Protein AF-A0A524ER61-F1 (afdb_monomer_lite)

Radius of gyration: 34.83 Å; chains: 1; bounding box: 72×78×110 Å

pLDDT: mean 80.3, std 16.35, range [25.25, 95.94]

Foldseek 3Di:
DPDFDFLCNFPPCDPVNQVLCVVLVNGHLVSLLPDQLVSSQVSRPPDDSVNSVSSNVRSCVRPDPVPVPPLPQCFLVQQPPADPLQQVQCVVLVVRGLLSLLQDDLVSSCVRGPPAHSVNSVSRNVSSVVSDDVVSNLNHFDALVQQPPQDPLQQVQCVQLVVGHLLSLLQDQLVSSCVRRPPAHSVNSVSRNVSSVVRDDPVSNVNHADALVNQPPQDPLQQVQCVVLVNHHLVSLLPDDLVSCCVRGPPAHSVNSVSRNVSSVVRDDPPDDDDDDDDDDDDDDDDDDDPDPPPPQPFDQAPDDVVLLVVLVVLVVVDFPQFDQCVVPDVVGHRDHDQDDDPPDCQNVVPPPTGHDDDPVSDRDPVQPQADNSQAHEDEDAALVSPPPDDQRHHAYEYDPPHDDVRLVVNVVSCVVVSHHYPPSDDPPPPDVVNVVVVVVVVVVVVVD

Secondary structure (DSSP, 8-state):
-PPPPPGGGSTT--HHHHHHHHHTT--SHHHHHTS-HHHHHHHSTT--HHHHHHHHHHHHHHSPP----------GGGSTT--HHHHHHHHHTT--SHHHHHHS-HHHHHHHSTT--HHHHHHHHHHHHHTS-HHHHTTSPPPGGGSTT--HHHHHHHHHTT--SHHHHHHS-HHHHHHHSTT--HHHHHHHHHHHHHHS-HHHHTTSPPPGGGSTT--HHHHHHHHHTT--SHHHHHHS-HHHHHHHSTT--HHHHHHHHHHHHHHS-S------------PPPPP-----------PPPPSS-HHHHHHHHHHHHH------TTTTT-TTS-SS------TT-TTTTT-TTSPPPP-GGGPPPSTTTT--TTSPEEEEESSGGGGTT--TTTEEEEE-TT--HHHHHHHHHHHHHTTPEES---------HHHHHHHHHHHHHHH--

Sequence (449 aa):
MTKKPKITDIPGIGEKMEESLRNAGIKTVLSLSKADPEKLAAKVGGLGVSSAEDFISEAKKLLPQEEPSKEKKTGLEDITGVGPKTQESLRAAGYETVEKIAIADPVEIAEKVEGVGDATADQIVEAALELVPDDVKKKRKPRLSDITGVGPKTQDALRTAGYNTVEKIAIAEPADIAEKADGIGDTTADQIVEAALELVPDDVKKKRKPRLSDITGVGPKTQDALRAAGYKTVSMIANADSAEIAEKVEGVGDATADNIVEVAQSLLPTKLKKKKAKKKPKKKAPKKKEKKPEFEFAGGKARHDQRLLRIAARKKKRKPKFRHEQAHRWKRVSDSWRKVRGIDSATREKKKGRPAMVSAGYRTPKEIRGLHPSGYEEVLVHRPADLDGLDPEVQAIRIGGTVGMKKRQDILDKADTMFLRVLNPGVPEEVMEEDLFEELEGLEDMEAE

Structure (mmCIF, N/CA/C/O backbone):
data_AF-A0A524ER61-F1
#
_entry.id   AF-A0A524ER61-F1
#
loop_
_atom_site.group_PDB
_atom_site.id
_atom_site.type_symbol
_atom_site.label_atom_id
_atom_site.label_alt_id
_atom_site.label_comp_id
_atom_site.label_asym_id
_atom_site.label_entity_id
_atom_site.label_seq_id
_atom_site.pdbx_PDB_ins_code
_atom_site.Cartn_x
_atom_site.Cartn_y
_atom_site.Cartn_z
_atom_site.occupancy
_atom_site.B_iso_or_equiv
_atom_site.auth_seq_id
_atom_site.auth_comp_id
_atom_site.auth_asym_id
_atom_site.auth_atom_id
_atom_site.pdbx_PDB_model_num
ATOM 1 N N . MET A 1 1 ? 5.253 9.625 42.418 1.00 43.00 1 MET A N 1
ATOM 2 C CA . MET A 1 1 ? 4.246 8.616 42.017 1.00 43.00 1 MET A CA 1
ATOM 3 C C . MET A 1 1 ? 3.211 8.536 43.123 1.00 43.00 1 MET A C 1
ATOM 5 O O . MET A 1 1 ? 3.516 8.006 44.184 1.00 43.00 1 MET A O 1
ATOM 9 N N . THR A 1 2 ? 2.039 9.139 42.937 1.00 54.31 2 THR A N 1
ATOM 10 C CA . THR A 1 2 ? 0.952 9.043 43.918 1.00 54.31 2 THR A CA 1
ATOM 11 C C . THR A 1 2 ? 0.480 7.588 43.995 1.00 54.31 2 THR A C 1
ATOM 13 O O . THR A 1 2 ? 0.332 6.905 42.978 1.00 54.31 2 THR A O 1
ATOM 16 N N . LYS A 1 3 ? 0.339 7.062 45.214 1.00 67.31 3 LYS A N 1
ATOM 17 C CA . LYS A 1 3 ? -0.138 5.697 45.466 1.00 67.31 3 LYS A CA 1
ATOM 18 C C . LYS A 1 3 ? -1.549 5.575 44.879 1.00 67.31 3 LYS A C 1
ATOM 20 O O . LYS A 1 3 ? -2.404 6.393 45.194 1.00 67.31 3 LYS A O 1
ATOM 25 N N . LYS A 1 4 ? -1.780 4.598 43.993 1.00 73.75 4 LYS A N 1
ATOM 26 C CA . LYS A 1 4 ? -3.102 4.398 43.372 1.00 73.75 4 LYS A CA 1
ATOM 27 C C . LYS A 1 4 ? -4.147 4.114 44.462 1.00 73.75 4 LYS A C 1
ATOM 29 O O . LYS A 1 4 ? -3.846 3.280 45.323 1.00 73.75 4 LYS A O 1
ATOM 34 N N . PRO A 1 5 ? -5.335 4.743 44.406 1.00 81.88 5 PRO A N 1
ATOM 35 C CA . PRO A 1 5 ? -6.376 4.513 45.397 1.00 81.88 5 PRO A CA 1
ATOM 36 C C . PRO A 1 5 ? -6.835 3.053 45.339 1.00 81.88 5 PRO A C 1
ATOM 38 O O . PRO A 1 5 ? -7.024 2.477 44.258 1.00 81.88 5 PRO A O 1
ATOM 41 N N . LYS A 1 6 ? -6.957 2.437 46.511 1.00 84.75 6 LYS A N 1
ATOM 42 C CA . LYS A 1 6 ? -7.511 1.098 46.701 1.00 84.75 6 LYS A CA 1
ATOM 43 C C . LYS A 1 6 ? -9.028 1.191 46.847 1.00 84.75 6 LYS A C 1
ATOM 45 O O . LYS A 1 6 ? -9.565 2.221 47.227 1.00 84.75 6 LYS A O 1
ATOM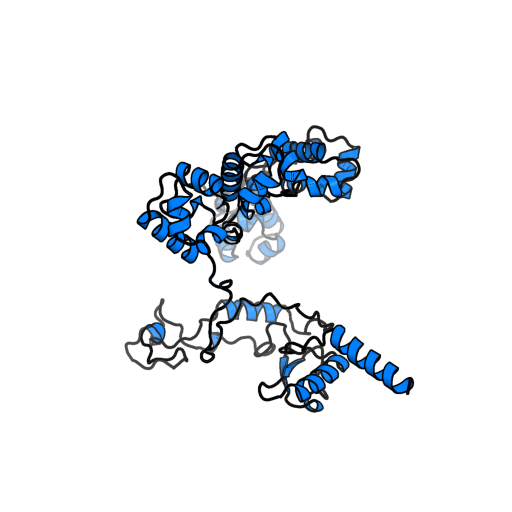 50 N N . ILE A 1 7 ? -9.723 0.090 46.564 1.00 84.56 7 ILE A N 1
ATOM 51 C CA . ILE A 1 7 ? -11.183 0.011 46.741 1.00 84.56 7 ILE A CA 1
ATOM 52 C C . ILE A 1 7 ? -11.578 0.231 48.211 1.00 84.56 7 ILE A C 1
ATOM 54 O O . ILE A 1 7 ? -12.594 0.859 48.472 1.00 84.56 7 ILE A O 1
ATOM 58 N N . THR A 1 8 ? -10.739 -0.209 49.151 1.00 85.00 8 THR A N 1
ATOM 59 C CA . THR A 1 8 ? -10.901 0.010 50.599 1.00 85.00 8 THR A CA 1
ATOM 60 C C . THR A 1 8 ? -10.792 1.468 51.029 1.00 85.00 8 THR A C 1
ATOM 62 O O . THR A 1 8 ? -11.133 1.789 52.160 1.00 85.00 8 THR A O 1
ATOM 65 N N . ASP A 1 9 ? -10.276 2.348 50.167 1.00 85.62 9 ASP A N 1
ATOM 66 C CA . ASP A 1 9 ? -10.167 3.774 50.478 1.00 85.62 9 ASP A CA 1
ATOM 67 C C . ASP A 1 9 ? -11.527 4.486 50.291 1.00 85.62 9 ASP A C 1
ATOM 69 O O . ASP A 1 9 ? -11.658 5.655 50.643 1.00 85.62 9 ASP A O 1
ATOM 73 N N . ILE A 1 10 ? -12.541 3.788 49.749 1.00 85.06 10 ILE A N 1
ATOM 74 C CA . ILE A 1 10 ? -13.916 4.279 49.609 1.00 85.06 10 ILE A CA 1
ATOM 75 C C . ILE A 1 10 ? -14.686 4.019 50.919 1.00 85.06 10 ILE A C 1
ATOM 77 O O . ILE A 1 10 ? -14.767 2.863 51.354 1.00 85.06 10 ILE A O 1
ATOM 81 N N . PRO A 1 11 ? -15.290 5.051 51.536 1.00 84.88 11 PRO A N 1
ATOM 82 C CA . PRO A 1 11 ? -16.143 4.901 52.710 1.00 84.88 11 PRO A CA 1
ATOM 83 C C . PRO A 1 11 ? -17.234 3.840 52.504 1.00 84.88 11 PRO A C 1
ATOM 85 O O . PRO A 1 11 ? -17.884 3.776 51.466 1.00 84.88 11 PRO A O 1
ATOM 88 N N . GLY A 1 12 ? -17.423 2.967 53.496 1.00 83.25 12 GLY A N 1
ATOM 89 C CA . GLY A 1 12 ? -18.433 1.902 53.449 1.00 83.25 12 GLY A CA 1
ATOM 90 C C . GLY A 1 12 ? -18.014 0.618 52.719 1.00 83.25 12 GLY A C 1
ATOM 91 O O . GLY A 1 12 ? -18.699 -0.396 52.860 1.00 83.25 12 GLY A O 1
ATOM 92 N N . ILE A 1 13 ? -16.870 0.594 52.021 1.00 84.50 13 ILE A N 1
ATOM 93 C CA . ILE A 1 13 ? -16.328 -0.631 51.413 1.00 84.50 13 ILE A CA 1
ATOM 94 C C . ILE A 1 13 ? -15.253 -1.246 52.320 1.00 84.50 13 ILE A C 1
ATOM 96 O O . ILE A 1 13 ? -14.071 -0.919 52.243 1.00 84.50 13 ILE A O 1
ATOM 100 N N . GLY A 1 14 ? -15.672 -2.171 53.189 1.00 85.06 14 GLY A N 1
ATOM 101 C CA . GLY A 1 14 ? -14.764 -2.998 53.998 1.00 85.06 14 GLY A CA 1
ATOM 102 C C . GLY A 1 14 ? -14.212 -4.221 53.247 1.00 85.06 14 GLY A C 1
ATOM 103 O O . GLY A 1 14 ? -14.628 -4.516 52.128 1.00 85.06 14 GLY A O 1
ATOM 104 N N . GLU A 1 15 ? -13.333 -4.996 53.891 1.00 85.62 15 GLU A N 1
ATOM 105 C CA . GLU A 1 15 ? -12.646 -6.162 53.289 1.00 85.62 15 GLU A CA 1
ATOM 106 C C . GLU A 1 15 ? -13.614 -7.205 52.693 1.00 85.62 15 GLU A C 1
ATOM 108 O O . GLU A 1 15 ? -13.427 -7.669 51.570 1.00 85.62 15 GLU A O 1
ATOM 113 N N . LYS A 1 16 ? -14.723 -7.507 53.386 1.00 87.56 16 LYS A N 1
ATOM 114 C CA . LYS A 1 16 ? -15.764 -8.438 52.897 1.00 87.56 16 LYS A CA 1
ATOM 115 C C . LYS A 1 16 ? -16.467 -7.937 51.629 1.00 87.56 16 LYS A C 1
ATOM 117 O O . LYS A 1 16 ? -16.797 -8.716 50.730 1.00 87.56 16 LYS A O 1
ATOM 122 N N . MET A 1 17 ? -16.710 -6.629 51.556 1.00 87.00 17 MET A N 1
ATOM 123 C CA . MET A 1 17 ? -17.323 -6.004 50.383 1.00 87.00 17 MET A CA 1
ATOM 124 C C . MET A 1 17 ? -16.328 -5.919 49.229 1.00 87.00 17 MET A C 1
ATOM 126 O O . MET A 1 17 ? -16.709 -6.134 48.082 1.00 87.00 17 MET A O 1
ATOM 130 N N . GLU A 1 18 ? -15.044 -5.700 49.518 1.00 88.88 18 GLU A N 1
ATOM 131 C CA . GLU A 1 18 ? -13.983 -5.767 48.517 1.00 88.88 18 GLU A CA 1
ATOM 132 C C . GLU A 1 18 ? -13.885 -7.166 47.887 1.00 88.88 18 GLU A C 1
ATOM 134 O O . GLU A 1 18 ? -13.817 -7.280 46.663 1.00 88.88 18 GLU A O 1
ATOM 139 N N . GLU A 1 19 ? -13.919 -8.237 48.684 1.00 89.06 19 GLU A N 1
ATOM 140 C CA . GLU A 1 19 ? -13.929 -9.614 48.170 1.00 89.06 19 GLU A CA 1
ATOM 141 C C . GLU A 1 19 ? -15.147 -9.884 47.279 1.00 89.06 19 GLU A C 1
ATOM 143 O O . GLU A 1 19 ? -15.020 -10.457 46.193 1.00 89.06 19 GLU A O 1
ATOM 148 N N . SER A 1 20 ? -16.319 -9.399 47.691 1.00 89.00 20 SER A N 1
ATOM 149 C CA . SER A 1 20 ? -17.562 -9.531 46.925 1.00 89.00 20 SER A CA 1
ATOM 150 C C . SER A 1 20 ? -17.495 -8.778 45.589 1.00 89.00 20 SER A C 1
ATOM 152 O O . SER A 1 20 ? -17.846 -9.327 44.542 1.00 89.00 20 SER A O 1
ATOM 154 N N . LEU A 1 21 ? -16.952 -7.556 45.586 1.00 88.12 21 LEU A N 1
ATOM 155 C CA . LEU A 1 21 ? -16.706 -6.765 44.375 1.00 88.12 21 LEU A CA 1
ATOM 156 C C . LEU A 1 21 ? -15.668 -7.429 43.460 1.00 88.12 21 LEU A C 1
ATOM 158 O O . LEU A 1 21 ? -15.864 -7.493 42.242 1.00 88.12 21 LEU A O 1
ATOM 162 N N . ARG A 1 22 ? -14.599 -8.001 44.028 1.00 87.81 22 ARG A N 1
ATOM 163 C CA . ARG A 1 22 ? -13.575 -8.749 43.281 1.00 87.81 22 ARG A CA 1
ATOM 164 C C . ARG A 1 22 ? -14.156 -9.994 42.615 1.00 87.81 22 ARG A C 1
ATOM 166 O O . ARG A 1 22 ? -13.829 -10.242 41.450 1.00 87.81 22 ARG A O 1
ATOM 173 N N . ASN A 1 23 ? -15.034 -10.724 43.304 1.00 88.38 23 ASN A N 1
ATOM 174 C CA . ASN A 1 23 ? -15.761 -11.875 42.757 1.00 88.38 23 ASN A CA 1
ATOM 175 C C . ASN A 1 23 ? -16.734 -11.460 41.640 1.00 88.38 23 ASN A C 1
ATOM 177 O O . ASN A 1 23 ? -16.844 -12.158 40.633 1.00 88.38 23 ASN A O 1
ATOM 181 N N . ALA A 1 24 ? -17.353 -10.279 41.749 1.00 87.06 24 ALA A N 1
ATOM 182 C CA . ALA A 1 24 ? -18.176 -9.677 40.695 1.00 87.06 24 ALA A CA 1
ATOM 183 C C . ALA A 1 24 ? -17.364 -9.102 39.509 1.00 87.06 24 ALA A C 1
ATOM 185 O O . ALA A 1 24 ? -17.942 -8.661 38.510 1.00 87.06 24 ALA A O 1
ATOM 186 N N . GLY A 1 25 ? -16.027 -9.131 39.582 1.00 85.38 25 GLY A N 1
ATOM 187 C CA . GLY A 1 25 ? -15.116 -8.689 38.523 1.00 85.38 25 GLY A CA 1
ATOM 188 C C . GLY A 1 25 ? -14.640 -7.236 38.634 1.00 85.38 25 GLY A C 1
ATOM 189 O O . GLY A 1 25 ? -13.922 -6.772 37.746 1.00 85.38 25 GLY A O 1
ATOM 190 N N . ILE A 1 26 ? -14.980 -6.532 39.715 1.00 86.69 26 ILE A N 1
ATOM 191 C CA . ILE A 1 26 ? -14.584 -5.146 39.988 1.00 86.69 26 ILE A CA 1
ATOM 192 C C . ILE A 1 26 ? -13.354 -5.166 40.899 1.00 86.69 26 ILE A C 1
ATOM 194 O O . ILE A 1 26 ? -13.437 -5.443 42.090 1.00 86.69 26 ILE A O 1
ATOM 198 N N . LYS A 1 27 ? -12.176 -4.920 40.316 1.00 83.56 27 LYS A N 1
ATOM 199 C CA . LYS A 1 27 ? -10.876 -5.055 41.006 1.00 83.56 27 LYS A CA 1
ATOM 200 C C . LYS A 1 27 ? -10.193 -3.722 41.305 1.00 83.56 27 LYS A C 1
ATOM 202 O O . LYS A 1 27 ? -9.239 -3.691 42.074 1.00 83.56 27 LYS A O 1
ATOM 207 N N . THR A 1 28 ? -10.631 -2.636 40.671 1.00 88.12 28 THR A N 1
ATOM 208 C CA . THR A 1 28 ? -10.042 -1.297 40.830 1.00 88.12 28 THR A CA 1
ATOM 209 C C . THR A 1 28 ? -11.113 -0.224 41.027 1.00 88.12 28 THR A C 1
ATOM 211 O O . THR A 1 28 ? -12.229 -0.361 40.525 1.00 88.12 28 THR A O 1
ATOM 214 N N . VAL A 1 29 ? -10.748 0.887 41.680 1.00 86.19 29 VAL A N 1
ATOM 215 C CA . VAL A 1 29 ? -11.614 2.077 41.842 1.00 86.19 29 VAL A CA 1
ATOM 216 C C . VAL A 1 29 ? -12.103 2.601 40.481 1.00 86.19 29 VAL A C 1
ATOM 218 O O . VAL A 1 29 ? -13.259 2.980 40.333 1.00 86.19 29 VAL A O 1
ATOM 221 N N . LEU A 1 30 ? -11.266 2.507 39.441 1.00 85.62 30 LEU A N 1
ATOM 222 C CA . LEU A 1 30 ? -11.622 2.870 38.063 1.00 85.62 30 LEU A CA 1
ATOM 223 C C . LEU A 1 30 ? -12.651 1.925 37.426 1.00 85.62 30 LEU A C 1
ATOM 225 O O . LEU A 1 30 ? -13.479 2.363 36.634 1.00 85.62 30 LEU A O 1
ATOM 229 N N . SER A 1 31 ? -12.607 0.627 37.740 1.00 86.44 31 SER A N 1
ATOM 230 C CA . SER A 1 31 ? -13.645 -0.303 37.274 1.00 86.44 31 SER A CA 1
ATOM 231 C C . SER A 1 31 ? -14.978 -0.086 37.988 1.00 86.44 31 SER A C 1
ATOM 233 O O . SER A 1 31 ? -16.021 -0.278 37.373 1.00 86.44 31 SER A O 1
ATOM 235 N N . LEU A 1 32 ? -14.934 0.353 39.250 1.00 87.88 32 LEU A N 1
ATOM 236 C CA . LEU A 1 32 ? -16.119 0.676 40.036 1.00 87.88 32 LEU A CA 1
ATOM 237 C C . LEU A 1 32 ? -16.787 1.961 39.528 1.00 87.88 32 LEU A C 1
ATOM 239 O O . LEU A 1 32 ? -17.989 1.962 39.306 1.00 87.88 32 LEU A O 1
ATOM 243 N N . SER A 1 33 ? -16.019 3.015 39.226 1.00 88.00 33 SER A N 1
ATOM 244 C CA . SER A 1 33 ? -16.569 4.297 38.747 1.00 88.00 33 SER A CA 1
ATOM 245 C C . SER A 1 33 ? -17.289 4.228 37.391 1.00 88.00 33 SER A C 1
ATOM 247 O O . SER A 1 33 ? -18.088 5.112 37.075 1.00 88.00 33 SER A O 1
ATOM 249 N N . LYS A 1 34 ? -17.003 3.194 36.587 1.00 88.69 34 LYS A N 1
ATOM 250 C CA . LYS A 1 34 ? -17.585 2.948 35.253 1.00 88.69 34 LYS A CA 1
ATOM 251 C C . LYS A 1 34 ? -18.699 1.899 35.252 1.00 88.69 34 LYS A C 1
ATOM 253 O O . LYS A 1 34 ? -19.207 1.572 34.182 1.00 88.69 34 LYS A O 1
ATOM 258 N N . ALA A 1 35 ? -19.011 1.308 36.400 1.00 88.88 35 ALA A N 1
ATOM 259 C CA . ALA A 1 35 ? -20.033 0.280 36.490 1.00 88.88 35 ALA A CA 1
ATOM 260 C C . ALA A 1 35 ? -21.438 0.898 36.492 1.00 88.88 35 ALA A C 1
ATOM 262 O O . ALA A 1 35 ? -21.643 1.986 37.025 1.00 88.88 35 ALA A O 1
ATOM 263 N N . ASP A 1 36 ? -22.405 0.176 35.926 1.00 90.38 36 ASP A N 1
ATOM 264 C CA . ASP A 1 36 ? -23.818 0.540 36.036 1.00 90.38 36 ASP A CA 1
ATOM 265 C C . ASP A 1 36 ? -24.338 0.133 37.431 1.00 90.38 36 ASP A C 1
ATOM 267 O O . ASP A 1 36 ? -24.129 -1.025 37.820 1.00 90.38 36 ASP A O 1
ATOM 271 N N . PRO A 1 37 ? -25.034 1.020 38.171 1.00 88.94 37 PRO A N 1
ATOM 272 C CA . PRO A 1 37 ? -25.456 0.764 39.553 1.00 88.94 37 PRO A CA 1
ATOM 273 C C . PRO A 1 37 ? -26.385 -0.451 39.673 1.00 88.94 37 PRO A C 1
ATOM 275 O O . PRO A 1 37 ? -26.166 -1.320 40.516 1.00 88.94 37 PRO A O 1
ATOM 278 N N . GLU A 1 38 ? -27.352 -0.588 38.762 1.00 88.94 38 GLU A N 1
ATOM 279 C CA . GLU A 1 38 ? -28.299 -1.711 38.745 1.00 88.94 38 GLU A CA 1
ATOM 280 C C . GLU A 1 38 ? -27.606 -3.061 38.509 1.00 88.94 38 GLU A C 1
ATOM 282 O O . GLU A 1 38 ? -27.872 -4.055 39.189 1.00 88.94 38 GLU A O 1
ATOM 287 N N . LYS A 1 39 ? -26.665 -3.107 37.557 1.00 87.50 39 LYS A N 1
ATOM 288 C CA . LYS A 1 39 ? -25.930 -4.340 37.226 1.00 87.50 39 LYS A CA 1
ATOM 289 C C . LYS A 1 39 ? -24.944 -4.724 38.318 1.00 87.50 39 LYS A C 1
ATOM 291 O O . LYS A 1 39 ? -24.610 -5.903 38.447 1.00 87.50 39 LYS A O 1
ATOM 296 N N . LEU A 1 40 ? -24.441 -3.739 39.056 1.00 86.69 40 LEU A N 1
ATOM 297 C CA . LEU A 1 40 ? -23.534 -3.952 40.169 1.00 86.69 40 LEU A CA 1
ATOM 298 C C . LEU A 1 40 ? -24.294 -4.523 41.370 1.00 86.69 40 LEU A C 1
ATOM 300 O O . LEU A 1 40 ? -23.885 -5.562 41.887 1.00 86.69 40 LEU A O 1
ATOM 304 N N . ALA A 1 41 ? -25.436 -3.931 41.727 1.00 88.19 41 ALA A N 1
ATOM 305 C CA . ALA A 1 41 ? -26.318 -4.428 42.783 1.00 88.19 41 ALA A CA 1
ATOM 306 C C . ALA A 1 41 ? -26.796 -5.869 42.520 1.00 88.19 41 ALA A C 1
ATOM 308 O O . ALA A 1 41 ? -26.760 -6.712 43.409 1.00 88.19 41 ALA A O 1
ATOM 309 N N . ALA A 1 42 ? -27.145 -6.205 41.272 1.00 87.50 42 ALA A N 1
ATOM 310 C CA . ALA A 1 42 ? -27.576 -7.561 40.915 1.00 87.50 42 ALA A CA 1
ATOM 311 C C . ALA A 1 42 ? -26.466 -8.627 41.038 1.00 87.50 42 ALA A C 1
ATOM 313 O O . ALA A 1 42 ? -26.753 -9.806 41.241 1.00 87.50 42 ALA A O 1
ATOM 314 N N . LYS A 1 43 ? -25.195 -8.238 40.873 1.00 86.94 43 LYS A N 1
ATOM 315 C CA . LYS A 1 43 ? -24.049 -9.163 40.911 1.00 86.94 43 LYS A CA 1
ATOM 316 C C . LYS A 1 43 ? -23.420 -9.295 42.291 1.00 86.94 43 LYS A C 1
ATOM 318 O O . LYS A 1 43 ? -22.812 -10.325 42.575 1.00 86.94 43 LYS A O 1
ATOM 323 N N . VAL A 1 44 ? -23.515 -8.258 43.114 1.00 85.00 44 VAL A N 1
ATOM 324 C CA . VAL A 1 44 ? -22.944 -8.225 44.460 1.00 85.00 44 VAL A CA 1
ATOM 325 C C . VAL A 1 44 ? -24.067 -8.517 45.449 1.00 85.00 44 VAL A C 1
ATOM 327 O O . VAL A 1 44 ? -24.886 -7.655 45.749 1.00 85.00 44 VAL A O 1
ATOM 330 N N . GLY A 1 45 ? -24.119 -9.755 45.942 1.00 76.62 45 GLY A N 1
ATOM 331 C CA . GLY A 1 45 ? -25.140 -10.173 46.903 1.00 76.62 45 GLY A CA 1
ATOM 332 C C . GLY A 1 45 ? -25.133 -9.292 48.156 1.00 76.62 45 GLY A C 1
ATOM 333 O O . GLY A 1 45 ? -24.088 -9.111 48.775 1.00 76.62 45 GLY A O 1
ATOM 334 N N . GLY A 1 46 ? -26.299 -8.749 48.518 1.00 77.69 46 GLY A N 1
ATOM 335 C CA . GLY A 1 46 ? -26.466 -7.873 49.684 1.00 77.69 46 GLY A CA 1
ATOM 336 C C . GLY A 1 46 ? -26.228 -6.382 49.421 1.00 77.69 46 GLY A C 1
ATOM 337 O O . GLY A 1 46 ? -26.285 -5.600 50.366 1.00 77.69 46 GLY A O 1
ATOM 338 N N . LEU A 1 47 ? -25.989 -5.974 48.169 1.00 82.25 47 LEU A N 1
ATOM 339 C CA . LEU A 1 47 ? -25.827 -4.570 47.803 1.00 82.25 47 LEU A CA 1
ATOM 340 C C . LEU A 1 47 ? -27.116 -3.989 47.194 1.00 82.25 47 LEU A C 1
ATOM 342 O O . LEU A 1 47 ? -27.601 -4.476 46.176 1.00 82.25 47 LEU A O 1
ATOM 346 N N . GLY A 1 48 ? -27.658 -2.931 47.802 1.00 86.62 48 GLY A N 1
ATOM 347 C CA . GLY A 1 48 ? -28.777 -2.164 47.242 1.00 86.62 48 GLY A CA 1
ATOM 348 C C . GLY A 1 48 ? -28.343 -1.224 46.111 1.00 86.62 48 GLY A C 1
ATOM 349 O O . GLY A 1 48 ? -27.175 -0.844 46.028 1.00 86.62 48 GLY A O 1
ATOM 350 N N . VAL A 1 49 ? -29.287 -0.820 45.252 1.00 87.12 49 VAL A N 1
ATOM 351 C CA . VAL A 1 49 ? -29.021 0.105 44.128 1.00 87.12 49 VAL A CA 1
ATOM 352 C C . VAL A 1 49 ? -28.538 1.470 44.632 1.00 87.12 49 VAL A C 1
ATOM 354 O O . VAL A 1 49 ? -27.571 1.995 44.093 1.00 87.12 49 VAL A O 1
ATOM 357 N N . SER A 1 50 ? -29.119 1.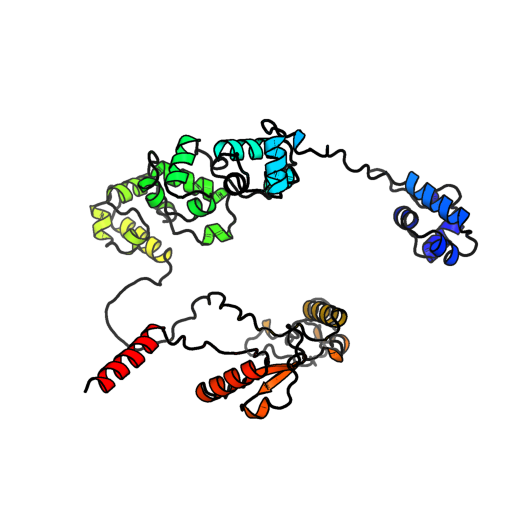985 45.720 1.00 88.25 50 SER A N 1
ATOM 358 C CA . SER A 1 50 ? -28.688 3.240 46.356 1.00 88.25 50 SER A CA 1
ATOM 359 C C . SER A 1 50 ? -27.242 3.172 46.853 1.00 88.25 50 SER A C 1
ATOM 361 O O . SER A 1 50 ? -26.419 4.006 46.500 1.00 88.25 50 SER A O 1
ATOM 363 N N . SER A 1 51 ? -26.887 2.114 47.586 1.00 88.06 51 SER A N 1
ATOM 364 C CA . SER A 1 51 ? -25.512 1.913 48.057 1.00 88.06 51 SER A CA 1
ATOM 365 C C . SER A 1 51 ? -24.519 1.720 46.904 1.00 88.06 51 SER A C 1
ATOM 367 O O . SER A 1 51 ? -23.364 2.125 47.008 1.00 88.06 51 SER A O 1
ATOM 369 N N . ALA A 1 52 ? -24.949 1.115 45.791 1.00 88.19 52 ALA A N 1
ATOM 370 C CA . ALA A 1 52 ? -24.133 1.011 44.585 1.00 88.19 52 ALA A CA 1
ATOM 371 C C . ALA A 1 52 ? -23.867 2.388 43.955 1.00 88.19 52 ALA A C 1
ATOM 373 O O . ALA A 1 52 ? -22.735 2.663 43.556 1.00 88.19 52 ALA A O 1
ATOM 374 N N . GLU A 1 53 ? -24.881 3.253 43.885 1.00 90.94 53 GLU A N 1
ATOM 375 C CA . GLU A 1 53 ? -24.751 4.632 43.402 1.00 90.94 53 GLU A CA 1
ATOM 376 C C . GLU A 1 53 ? -23.808 5.454 44.280 1.00 90.94 53 GLU A C 1
ATOM 378 O O . GLU A 1 53 ? -22.918 6.124 43.746 1.00 90.94 53 GLU A O 1
ATOM 383 N N . ASP A 1 54 ? -23.930 5.333 45.603 1.00 91.88 54 ASP A N 1
ATOM 384 C CA . ASP A 1 54 ? -23.052 6.002 46.563 1.00 91.88 54 ASP A CA 1
ATOM 385 C C . ASP A 1 54 ? -21.590 5.597 46.331 1.00 91.88 54 ASP A C 1
ATOM 387 O O . ASP A 1 54 ? -20.737 6.458 46.097 1.00 91.88 54 ASP A O 1
ATOM 391 N N . PHE A 1 55 ? -21.308 4.292 46.244 1.00 90.06 55 PHE A N 1
ATOM 392 C CA . PHE A 1 55 ? -19.960 3.779 45.976 1.00 90.06 55 PHE A CA 1
ATOM 393 C C . PHE A 1 55 ? -19.401 4.215 44.620 1.00 90.06 55 PHE A C 1
ATOM 395 O O . PHE A 1 55 ? -18.211 4.515 44.511 1.00 90.06 55 PHE A O 1
ATOM 402 N N . ILE A 1 56 ? -20.233 4.279 43.578 1.00 90.81 56 ILE A N 1
ATOM 403 C CA . ILE A 1 56 ? -19.825 4.775 42.258 1.00 90.81 56 ILE A CA 1
ATOM 404 C C . ILE A 1 56 ? -19.518 6.276 42.324 1.00 90.81 56 ILE A C 1
ATOM 406 O O . ILE A 1 56 ? -18.524 6.727 41.747 1.00 90.81 56 ILE A O 1
ATOM 410 N N . SER A 1 57 ? -20.346 7.055 43.022 1.00 89.69 57 SER A N 1
ATOM 411 C CA . SER A 1 57 ? -20.164 8.501 43.183 1.00 89.69 57 SER A CA 1
ATOM 412 C C . SER A 1 57 ? -18.873 8.822 43.938 1.00 89.69 57 SER A C 1
ATOM 414 O O . SER A 1 57 ? -18.128 9.730 43.568 1.00 89.69 57 SER A O 1
ATOM 416 N N . GLU A 1 58 ? -18.552 8.024 44.949 1.00 89.56 58 GLU A N 1
ATOM 417 C CA . GLU A 1 58 ? -17.400 8.228 45.813 1.00 89.56 58 GLU A CA 1
ATOM 418 C C . GLU A 1 58 ? -16.111 7.708 45.169 1.00 89.56 58 GLU A C 1
ATOM 420 O O . GLU A 1 58 ? -15.073 8.372 45.217 1.00 89.56 58 GLU A O 1
ATOM 425 N N . ALA A 1 59 ? -16.199 6.614 44.402 1.00 87.19 59 ALA A N 1
ATOM 426 C CA . ALA A 1 59 ? -15.138 6.181 43.497 1.00 87.19 59 ALA A CA 1
ATOM 427 C C . ALA A 1 59 ? -14.800 7.250 42.441 1.00 87.19 59 ALA A C 1
ATOM 429 O O . ALA A 1 59 ? -13.630 7.420 42.095 1.00 87.19 59 ALA A O 1
ATOM 430 N N . LYS A 1 60 ? -15.797 7.994 41.936 1.00 88.25 60 LYS A N 1
ATOM 431 C CA . LYS A 1 60 ? -15.572 9.126 41.018 1.00 88.25 60 LYS A CA 1
ATOM 432 C C . LYS A 1 60 ? -14.881 10.310 41.700 1.00 88.25 60 LYS A C 1
ATOM 434 O O . LYS A 1 60 ? -14.107 10.984 41.033 1.00 88.25 60 LYS A O 1
ATOM 439 N N . LYS A 1 61 ? -15.124 10.555 42.993 1.00 87.50 61 LYS A N 1
ATOM 440 C CA . LYS A 1 61 ? -14.452 11.617 43.770 1.00 87.50 61 LYS A CA 1
ATOM 441 C C . LYS A 1 61 ? -12.991 11.284 44.093 1.00 87.50 61 LYS A C 1
ATOM 443 O O . LYS A 1 61 ? -12.157 12.181 44.107 1.00 87.50 61 LYS A O 1
ATOM 448 N N . LEU A 1 62 ? -12.693 10.011 44.366 1.00 83.44 62 LEU A N 1
ATOM 449 C CA . LEU A 1 62 ? -11.357 9.530 44.752 1.00 83.44 62 LEU A CA 1
ATOM 450 C C . LEU A 1 62 ? -10.396 9.344 43.579 1.00 83.44 62 LEU A C 1
ATOM 452 O O . LEU A 1 62 ? -9.176 9.353 43.764 1.00 83.44 62 LEU A O 1
ATOM 456 N N . LEU A 1 63 ? -10.920 9.134 42.372 1.00 75.75 63 LEU A N 1
ATOM 457 C CA . LEU A 1 63 ? -10.086 9.202 41.184 1.00 75.75 63 LEU A CA 1
ATOM 458 C C . LEU A 1 63 ? -9.674 10.661 40.981 1.00 75.75 63 LEU A C 1
ATOM 460 O O . LEU A 1 63 ? -10.525 11.542 41.108 1.00 75.75 63 LEU A O 1
ATOM 464 N N . PRO A 1 64 ? -8.398 10.934 40.647 1.00 65.50 64 PRO A N 1
ATOM 465 C CA . PRO A 1 64 ? -8.058 12.241 40.119 1.00 65.50 64 PRO A CA 1
ATOM 466 C C . PRO A 1 64 ? -9.008 12.465 38.948 1.00 65.50 64 PRO A C 1
ATOM 468 O O . PRO A 1 64 ? -9.052 11.635 38.034 1.00 65.50 64 PRO A O 1
ATOM 471 N N . GLN A 1 65 ? -9.822 13.520 39.022 1.00 51.50 65 GLN A N 1
ATOM 472 C CA . GLN A 1 65 ? -10.532 13.975 37.841 1.00 51.50 65 GLN A CA 1
ATOM 473 C C . GLN A 1 65 ? -9.435 14.115 36.790 1.00 51.50 65 GLN A C 1
ATOM 475 O O . GLN A 1 65 ? -8.431 14.793 37.030 1.00 51.50 65 GLN A O 1
ATOM 480 N N . GLU A 1 66 ? -9.570 13.417 35.665 1.00 46.78 66 GLU A N 1
ATOM 481 C CA . GLU A 1 66 ? -8.967 13.939 34.453 1.00 46.78 66 GLU A CA 1
ATOM 482 C C . GLU A 1 66 ? -9.676 15.279 34.284 1.00 46.78 66 GLU A C 1
ATOM 484 O O . GLU A 1 66 ? -10.756 15.357 33.701 1.00 46.78 66 GLU A O 1
ATOM 489 N N . GLU A 1 67 ? -9.126 16.332 34.904 1.00 39.91 67 GLU A N 1
ATOM 490 C CA . GLU A 1 67 ? -9.342 17.659 34.379 1.00 39.91 67 GLU A CA 1
ATOM 491 C C . GLU A 1 67 ? -9.052 17.476 32.891 1.00 39.91 67 GLU A C 1
ATOM 493 O O . GLU A 1 67 ? -7.963 16.974 32.565 1.00 39.91 67 GLU A O 1
ATOM 498 N N . PRO A 1 68 ? -10.005 17.768 31.982 1.00 37.34 68 PRO A N 1
ATOM 499 C CA . PRO A 1 68 ? -9.598 17.956 30.606 1.00 37.34 68 PRO A CA 1
ATOM 500 C C . PRO A 1 68 ? -8.421 18.912 30.718 1.00 37.34 68 PRO A C 1
ATOM 502 O O . PRO A 1 68 ? -8.529 19.924 31.426 1.00 37.34 68 PRO A O 1
ATOM 505 N N . SER A 1 69 ? -7.274 18.517 30.161 1.00 34.56 69 SER A N 1
ATOM 506 C CA . SER A 1 69 ? -6.117 19.392 30.102 1.00 34.56 69 SER A CA 1
ATOM 507 C C . SER A 1 69 ? -6.658 20.780 29.788 1.00 34.56 69 SER A C 1
ATOM 509 O O . SER A 1 69 ? -7.511 20.935 28.909 1.00 34.56 69 SER A O 1
ATOM 511 N N . LYS A 1 70 ? -6.245 21.795 30.552 1.00 40.56 70 LYS A N 1
ATOM 512 C CA . LYS A 1 70 ? -6.428 23.189 30.145 1.00 40.56 70 LYS A CA 1
ATOM 513 C C . LYS A 1 70 ? -5.588 23.434 28.885 1.00 40.56 70 LYS A C 1
ATOM 515 O O . LYS A 1 70 ? -4.732 24.306 28.860 1.00 40.56 70 LYS A O 1
ATOM 520 N N . GLU A 1 71 ? -5.793 22.653 27.835 1.00 44.19 71 GLU A N 1
ATOM 521 C CA . GLU A 1 71 ? -5.669 23.138 26.487 1.00 44.19 71 GLU A CA 1
ATOM 522 C C . GLU A 1 71 ? -6.756 24.197 26.416 1.00 44.19 71 GLU A C 1
ATOM 524 O O . GLU A 1 71 ? -7.955 23.906 26.406 1.00 44.19 71 GLU A O 1
ATOM 529 N N . LYS A 1 72 ? -6.331 25.460 26.505 1.00 45.88 72 LYS A N 1
ATOM 530 C CA . LYS A 1 72 ? -7.140 26.560 25.999 1.00 45.88 72 LYS A CA 1
ATOM 531 C C . LYS A 1 72 ? -7.682 26.052 24.667 1.00 45.88 72 LYS A C 1
ATOM 533 O O . LYS A 1 72 ? -6.882 25.721 23.797 1.00 45.88 72 LYS A O 1
ATOM 538 N N . LYS A 1 73 ? -9.002 25.894 24.539 1.00 48.81 73 LYS A N 1
ATOM 539 C CA . LYS A 1 73 ? -9.608 25.701 23.225 1.00 48.81 73 LYS A CA 1
ATOM 540 C C . LYS A 1 73 ? -9.283 26.983 22.483 1.00 48.81 73 LYS A C 1
ATOM 542 O O . LYS A 1 73 ? -9.960 27.979 22.708 1.00 48.81 73 LYS A O 1
ATOM 547 N N . THR A 1 74 ? -8.179 26.978 21.749 1.00 60.09 74 THR A N 1
ATOM 548 C CA . THR A 1 74 ? -7.779 28.108 20.935 1.00 60.09 74 THR A CA 1
ATOM 549 C C . THR A 1 74 ? -8.844 28.214 19.863 1.00 60.09 74 THR A C 1
ATOM 551 O O . THR A 1 74 ? -9.073 27.288 19.077 1.00 60.09 74 THR A O 1
ATOM 554 N N . GLY A 1 75 ? -9.622 29.281 19.967 1.00 66.50 75 GLY A N 1
ATOM 555 C CA . GLY A 1 75 ? -10.655 29.598 19.006 1.00 66.50 75 GLY A CA 1
ATOM 556 C C . GLY A 1 75 ? -10.013 30.096 17.720 1.00 66.50 75 GLY A C 1
ATOM 557 O O . GLY A 1 75 ? -8.844 30.485 17.696 1.00 66.50 75 GLY A O 1
ATOM 558 N N . LEU A 1 76 ? -10.785 30.131 16.636 1.00 73.44 76 LEU A N 1
ATOM 559 C CA . LEU A 1 76 ? -10.345 30.827 15.419 1.00 73.44 76 LEU A CA 1
ATOM 560 C C . LEU A 1 76 ? -10.112 32.324 15.693 1.00 73.44 76 LEU A C 1
ATOM 562 O O . LEU A 1 76 ? -9.368 32.979 14.971 1.00 73.44 76 LEU A O 1
ATOM 566 N N . GLU A 1 77 ? -10.745 32.835 16.752 1.00 80.12 77 GLU A N 1
ATOM 567 C CA . GLU A 1 77 ? -10.630 34.194 17.265 1.00 80.12 77 GLU A CA 1
ATOM 568 C C . GLU A 1 77 ? -9.243 34.518 17.837 1.00 80.12 77 GLU A C 1
ATOM 570 O O . GLU A 1 77 ? -8.869 35.686 17.888 1.00 80.12 77 GLU A O 1
ATOM 575 N N . ASP A 1 78 ? -8.472 33.502 18.231 1.00 80.69 78 ASP A N 1
ATOM 576 C CA . ASP A 1 78 ? -7.147 33.689 18.827 1.00 80.69 78 ASP A CA 1
ATOM 577 C C . ASP A 1 78 ? -6.038 33.856 17.770 1.00 80.69 78 ASP A C 1
ATOM 579 O O . ASP A 1 78 ? -4.909 34.210 18.115 1.00 80.69 78 ASP A O 1
ATOM 583 N N . ILE A 1 79 ? -6.338 33.615 16.484 1.00 80.56 79 ILE A N 1
ATOM 584 C CA . ILE A 1 79 ? -5.375 33.760 15.384 1.00 80.56 79 ILE A CA 1
ATOM 585 C C . ILE A 1 79 ? -5.185 35.250 15.073 1.00 80.56 79 ILE A C 1
ATOM 587 O O . ILE A 1 79 ? -6.112 35.953 14.660 1.00 80.56 79 ILE A O 1
ATOM 591 N N . THR A 1 80 ? -3.960 35.743 15.247 1.00 82.38 80 THR A N 1
ATOM 592 C CA . THR A 1 80 ? -3.610 37.141 14.984 1.00 82.38 80 THR A CA 1
ATOM 593 C C . THR A 1 80 ? -3.763 37.479 13.493 1.00 82.38 80 THR A C 1
ATOM 595 O O . THR A 1 80 ? -3.439 36.684 12.616 1.00 82.38 80 THR A O 1
ATOM 598 N N . GLY A 1 81 ? -4.307 38.662 13.185 1.00 77.00 81 GLY A N 1
ATOM 599 C CA . GLY A 1 81 ? -4.490 39.127 11.800 1.00 77.00 81 GLY A CA 1
ATOM 600 C C . GLY A 1 81 ? -5.729 38.589 11.068 1.00 77.00 81 GLY A C 1
ATOM 601 O O . GLY A 1 81 ? -5.977 38.999 9.935 1.00 77.00 81 GLY A O 1
ATOM 602 N N . VAL A 1 82 ? -6.547 37.736 11.700 1.00 81.88 82 VAL A N 1
ATOM 603 C CA . VAL A 1 82 ? -7.772 37.180 11.094 1.00 81.88 82 VAL A CA 1
ATOM 604 C C . VAL A 1 82 ? -9.010 37.891 11.631 1.00 81.88 82 VAL A C 1
ATOM 606 O O . VAL A 1 82 ? -9.374 37.748 12.795 1.00 81.88 82 VAL A O 1
ATOM 609 N N . GLY A 1 83 ? -9.673 38.669 10.775 1.00 83.12 83 GLY A N 1
ATOM 610 C CA . GLY A 1 83 ? -10.939 39.323 11.105 1.00 83.12 83 GLY A CA 1
ATOM 611 C C . GLY A 1 83 ? -12.144 38.369 11.067 1.00 83.12 83 GLY A C 1
ATOM 612 O O . GLY A 1 83 ? -12.064 37.277 10.506 1.00 83.12 83 GLY A O 1
ATOM 613 N N . PRO A 1 84 ? -13.314 38.790 11.581 1.00 84.06 84 PRO A N 1
ATOM 614 C CA . PRO A 1 84 ? -14.516 37.949 11.620 1.00 84.06 84 PRO A CA 1
ATOM 615 C C . PRO A 1 84 ? -14.972 37.492 10.225 1.00 84.06 84 PRO A C 1
ATOM 617 O O . PRO A 1 84 ? -15.395 36.354 10.056 1.00 84.06 84 PRO A O 1
ATOM 620 N N . LYS A 1 85 ? -14.797 38.335 9.196 1.00 85.19 85 LYS A N 1
ATOM 621 C CA . LYS A 1 85 ? -15.117 37.979 7.803 1.00 85.19 85 LYS A CA 1
ATOM 622 C C . LYS A 1 85 ? -14.241 36.843 7.272 1.00 85.19 85 LYS A C 1
ATOM 624 O O . LYS A 1 85 ? -14.749 35.909 6.669 1.00 85.19 85 LYS A O 1
ATOM 629 N N . THR A 1 86 ? -12.931 36.896 7.515 1.00 84.00 86 THR A N 1
ATOM 630 C CA . THR A 1 86 ? -12.019 35.831 7.077 1.00 84.00 86 THR A CA 1
ATOM 631 C C . THR A 1 86 ? -12.196 34.560 7.907 1.00 84.00 86 THR A C 1
ATOM 633 O O . THR A 1 86 ? -12.042 33.470 7.367 1.00 84.00 86 THR A O 1
ATOM 636 N N . GLN A 1 87 ? -12.602 34.663 9.178 1.00 84.88 87 GLN A N 1
ATOM 637 C CA . GLN A 1 87 ? -12.996 33.504 9.991 1.00 84.88 87 GLN A CA 1
ATOM 638 C C . GLN A 1 87 ? -14.229 32.792 9.425 1.00 84.88 87 GLN A C 1
ATOM 640 O O . GLN A 1 87 ? -14.252 31.563 9.381 1.00 84.88 87 GLN A O 1
ATOM 645 N N . GLU A 1 88 ? -15.244 33.536 8.981 1.00 86.56 88 GLU A N 1
ATOM 646 C CA . GLU A 1 88 ? -16.421 32.962 8.320 1.00 86.56 88 GLU A CA 1
ATOM 647 C C . GLU A 1 88 ? -16.040 32.260 7.014 1.00 86.56 88 GLU A C 1
ATOM 649 O O . GLU A 1 88 ? -16.433 31.109 6.818 1.00 86.56 88 GLU A O 1
ATOM 654 N N . SER A 1 89 ? -15.195 32.880 6.182 1.00 86.06 89 SER A N 1
ATOM 655 C CA . SER A 1 89 ? -14.686 32.253 4.955 1.00 86.06 89 SER A CA 1
ATOM 656 C C . SER A 1 89 ? -13.861 30.988 5.243 1.00 86.06 89 SER A C 1
ATOM 658 O O . SER A 1 89 ? -14.018 29.975 4.563 1.00 86.06 89 SER A O 1
ATOM 660 N N . LEU A 1 90 ? -13.027 30.991 6.291 1.00 86.50 90 LEU A N 1
ATOM 661 C CA . LEU A 1 90 ? -12.260 29.814 6.726 1.00 86.50 90 LEU A CA 1
ATOM 662 C C . LEU A 1 90 ? -13.173 28.683 7.224 1.00 86.50 90 LEU A C 1
ATOM 664 O O . LEU A 1 90 ? -12.946 27.517 6.893 1.00 86.50 90 LEU A O 1
ATOM 668 N N . ARG A 1 91 ? -14.231 29.012 7.977 1.00 87.00 91 ARG A N 1
ATOM 669 C CA . ARG A 1 91 ? -15.246 28.042 8.421 1.00 87.00 91 ARG A CA 1
ATOM 670 C C . ARG A 1 91 ? -16.022 27.468 7.237 1.00 87.00 91 ARG A C 1
ATOM 672 O O . ARG A 1 91 ? -16.193 26.253 7.177 1.00 87.00 91 ARG A O 1
ATOM 679 N N . ALA A 1 92 ? -16.428 28.306 6.282 1.00 87.25 92 ALA A N 1
ATOM 680 C CA . ALA A 1 92 ? -17.112 27.878 5.062 1.00 87.25 92 ALA A CA 1
ATOM 681 C C . ALA A 1 92 ? -16.246 26.927 4.215 1.00 87.25 92 ALA A C 1
ATOM 683 O O . ALA A 1 92 ? -16.755 25.947 3.675 1.00 87.25 92 ALA A O 1
ATOM 684 N N . ALA A 1 93 ? -14.929 27.152 4.182 1.00 87.31 93 ALA A N 1
ATOM 685 C CA . ALA A 1 93 ? -13.955 26.273 3.534 1.00 87.31 93 ALA A CA 1
ATOM 686 C C . ALA A 1 93 ? -13.607 24.997 4.344 1.00 87.31 93 ALA A C 1
ATOM 688 O O . ALA A 1 93 ? -12.814 24.171 3.889 1.00 87.31 93 ALA A O 1
ATOM 689 N N . GLY A 1 94 ? -14.195 24.801 5.533 1.00 84.94 94 GLY A N 1
ATOM 690 C CA . GLY A 1 94 ? -14.019 23.604 6.367 1.00 84.94 94 GLY A CA 1
ATOM 691 C C . GLY A 1 94 ? -12.836 23.647 7.348 1.00 84.94 94 GLY A C 1
ATOM 692 O O . GLY A 1 94 ? -12.556 22.649 8.029 1.00 84.94 94 GLY A O 1
ATOM 693 N N . TYR A 1 95 ? -12.163 24.795 7.474 1.00 86.31 95 TYR A N 1
ATOM 694 C CA . TYR A 1 95 ? -11.067 25.045 8.415 1.00 86.31 95 TYR A CA 1
ATOM 695 C C . TYR A 1 95 ? -11.591 25.544 9.770 1.00 86.31 95 TYR A C 1
ATOM 697 O O . TYR A 1 95 ? -11.298 26.642 10.230 1.00 86.31 95 TYR A O 1
ATOM 705 N N . GLU A 1 96 ? -12.403 24.717 10.422 1.00 84.94 96 GLU A N 1
ATOM 706 C CA . GLU A 1 96 ? -13.124 25.081 11.654 1.00 84.94 96 GLU A CA 1
ATOM 707 C C . GLU A 1 96 ? -12.237 25.145 12.907 1.00 84.94 96 GLU A C 1
ATOM 709 O O . GLU A 1 96 ? -12.646 25.703 13.922 1.00 84.94 96 GLU A O 1
ATOM 714 N N . THR A 1 97 ? -11.047 24.537 12.867 1.00 87.19 97 THR A N 1
ATOM 715 C CA . THR A 1 97 ? -10.140 24.447 14.018 1.00 87.19 97 THR A CA 1
ATOM 716 C C . THR A 1 97 ? -8.750 24.962 13.671 1.00 87.19 97 THR A C 1
ATOM 718 O O . THR A 1 97 ? -8.263 24.773 12.554 1.00 87.19 97 THR A O 1
ATOM 721 N N . VAL A 1 98 ? -8.076 25.547 14.667 1.00 85.12 98 VAL A N 1
ATOM 722 C CA . VAL A 1 98 ? -6.694 26.039 14.542 1.00 85.12 98 VAL A CA 1
ATOM 723 C C . VAL A 1 98 ? -5.742 24.910 14.125 1.00 85.12 98 VAL A C 1
ATOM 725 O O . VAL A 1 98 ? -4.853 25.118 13.308 1.00 85.12 98 VAL A O 1
ATOM 728 N N . GLU A 1 99 ? -5.981 23.677 14.585 1.00 85.56 99 GLU A N 1
ATOM 729 C CA . GLU A 1 99 ? -5.202 22.499 14.176 1.00 85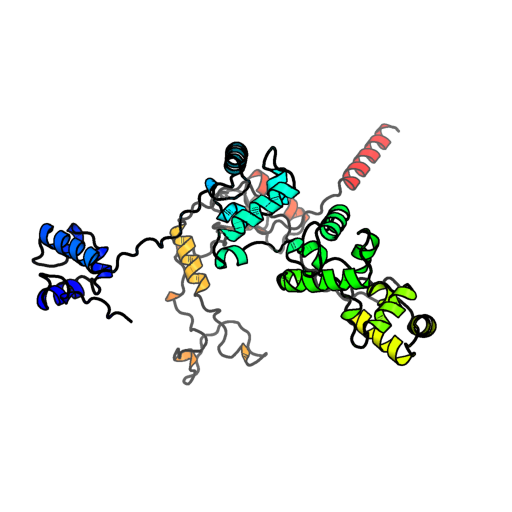.56 99 GLU A CA 1
ATOM 730 C C . GLU A 1 99 ? -5.344 22.167 12.685 1.00 85.56 99 GLU A C 1
ATOM 732 O O . GLU A 1 99 ? -4.356 21.829 12.032 1.00 85.56 99 GLU A O 1
ATOM 737 N N . LYS A 1 100 ? -6.563 22.259 12.130 1.00 86.44 100 LYS A N 1
ATOM 738 C CA . LYS A 1 100 ? -6.795 22.023 10.698 1.00 86.44 100 LYS A CA 1
ATOM 739 C C . LYS A 1 100 ? -6.081 23.085 9.861 1.00 86.44 100 LYS A C 1
ATOM 741 O O . LYS A 1 100 ? -5.482 22.732 8.851 1.00 86.44 100 LYS A O 1
ATOM 746 N N . ILE A 1 101 ? -6.101 24.346 10.303 1.00 86.69 101 ILE A N 1
ATOM 747 C CA . ILE A 1 101 ? -5.362 25.446 9.663 1.00 86.69 101 ILE A CA 1
ATOM 748 C C . ILE A 1 101 ? -3.852 25.192 9.741 1.00 86.69 101 ILE A C 1
ATOM 750 O O . ILE A 1 101 ? -3.167 25.282 8.731 1.00 86.69 101 ILE A O 1
ATOM 754 N N . ALA A 1 102 ? -3.341 24.797 10.910 1.00 85.44 102 ALA A N 1
ATOM 755 C CA . ALA A 1 102 ? -1.923 24.524 11.144 1.00 85.44 102 ALA A CA 1
ATOM 756 C C . ALA A 1 102 ? -1.348 23.384 10.280 1.00 85.44 102 ALA A C 1
ATOM 758 O O . ALA A 1 102 ? -0.169 23.410 9.923 1.00 85.44 102 ALA A O 1
ATOM 759 N N . ILE A 1 103 ? -2.160 22.370 9.963 1.00 86.75 103 ILE A N 1
ATOM 760 C CA . ILE A 1 103 ? -1.757 21.223 9.130 1.00 86.75 103 ILE A CA 1
ATOM 761 C C . ILE A 1 103 ? -1.880 21.536 7.631 1.00 86.75 103 ILE A C 1
ATOM 763 O O . ILE A 1 103 ? -1.197 20.905 6.823 1.00 86.75 103 ILE A O 1
ATOM 767 N N . ALA A 1 104 ? -2.746 22.477 7.259 1.00 87.19 104 ALA A N 1
ATOM 768 C CA . ALA A 1 104 ? -3.054 22.783 5.872 1.00 87.19 104 ALA A CA 1
ATOM 769 C C . ALA A 1 104 ? -1.913 23.506 5.134 1.00 87.19 104 ALA A C 1
ATOM 771 O O . ALA A 1 104 ? -1.085 24.220 5.717 1.00 87.19 104 ALA A O 1
ATOM 772 N N . ASP A 1 105 ? -1.900 23.315 3.814 1.00 82.12 105 ASP A N 1
ATOM 773 C CA . ASP A 1 105 ? -0.981 23.994 2.907 1.00 82.12 105 ASP A CA 1
ATOM 774 C C . ASP A 1 105 ? -1.506 25.424 2.632 1.00 82.12 105 ASP A C 1
ATOM 776 O O . ASP A 1 105 ? -2.680 25.572 2.288 1.00 82.12 105 ASP A O 1
ATOM 780 N N . PRO A 1 106 ? -0.680 26.485 2.762 1.00 83.06 106 PRO A N 1
ATOM 781 C CA . PRO A 1 106 ? -1.122 27.878 2.589 1.00 83.06 106 PRO A CA 1
ATOM 782 C C . PRO A 1 106 ? -1.758 28.163 1.227 1.00 83.06 106 PRO A C 1
ATOM 784 O O . PRO A 1 106 ? -2.734 28.900 1.144 1.00 83.06 106 PRO A O 1
ATOM 787 N N . VAL A 1 107 ? -1.251 27.518 0.175 1.00 80.81 107 VAL A N 1
ATOM 788 C CA . VAL A 1 107 ? -1.784 27.635 -1.191 1.00 80.81 107 VAL A CA 1
ATOM 789 C C . VAL A 1 107 ? -3.216 27.104 -1.270 1.00 80.81 107 VAL A C 1
ATOM 791 O O . VAL A 1 107 ? -4.077 27.741 -1.862 1.00 80.81 107 VAL A O 1
ATOM 794 N N . GLU A 1 108 ? -3.514 25.983 -0.604 1.00 83.06 108 GLU A N 1
ATOM 795 C CA . GLU A 1 108 ? -4.882 25.452 -0.579 1.00 83.06 108 GLU A CA 1
ATOM 796 C C . GLU A 1 108 ? -5.846 26.387 0.159 1.00 83.06 108 GLU A C 1
ATOM 798 O O . GLU A 1 108 ? -7.030 26.430 -0.167 1.00 83.06 108 GLU A O 1
ATOM 803 N N . ILE A 1 109 ? -5.355 27.119 1.162 1.00 84.69 109 ILE A N 1
ATOM 804 C CA . ILE A 1 109 ? -6.154 28.108 1.888 1.00 84.69 109 ILE A CA 1
ATOM 805 C C . ILE A 1 109 ? -6.412 29.321 0.993 1.00 84.69 109 ILE A C 1
ATOM 807 O O . ILE A 1 109 ? 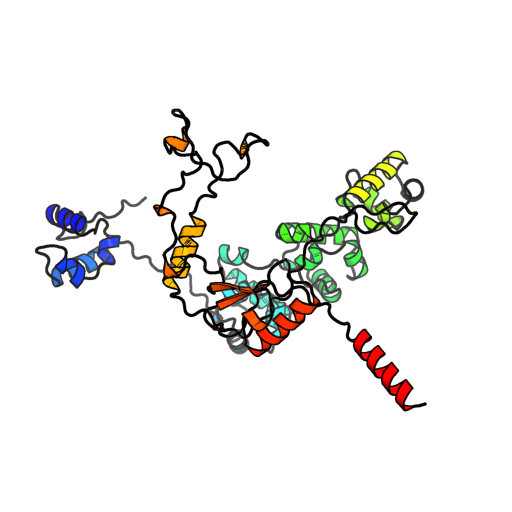-7.554 29.758 0.912 1.00 84.69 109 ILE A O 1
ATOM 811 N N . ALA A 1 110 ? -5.395 29.832 0.297 1.00 84.50 110 ALA A N 1
ATOM 812 C CA . ALA A 1 110 ? -5.551 30.957 -0.624 1.00 84.50 110 ALA A CA 1
ATOM 813 C C . ALA A 1 110 ? -6.525 30.643 -1.777 1.00 84.50 110 ALA A C 1
ATOM 815 O O . ALA A 1 110 ? -7.325 31.490 -2.160 1.00 84.50 110 ALA A O 1
ATOM 816 N N . GLU A 1 111 ? -6.522 29.408 -2.291 1.00 84.12 111 GLU A N 1
ATOM 817 C CA . GLU A 1 111 ? -7.452 28.979 -3.346 1.00 84.12 111 GLU A CA 1
ATOM 818 C C . GLU A 1 111 ? -8.893 28.792 -2.847 1.00 84.12 111 GLU A C 1
ATOM 820 O O . GLU A 1 111 ? -9.845 29.097 -3.564 1.00 84.12 111 GLU A O 1
ATOM 825 N N . LYS A 1 112 ? -9.076 28.252 -1.634 1.00 85.81 112 LYS A N 1
ATOM 826 C CA . LYS A 1 112 ? -10.405 27.890 -1.107 1.00 85.81 112 LYS A CA 1
ATOM 827 C C . LYS A 1 112 ? -11.087 29.013 -0.331 1.00 85.81 112 LYS A C 1
ATOM 829 O O . LYS A 1 112 ? -12.295 28.938 -0.116 1.00 85.81 112 LYS A O 1
ATOM 834 N N . VAL A 1 113 ? -10.338 30.006 0.144 1.00 85.25 113 VAL A N 1
ATOM 835 C CA . VAL A 1 113 ? -10.853 31.072 1.009 1.00 85.25 113 VAL A CA 1
ATOM 836 C C . VAL A 1 113 ? -10.917 32.380 0.233 1.00 85.25 113 VAL A C 1
ATOM 838 O O . VAL A 1 113 ? -9.907 33.032 -0.025 1.00 85.25 113 VAL A O 1
ATOM 841 N N . GLU A 1 114 ? -12.136 32.800 -0.094 1.00 79.56 114 GLU A N 1
ATOM 842 C CA . GLU A 1 114 ? -12.375 34.064 -0.787 1.00 79.56 114 GLU A CA 1
ATOM 843 C C . GLU A 1 114 ? -11.836 35.256 0.025 1.00 79.56 114 GLU A C 1
ATOM 845 O O . GLU A 1 114 ? -12.189 35.454 1.192 1.00 79.56 114 GLU A O 1
ATOM 850 N N . GLY A 1 115 ? -10.981 36.066 -0.608 1.00 78.94 115 GLY A N 1
ATOM 851 C CA . GLY A 1 115 ? -10.404 37.279 -0.017 1.00 78.94 115 GLY A CA 1
ATOM 852 C C . GLY A 1 115 ? -9.096 37.083 0.756 1.00 78.94 115 GLY A C 1
ATOM 853 O O . GLY A 1 115 ? -8.606 38.049 1.342 1.00 78.94 115 GLY A O 1
ATOM 854 N N . VAL A 1 116 ? -8.514 35.880 0.750 1.00 80.00 116 VAL A N 1
ATOM 855 C CA . VAL A 1 116 ? -7.190 35.602 1.328 1.00 80.00 116 VAL A CA 1
ATOM 856 C C . VAL A 1 116 ? -6.181 35.404 0.196 1.00 80.00 116 VAL A C 1
ATOM 858 O O . VAL A 1 116 ? -6.276 34.454 -0.569 1.00 80.00 116 VAL A O 1
ATOM 861 N N . GLY A 1 117 ? -5.202 36.304 0.084 1.00 80.12 117 GLY A N 1
ATOM 862 C CA . GLY A 1 117 ? -4.061 36.132 -0.823 1.00 80.12 117 GLY A CA 1
ATOM 863 C C . GLY A 1 117 ? -2.971 35.231 -0.229 1.00 80.12 117 GLY A C 1
ATOM 864 O O . GLY A 1 117 ? -2.953 34.986 0.980 1.00 80.12 117 GLY A O 1
ATOM 865 N N . ASP A 1 118 ? -2.013 34.799 -1.051 1.00 77.88 118 ASP A N 1
ATOM 866 C CA . ASP A 1 118 ? -0.952 33.855 -0.653 1.00 77.88 118 ASP A CA 1
ATOM 867 C C . ASP A 1 118 ? -0.162 34.316 0.583 1.00 77.88 118 ASP A C 1
ATOM 869 O O . ASP A 1 118 ? 0.025 33.558 1.532 1.00 77.88 118 ASP A O 1
ATOM 873 N N . ALA A 1 119 ? 0.232 35.594 0.619 1.00 78.69 119 ALA A N 1
ATOM 874 C CA . ALA A 1 119 ? 0.973 36.165 1.745 1.00 78.69 119 ALA A CA 1
ATOM 875 C C . ALA A 1 119 ? 0.145 36.187 3.041 1.00 78.69 119 ALA A C 1
ATOM 877 O O . ALA A 1 119 ? 0.661 35.921 4.125 1.00 78.69 119 ALA A O 1
ATOM 878 N N . THR A 1 120 ? -1.156 36.475 2.935 1.00 83.75 120 THR A N 1
ATOM 879 C CA . THR A 1 120 ? -2.059 36.438 4.091 1.00 83.75 120 THR A CA 1
ATOM 880 C C . THR A 1 120 ? -2.331 35.007 4.546 1.00 83.75 120 THR A C 1
ATOM 882 O O . THR A 1 120 ? -2.405 34.767 5.745 1.00 83.75 120 THR A O 1
ATOM 885 N N . ALA A 1 121 ? -2.412 34.034 3.632 1.00 85.19 121 ALA A N 1
ATOM 886 C CA . ALA A 1 121 ? -2.549 32.624 3.987 1.00 85.19 121 ALA A CA 1
ATOM 887 C C . ALA A 1 121 ? -1.317 32.110 4.748 1.00 85.19 121 ALA A C 1
ATOM 889 O O . ALA A 1 121 ? -1.460 31.402 5.746 1.00 85.19 121 ALA A O 1
ATOM 890 N N . ASP A 1 122 ? -0.114 32.513 4.326 1.00 82.31 122 ASP A N 1
ATOM 891 C CA . ASP A 1 122 ? 1.134 32.189 5.022 1.00 82.31 122 ASP A CA 1
ATOM 892 C C . ASP A 1 122 ? 1.119 32.730 6.467 1.00 82.31 122 ASP A C 1
ATOM 894 O O . ASP A 1 122 ? 1.360 31.966 7.407 1.00 82.31 122 ASP A O 1
ATOM 898 N N . GLN A 1 123 ? 0.718 33.995 6.653 1.00 85.38 123 GLN A N 1
ATOM 899 C CA . GLN A 1 123 ? 0.576 34.632 7.973 1.00 85.38 123 GLN A CA 1
ATOM 900 C C . GLN A 1 123 ? -0.471 33.947 8.860 1.00 85.38 123 GLN A C 1
ATOM 902 O O . GLN A 1 123 ? -0.217 33.700 10.038 1.00 85.38 123 GLN A O 1
ATOM 907 N N . ILE A 1 124 ? -1.636 33.603 8.298 1.00 86.62 124 ILE A N 1
ATOM 908 C CA . ILE A 1 124 ? -2.722 32.925 9.023 1.00 86.62 124 ILE A CA 1
ATOM 909 C C . ILE A 1 124 ? -2.233 31.603 9.598 1.00 86.62 124 ILE A C 1
ATOM 911 O O . ILE A 1 124 ? -2.516 31.277 10.753 1.00 86.62 124 ILE A O 1
ATOM 915 N N . VAL A 1 125 ? -1.500 30.823 8.803 1.00 87.31 125 VAL A N 1
ATOM 916 C CA . VAL A 1 125 ? -1.048 29.528 9.291 1.00 87.31 125 VAL A CA 1
ATOM 917 C C . VAL A 1 125 ? 0.144 29.651 10.234 1.00 87.31 125 VAL A C 1
ATOM 919 O O . VAL A 1 125 ? 0.233 28.868 11.174 1.00 87.31 125 VAL A O 1
ATOM 922 N N . GLU A 1 126 ? 1.046 30.611 10.035 1.00 85.50 126 GLU A N 1
ATOM 923 C CA . GLU A 1 126 ? 2.125 30.877 10.995 1.00 85.50 126 GLU A CA 1
ATOM 924 C C . GLU A 1 126 ? 1.561 31.243 12.377 1.00 85.50 126 GLU A C 1
ATOM 926 O O . GLU A 1 126 ? 1.919 30.612 13.372 1.00 85.50 126 GLU A O 1
ATOM 931 N N . ALA A 1 127 ? 0.571 32.137 12.423 1.00 87.38 127 ALA A N 1
ATOM 932 C CA . ALA A 1 127 ? -0.150 32.475 13.648 1.00 87.38 127 ALA A CA 1
ATOM 933 C C . ALA A 1 127 ? -0.888 31.261 14.251 1.00 87.38 127 ALA A C 1
ATOM 935 O O . ALA A 1 127 ? -0.860 31.044 15.463 1.00 87.38 127 ALA A O 1
ATOM 936 N N . ALA A 1 128 ? -1.505 30.412 13.420 1.00 87.00 128 ALA A N 1
ATOM 937 C CA . ALA A 1 128 ? -2.131 29.173 13.886 1.00 87.00 128 ALA A CA 1
ATOM 938 C C . ALA A 1 128 ? -1.109 28.172 14.459 1.00 87.00 128 ALA A C 1
ATOM 940 O O . ALA A 1 128 ? -1.416 27.433 15.394 1.00 87.00 128 ALA A O 1
ATOM 941 N N . LEU A 1 129 ? 0.115 28.141 13.928 1.00 84.69 129 LEU A N 1
ATOM 942 C CA . LEU A 1 129 ? 1.180 27.256 14.393 1.00 84.69 129 LEU A CA 1
ATOM 943 C C . LEU A 1 129 ? 1.710 27.659 15.768 1.00 84.69 129 LEU A C 1
ATOM 945 O O . LEU A 1 129 ? 2.012 26.772 16.564 1.00 84.69 129 LEU A O 1
ATOM 949 N N . GLU A 1 130 ? 1.800 28.951 16.080 1.00 85.75 130 GLU A N 1
ATOM 950 C CA . GLU A 1 130 ? 2.216 29.419 17.411 1.00 85.75 130 GLU A CA 1
ATOM 951 C C . GLU A 1 130 ? 1.262 28.961 18.524 1.00 85.75 130 GLU A C 1
ATOM 953 O O . GLU A 1 130 ? 1.690 28.680 19.644 1.00 85.75 130 GLU A O 1
ATOM 958 N N . LEU A 1 131 ? -0.022 28.815 18.194 1.00 85.12 131 LEU A N 1
ATOM 959 C CA . LEU A 1 131 ? -1.088 28.431 19.121 1.00 85.12 131 LEU A CA 1
ATOM 960 C C . LEU A 1 131 ? -1.217 26.918 19.338 1.00 85.12 131 LEU A C 1
ATOM 962 O O . LEU A 1 131 ? -1.964 26.481 20.216 1.00 85.12 131 LEU A O 1
ATOM 966 N N . VAL A 1 132 ? -0.527 26.113 18.531 1.00 83.25 132 VAL A N 1
ATOM 967 C CA . VAL A 1 132 ? -0.717 24.664 18.455 1.00 83.25 132 VAL A CA 1
ATOM 968 C C . VAL A 1 132 ? 0.461 23.916 19.109 1.00 83.25 132 VAL A C 1
ATOM 970 O O . VAL A 1 132 ? 1.614 24.332 18.969 1.00 83.25 132 VAL A O 1
ATOM 973 N N . PRO A 1 133 ? 0.227 22.788 19.812 1.00 80.75 133 PRO A N 1
ATOM 974 C CA . PRO A 1 133 ? 1.302 21.996 20.415 1.00 80.75 133 PRO A CA 1
ATOM 975 C C . PRO A 1 133 ? 2.293 21.418 19.390 1.00 80.75 133 PRO A C 1
ATOM 977 O O . PRO A 1 133 ? 1.925 21.069 18.264 1.00 80.75 133 PRO A O 1
ATOM 980 N N . ASP A 1 134 ? 3.547 21.211 19.804 1.00 77.00 134 ASP A N 1
ATOM 981 C CA . ASP A 1 134 ? 4.633 20.738 18.925 1.00 77.00 134 ASP A CA 1
ATOM 982 C C . ASP A 1 134 ? 4.369 19.367 18.277 1.00 77.00 134 ASP A C 1
ATOM 984 O O . ASP A 1 134 ? 4.872 19.072 17.191 1.00 77.00 134 ASP A O 1
ATOM 988 N N . ASP A 1 135 ? 3.543 18.527 18.899 1.00 77.94 135 ASP A N 1
ATOM 989 C CA . ASP A 1 135 ? 3.160 17.222 18.349 1.00 77.94 135 ASP A CA 1
ATOM 990 C C . ASP A 1 135 ? 2.253 17.329 17.120 1.00 77.94 135 ASP A C 1
ATOM 992 O O . ASP A 1 135 ? 2.293 16.469 16.236 1.00 77.94 135 ASP A O 1
ATOM 996 N N . VAL A 1 136 ? 1.445 18.386 17.042 1.00 77.00 136 VAL A N 1
ATOM 997 C CA . VAL A 1 136 ? 0.616 18.679 15.871 1.00 77.00 136 VAL A CA 1
ATOM 998 C C . VAL A 1 136 ? 1.464 19.368 14.801 1.00 77.00 136 VAL A C 1
ATOM 1000 O O . VAL A 1 136 ? 1.354 19.003 13.631 1.00 77.00 136 VAL A O 1
ATOM 1003 N N . LYS A 1 137 ? 2.406 20.246 15.188 1.00 77.94 137 LYS A N 1
ATOM 1004 C CA . LYS A 1 137 ? 3.371 20.863 14.256 1.00 77.94 137 LYS A CA 1
ATOM 1005 C C . LYS A 1 137 ? 4.156 19.817 13.459 1.00 77.94 137 LYS A C 1
ATOM 1007 O O . LYS A 1 137 ? 4.331 19.976 12.260 1.00 77.94 137 LYS A O 1
ATOM 1012 N N . LYS A 1 138 ? 4.561 18.705 14.083 1.00 76.12 138 LYS A N 1
ATOM 1013 C CA . LYS A 1 138 ? 5.286 17.604 13.411 1.00 76.12 138 LYS A CA 1
ATOM 1014 C C . LYS A 1 138 ? 4.473 16.854 12.348 1.00 76.12 138 LYS A C 1
ATOM 1016 O O . LYS A 1 138 ? 5.058 16.123 11.556 1.00 76.12 138 LYS A O 1
ATOM 1021 N N . LYS A 1 139 ? 3.140 16.968 12.352 1.00 77.50 139 LYS A N 1
ATOM 1022 C CA . LYS A 1 139 ? 2.261 16.291 11.381 1.00 77.50 139 LYS A CA 1
ATOM 1023 C C . LYS A 1 139 ? 2.053 17.098 10.098 1.00 77.50 139 LYS A C 1
ATOM 1025 O O . LYS A 1 139 ? 1.497 16.553 9.146 1.00 77.50 139 LYS A O 1
ATOM 1030 N N . ARG A 1 140 ? 2.458 18.373 10.079 1.00 79.75 140 ARG A N 1
ATOM 1031 C CA . ARG A 1 140 ? 2.318 19.259 8.918 1.00 79.75 140 ARG A CA 1
ATOM 1032 C C . ARG A 1 140 ? 3.310 18.879 7.816 1.00 79.75 140 ARG A C 1
ATOM 1034 O O . ARG A 1 140 ? 4.369 18.316 8.098 1.00 79.75 140 ARG A O 1
ATOM 1041 N N . LYS A 1 141 ? 2.989 19.216 6.565 1.00 81.50 141 LYS A N 1
ATOM 1042 C CA . LYS A 1 141 ? 3.950 19.097 5.462 1.00 81.50 141 LYS A CA 1
ATOM 1043 C C . LYS A 1 141 ? 5.012 20.208 5.565 1.00 81.50 141 LYS A C 1
ATOM 1045 O O . LYS A 1 141 ? 4.656 21.331 5.927 1.00 81.50 141 LYS A O 1
ATOM 1050 N N . PRO A 1 142 ? 6.292 19.929 5.253 1.00 84.56 142 PRO A N 1
ATOM 1051 C CA . PRO A 1 142 ? 7.334 20.954 5.238 1.00 84.56 142 PRO A CA 1
ATOM 1052 C C . PRO A 1 142 ? 7.037 22.053 4.214 1.00 84.56 142 PRO A C 1
ATOM 1054 O O . PRO A 1 142 ? 6.586 21.762 3.102 1.00 84.56 142 PRO A O 1
ATOM 1057 N N . ARG A 1 143 ? 7.329 23.305 4.570 1.00 82.94 143 ARG A N 1
ATOM 1058 C CA . ARG A 1 143 ? 7.128 24.488 3.720 1.00 82.94 143 ARG A CA 1
ATOM 1059 C C . ARG A 1 143 ? 8.423 24.976 3.094 1.00 82.94 143 ARG A C 1
ATOM 1061 O O . ARG A 1 143 ? 9.511 24.668 3.566 1.00 82.94 143 ARG A O 1
ATOM 1068 N N . LEU A 1 144 ? 8.293 25.814 2.067 1.00 83.69 144 LEU A N 1
ATOM 1069 C CA . LEU A 1 144 ? 9.426 26.525 1.464 1.00 83.69 144 LEU A CA 1
ATOM 1070 C C . LEU A 1 144 ? 10.167 27.402 2.486 1.00 83.69 144 LEU A C 1
ATOM 1072 O O . LEU A 1 144 ? 11.386 27.508 2.420 1.00 83.69 144 LEU A O 1
ATOM 1076 N N . SER A 1 145 ? 9.442 27.973 3.451 1.00 81.19 145 SER A N 1
ATOM 1077 C CA . SER A 1 145 ? 10.005 28.752 4.558 1.00 81.19 145 SER A CA 1
ATOM 1078 C C . SER A 1 145 ? 10.755 27.923 5.596 1.00 81.19 145 SER A C 1
ATOM 1080 O O . SER A 1 145 ? 11.587 28.471 6.312 1.00 81.19 145 SER A O 1
ATOM 1082 N N . ASP A 1 146 ? 10.500 26.614 5.668 1.00 84.25 146 ASP A N 1
ATOM 1083 C CA . ASP A 1 146 ? 11.219 25.718 6.574 1.00 84.25 146 ASP A CA 1
ATOM 1084 C C . ASP A 1 146 ? 12.615 25.349 6.018 1.00 84.25 146 ASP A C 1
ATOM 1086 O O . ASP A 1 146 ? 13.440 24.797 6.746 1.00 84.25 146 ASP A O 1
ATOM 1090 N N . ILE A 1 147 ? 12.899 25.644 4.738 1.00 86.88 147 ILE A N 1
ATOM 1091 C CA . ILE A 1 147 ? 14.192 25.358 4.104 1.00 86.88 147 ILE A CA 1
ATOM 1092 C C . ILE A 1 147 ? 15.227 26.395 4.557 1.00 86.88 147 ILE A C 1
ATOM 1094 O O . ILE A 1 147 ? 15.091 27.598 4.328 1.00 86.88 147 ILE A O 1
ATOM 1098 N N . THR A 1 148 ? 16.317 25.922 5.157 1.00 85.50 148 THR A N 1
ATOM 1099 C CA . THR A 1 148 ? 17.418 26.784 5.597 1.00 85.50 148 THR A CA 1
ATOM 1100 C C . THR A 1 148 ? 18.050 27.521 4.414 1.00 85.50 148 THR A C 1
ATOM 1102 O O . THR A 1 148 ? 18.402 26.898 3.415 1.00 85.50 148 THR A O 1
ATOM 1105 N N . GLY A 1 149 ? 18.231 28.839 4.533 1.00 82.12 149 GLY A N 1
ATOM 1106 C CA . GLY A 1 149 ? 18.840 29.671 3.485 1.00 82.12 149 GLY A CA 1
ATOM 1107 C C . GLY A 1 149 ? 17.867 30.192 2.420 1.00 82.12 149 GLY A C 1
ATOM 1108 O O . GLY A 1 149 ? 18.280 30.980 1.573 1.00 82.12 149 GLY A O 1
ATOM 1109 N N . VAL A 1 150 ? 16.582 29.822 2.482 1.00 84.75 150 VAL A N 1
ATOM 1110 C CA . VAL A 1 150 ? 15.547 30.299 1.552 1.00 84.75 150 VAL A CA 1
ATOM 1111 C C . VAL A 1 150 ? 14.751 31.449 2.185 1.00 84.75 150 VAL A C 1
ATOM 1113 O O . VAL A 1 150 ? 13.852 31.246 2.999 1.00 84.75 150 VAL A O 1
ATOM 1116 N N . GLY A 1 151 ? 15.067 32.685 1.792 1.00 85.06 151 GLY A N 1
ATOM 1117 C CA . GLY A 1 151 ? 14.311 33.887 2.172 1.00 85.06 151 GLY A CA 1
ATOM 1118 C C . GLY A 1 151 ? 13.083 34.156 1.281 1.00 85.06 151 GLY A C 1
ATOM 1119 O O . GLY A 1 151 ? 12.933 33.511 0.243 1.00 85.06 151 GLY A O 1
ATOM 1120 N N . PRO A 1 152 ? 12.235 35.153 1.608 1.00 83.69 152 PRO A N 1
ATOM 1121 C CA . PRO A 1 152 ? 10.989 35.433 0.877 1.00 83.69 152 PRO A CA 1
ATOM 1122 C C . PRO A 1 152 ? 11.184 35.614 -0.636 1.00 83.69 152 PRO A C 1
ATOM 1124 O O . PRO A 1 152 ? 10.523 34.960 -1.429 1.00 83.69 152 PRO A O 1
ATOM 1127 N N . LYS A 1 153 ? 12.202 36.383 -1.047 1.00 86.75 153 LYS A N 1
ATOM 1128 C CA . LYS A 1 153 ? 12.524 36.598 -2.472 1.00 86.75 153 LYS A CA 1
ATOM 1129 C C . LYS A 1 153 ? 12.850 35.301 -3.216 1.00 86.75 153 LYS A C 1
ATOM 1131 O O . LYS A 1 153 ? 12.415 35.102 -4.342 1.00 86.75 153 LYS A O 1
ATOM 1136 N N . THR A 1 154 ? 13.618 34.413 -2.585 1.00 86.69 154 THR A N 1
ATOM 1137 C CA . THR A 1 154 ? 13.935 33.103 -3.169 1.00 86.69 154 THR A CA 1
ATOM 1138 C C . THR A 1 154 ? 12.724 32.173 -3.168 1.00 86.69 154 THR A C 1
ATOM 1140 O O . THR A 1 154 ? 12.605 31.355 -4.071 1.00 86.69 154 THR A O 1
ATOM 1143 N N . GLN A 1 155 ? 11.794 32.308 -2.212 1.00 86.25 155 GLN A N 1
ATOM 1144 C CA . GLN A 1 155 ? 10.528 31.563 -2.236 1.00 86.25 155 GLN A CA 1
ATOM 1145 C C . GLN A 1 155 ? 9.674 31.994 -3.424 1.00 86.25 155 GLN A C 1
ATOM 1147 O O . GLN A 1 155 ? 9.167 31.132 -4.135 1.00 86.25 155 GLN A O 1
ATOM 1152 N N . ASP A 1 156 ? 9.574 33.298 -3.678 1.00 86.00 156 ASP A N 1
ATOM 1153 C CA . ASP A 1 156 ? 8.826 33.837 -4.816 1.00 86.00 156 ASP A CA 1
ATOM 1154 C C . ASP A 1 156 ? 9.441 33.397 -6.152 1.00 86.00 156 ASP A C 1
ATOM 1156 O O . ASP A 1 156 ? 8.720 32.977 -7.060 1.00 86.00 156 ASP A O 1
ATOM 1160 N N . ALA A 1 157 ? 10.775 33.394 -6.253 1.00 88.56 157 ALA A N 1
ATOM 1161 C CA . ALA A 1 157 ? 11.487 32.879 -7.424 1.00 88.56 157 ALA A CA 1
ATOM 1162 C C . ALA A 1 157 ? 11.227 31.376 -7.643 1.00 88.56 157 ALA A C 1
ATOM 1164 O O . ALA A 1 157 ? 10.916 30.950 -8.755 1.00 88.56 157 ALA A O 1
ATOM 1165 N N . LEU A 1 158 ? 11.277 30.564 -6.580 1.00 88.50 158 LEU A N 1
ATOM 1166 C CA . LEU A 1 158 ? 10.972 29.130 -6.645 1.00 88.50 158 LEU A CA 1
ATOM 1167 C C . LEU A 1 158 ? 9.500 28.863 -6.996 1.00 88.50 158 LEU A C 1
ATOM 1169 O O . LEU A 1 158 ? 9.221 27.945 -7.770 1.00 88.50 158 LEU A O 1
ATOM 1173 N N . ARG A 1 159 ? 8.564 29.667 -6.473 1.00 86.81 159 ARG A N 1
ATOM 1174 C CA . ARG A 1 159 ? 7.131 29.598 -6.808 1.00 86.81 159 ARG A CA 1
ATOM 1175 C C . ARG A 1 159 ? 6.894 29.938 -8.280 1.00 86.81 159 ARG A C 1
ATOM 1177 O O . ARG A 1 159 ? 6.227 29.180 -8.979 1.00 86.81 159 ARG A O 1
ATOM 1184 N N . THR A 1 160 ? 7.508 31.013 -8.775 1.00 88.31 160 THR A N 1
ATOM 1185 C CA . THR A 1 160 ? 7.431 31.426 -10.189 1.00 88.31 160 THR A CA 1
ATOM 1186 C C . THR A 1 160 ? 7.987 30.342 -11.118 1.00 88.31 160 THR A C 1
ATOM 1188 O O . THR A 1 160 ? 7.403 30.050 -12.159 1.00 88.31 160 THR A O 1
ATOM 1191 N N . ALA A 1 161 ? 9.051 29.655 -10.693 1.00 89.06 161 ALA A N 1
ATOM 1192 C CA . ALA A 1 161 ? 9.639 28.518 -11.400 1.00 89.06 161 ALA A CA 1
ATOM 1193 C C . ALA A 1 161 ? 8.816 27.208 -11.311 1.00 89.06 161 ALA A C 1
ATOM 1195 O O . ALA A 1 161 ? 9.189 26.197 -11.913 1.00 89.06 161 ALA A O 1
ATOM 1196 N N . GLY A 1 162 ? 7.703 27.190 -10.565 1.00 86.12 162 GLY A N 1
ATOM 1197 C CA . GLY A 1 162 ? 6.814 26.032 -10.401 1.00 86.12 162 GLY A CA 1
ATOM 1198 C C . GLY A 1 162 ? 7.227 25.041 -9.301 1.00 86.12 162 GLY A C 1
ATOM 1199 O O . GLY A 1 162 ? 6.614 23.972 -9.152 1.00 86.12 162 GLY A O 1
ATOM 1200 N N . TYR A 1 163 ? 8.235 25.380 -8.494 1.00 88.25 163 TYR A N 1
ATOM 1201 C CA . TYR A 1 163 ? 8.713 24.594 -7.354 1.00 88.25 163 TYR A CA 1
ATOM 1202 C C . TYR A 1 163 ? 7.980 24.971 -6.056 1.00 88.25 163 TYR A C 1
ATOM 1204 O O . TYR A 1 163 ? 8.577 25.352 -5.056 1.00 88.25 163 TYR A O 1
ATOM 1212 N N . ASN A 1 164 ? 6.656 24.805 -6.054 1.00 85.06 164 ASN A N 1
ATOM 1213 C CA . ASN A 1 164 ? 5.777 25.271 -4.966 1.00 85.06 164 ASN A CA 1
ATOM 1214 C C . ASN A 1 164 ? 5.877 24.453 -3.662 1.00 85.06 164 ASN A C 1
ATOM 1216 O O . ASN A 1 164 ? 5.319 24.843 -2.641 1.00 85.06 164 ASN A O 1
ATOM 1220 N N . THR A 1 165 ? 6.540 23.294 -3.686 1.00 87.31 165 THR A N 1
ATOM 1221 C CA . THR A 1 165 ? 6.569 22.338 -2.564 1.00 87.31 165 THR A CA 1
ATOM 1222 C C . THR A 1 165 ? 7.978 21.807 -2.333 1.00 87.31 165 THR A C 1
ATOM 1224 O O . THR A 1 165 ? 8.684 21.527 -3.305 1.00 87.31 165 THR A O 1
ATOM 1227 N N . VAL A 1 166 ? 8.329 21.534 -1.073 1.00 88.69 166 VAL A N 1
ATOM 1228 C CA . VAL A 1 166 ? 9.633 20.961 -0.688 1.00 88.69 166 VAL A CA 1
ATOM 1229 C C . VAL A 1 166 ? 9.885 19.606 -1.361 1.00 88.69 166 VAL A C 1
ATOM 1231 O O . VAL A 1 166 ? 11.003 19.321 -1.774 1.00 88.69 166 VAL A O 1
ATOM 1234 N N . GLU A 1 167 ? 8.844 18.792 -1.575 1.00 88.31 167 GLU A N 1
ATOM 1235 C CA . GLU A 1 167 ? 8.972 17.506 -2.279 1.00 88.31 167 GLU A CA 1
ATOM 1236 C C . GLU A 1 167 ? 9.404 17.667 -3.743 1.00 88.31 167 GLU A C 1
ATOM 1238 O O . GLU A 1 167 ? 10.252 16.914 -4.221 1.00 88.31 167 GLU A O 1
ATOM 1243 N N . LYS A 1 168 ? 8.848 18.656 -4.458 1.00 88.69 168 LYS A N 1
ATOM 1244 C CA . LYS A 1 168 ? 9.245 18.954 -5.844 1.00 88.69 168 LYS A CA 1
ATOM 1245 C C . LYS A 1 168 ? 10.700 19.411 -5.910 1.00 88.69 168 LYS A C 1
ATOM 1247 O O . LYS A 1 168 ? 11.423 18.937 -6.779 1.00 88.69 168 LYS A O 1
ATOM 1252 N N . ILE A 1 169 ? 11.131 20.258 -4.974 1.00 89.88 169 ILE A N 1
ATOM 1253 C CA . ILE A 1 169 ? 12.529 20.706 -4.864 1.00 89.88 169 ILE A CA 1
ATOM 1254 C C . ILE A 1 169 ? 13.455 19.520 -4.582 1.00 89.88 169 ILE A C 1
ATOM 1256 O O . ILE A 1 169 ? 14.468 19.358 -5.248 1.00 89.88 169 ILE A O 1
ATOM 1260 N N . ALA A 1 170 ? 13.077 18.638 -3.656 1.00 88.56 170 ALA A N 1
ATOM 1261 C CA . ALA A 1 170 ? 13.873 17.470 -3.286 1.00 88.56 170 ALA A CA 1
ATOM 1262 C C . ALA A 1 170 ? 14.042 16.437 -4.423 1.00 88.56 170 ALA A C 1
ATOM 1264 O O . ALA A 1 170 ? 14.989 15.648 -4.404 1.00 88.56 170 ALA A O 1
ATOM 1265 N N . ILE A 1 171 ? 13.113 16.397 -5.387 1.00 89.25 171 ILE A N 1
ATOM 1266 C CA . ILE A 1 171 ? 13.165 15.502 -6.557 1.00 89.25 171 ILE A CA 1
ATOM 1267 C C . ILE A 1 171 ? 13.887 16.159 -7.746 1.00 89.25 171 ILE A C 1
ATOM 1269 O O . ILE A 1 171 ? 14.445 15.440 -8.582 1.00 89.25 171 ILE A O 1
ATOM 1273 N N . ALA A 1 172 ? 13.852 17.489 -7.833 1.00 89.31 172 ALA A N 1
ATOM 1274 C CA . ALA A 1 172 ? 14.411 18.262 -8.934 1.00 89.31 172 ALA A CA 1
ATOM 1275 C C . ALA A 1 172 ? 15.941 18.162 -9.014 1.00 89.31 172 ALA A C 1
ATOM 1277 O O . ALA A 1 172 ? 16.627 17.873 -8.030 1.00 89.31 172 ALA A O 1
ATOM 1278 N N . GLU A 1 173 ? 16.483 18.403 -10.210 1.00 85.50 173 GLU A N 1
ATOM 1279 C CA . GLU A 1 173 ? 17.925 18.565 -10.371 1.00 85.50 173 GLU A CA 1
ATOM 1280 C C . GLU A 1 173 ? 18.316 19.988 -9.949 1.00 85.50 173 GLU A C 1
ATOM 1282 O O . GLU A 1 173 ? 17.644 20.935 -10.356 1.00 85.50 173 GLU A O 1
ATOM 1287 N N . PRO A 1 174 ? 19.404 20.176 -9.180 1.00 86.38 174 PRO A N 1
ATOM 1288 C CA . PRO A 1 174 ? 19.861 21.514 -8.796 1.00 86.38 174 PRO A CA 1
ATOM 1289 C C . PRO A 1 174 ? 20.089 22.440 -10.001 1.00 86.38 174 PRO A C 1
ATOM 1291 O O . PRO A 1 174 ? 19.770 23.623 -9.937 1.00 86.38 174 PRO A O 1
ATOM 1294 N N . ALA A 1 175 ? 20.548 21.881 -11.127 1.00 84.25 175 ALA A N 1
ATOM 1295 C CA . ALA A 1 175 ? 20.720 22.610 -12.383 1.00 84.25 175 ALA A CA 1
ATOM 1296 C C . ALA A 1 175 ? 19.389 23.140 -12.953 1.00 84.25 175 ALA A C 1
ATOM 1298 O O . ALA A 1 175 ? 19.334 24.272 -13.423 1.00 84.25 175 ALA A O 1
ATOM 1299 N N . ASP A 1 176 ? 18.304 22.363 -12.853 1.00 86.94 176 ASP A N 1
ATOM 1300 C CA . ASP A 1 176 ? 16.971 22.782 -13.311 1.00 86.94 176 ASP A CA 1
ATOM 1301 C C . ASP A 1 176 ? 16.387 23.901 -12.432 1.00 86.94 176 ASP A C 1
ATOM 1303 O O . ASP A 1 176 ? 15.477 24.616 -12.857 1.00 86.94 176 ASP A O 1
ATOM 1307 N N . ILE A 1 177 ? 16.840 24.016 -11.181 1.00 87.62 177 ILE A N 1
ATOM 1308 C CA . ILE A 1 177 ? 16.432 25.088 -10.268 1.00 87.62 177 ILE A CA 1
ATOM 1309 C C . ILE A 1 177 ? 17.223 26.355 -10.582 1.00 87.62 177 ILE A C 1
ATOM 1311 O O . ILE A 1 177 ? 16.612 27.407 -10.725 1.00 87.62 177 ILE A O 1
ATOM 1315 N N . ALA A 1 178 ? 18.543 26.249 -10.743 1.00 87.44 178 ALA A N 1
ATOM 1316 C CA . ALA A 1 178 ? 19.399 27.385 -11.078 1.00 87.44 178 ALA A CA 1
ATOM 1317 C C . ALA A 1 178 ? 19.046 28.022 -12.436 1.00 87.44 178 ALA A C 1
ATOM 1319 O O . ALA A 1 178 ? 19.169 29.230 -12.600 1.00 87.44 178 ALA A O 1
ATOM 1320 N N . GLU A 1 179 ? 18.571 27.232 -13.406 1.00 86.81 179 GLU A N 1
ATOM 1321 C CA . GLU A 1 179 ? 18.142 27.755 -14.710 1.00 86.81 179 GLU A CA 1
ATOM 1322 C C . GLU A 1 179 ? 16.769 28.442 -14.665 1.00 86.81 179 GLU A C 1
ATOM 1324 O O . GLU A 1 179 ? 16.547 29.420 -15.372 1.00 86.81 179 GLU A O 1
ATOM 1329 N N . LYS A 1 180 ? 15.832 27.924 -13.861 1.00 87.44 180 LYS A N 1
ATOM 1330 C CA . LYS A 1 180 ? 14.431 28.383 -13.871 1.00 87.44 180 LYS A CA 1
ATOM 1331 C C . LYS A 1 180 ? 14.101 29.412 -12.798 1.00 87.44 180 LYS A C 1
ATOM 1333 O O . LYS A 1 180 ? 13.105 30.112 -12.944 1.00 87.44 180 LYS A O 1
ATOM 1338 N N . ALA A 1 181 ? 14.855 29.451 -11.702 1.00 87.12 181 ALA A N 1
ATOM 1339 C CA . ALA A 1 181 ? 14.608 30.362 -10.596 1.00 87.12 181 ALA A CA 1
ATOM 1340 C C . ALA A 1 181 ? 15.576 31.548 -10.660 1.00 87.12 181 ALA A C 1
ATOM 1342 O O . ALA A 1 181 ? 16.777 31.409 -10.421 1.00 87.12 181 ALA A O 1
ATOM 1343 N N . ASP A 1 182 ? 15.028 32.728 -10.941 1.00 84.44 182 ASP A N 1
ATOM 1344 C CA . ASP A 1 182 ? 15.803 33.959 -11.049 1.00 84.44 182 ASP A CA 1
ATOM 1345 C C . ASP A 1 182 ? 16.550 34.278 -9.743 1.00 84.44 182 ASP A C 1
ATOM 1347 O O . ASP A 1 182 ? 15.970 34.333 -8.656 1.00 84.44 182 ASP A O 1
ATOM 1351 N N . GLY A 1 183 ? 17.860 34.518 -9.849 1.00 83.25 183 GLY A N 1
ATOM 1352 C CA . GLY A 1 183 ? 18.706 34.914 -8.719 1.00 83.25 183 GLY A CA 1
ATOM 1353 C C . GLY A 1 183 ? 19.213 33.768 -7.836 1.00 83.25 183 GLY A C 1
ATOM 1354 O O . GLY A 1 183 ? 19.800 34.044 -6.789 1.00 83.25 183 GLY A O 1
ATOM 1355 N N . ILE A 1 184 ? 19.031 32.506 -8.241 1.00 84.94 184 ILE A N 1
ATOM 1356 C CA . ILE A 1 184 ? 19.590 31.333 -7.553 1.00 84.94 184 ILE A CA 1
ATOM 1357 C C . ILE A 1 184 ? 20.786 30.794 -8.350 1.00 84.94 184 ILE A C 1
ATOM 1359 O O . ILE A 1 184 ? 20.634 30.349 -9.482 1.00 84.94 184 ILE A O 1
ATOM 1363 N N . GLY A 1 185 ? 21.986 30.822 -7.760 1.00 84.38 185 GLY A N 1
ATOM 1364 C CA . GLY A 1 185 ? 23.183 30.232 -8.370 1.00 84.38 185 GLY A CA 1
ATOM 1365 C C . GLY A 1 185 ? 23.248 28.712 -8.192 1.00 84.38 185 GLY A C 1
ATOM 1366 O O . GLY A 1 185 ? 22.598 28.160 -7.306 1.00 84.38 185 GLY A O 1
ATOM 1367 N N . ASP A 1 186 ? 24.085 28.029 -8.979 1.00 82.31 186 ASP A N 1
ATOM 1368 C CA . ASP A 1 186 ? 24.219 26.560 -8.952 1.00 82.31 186 ASP A CA 1
ATOM 1369 C C . ASP A 1 186 ? 24.569 26.007 -7.555 1.00 82.31 186 ASP A C 1
ATOM 1371 O O . ASP A 1 186 ? 24.009 25.007 -7.107 1.00 82.31 186 ASP A O 1
ATOM 1375 N N . THR A 1 187 ? 25.460 26.690 -6.830 1.00 83.88 187 THR A N 1
ATOM 1376 C CA . THR A 1 187 ? 25.865 26.312 -5.464 1.00 83.88 187 THR A CA 1
ATOM 1377 C C . THR A 1 187 ? 24.749 26.532 -4.449 1.00 83.88 187 THR A C 1
ATOM 1379 O O . THR A 1 187 ? 24.568 25.741 -3.524 1.00 83.88 187 THR A O 1
ATOM 1382 N N . THR A 1 188 ? 23.969 27.598 -4.628 1.00 87.75 188 THR A N 1
ATOM 1383 C CA . THR A 1 188 ? 22.826 27.920 -3.772 1.00 87.75 188 THR A CA 1
ATOM 1384 C C . THR A 1 188 ? 21.691 26.930 -4.022 1.00 87.75 188 THR A C 1
ATOM 1386 O O . THR A 1 188 ? 21.076 26.452 -3.073 1.00 87.75 188 THR A O 1
ATOM 1389 N N . ALA A 1 189 ? 21.460 26.538 -5.277 1.00 88.31 189 ALA A N 1
ATOM 1390 C CA . ALA A 1 189 ? 20.497 25.504 -5.638 1.00 88.31 189 ALA A CA 1
ATOM 1391 C C . ALA A 1 189 ? 20.844 24.146 -5.002 1.00 88.31 189 ALA A C 1
ATOM 1393 O O . ALA A 1 189 ? 19.950 23.473 -4.488 1.00 88.31 189 ALA A O 1
ATOM 1394 N N . ASP A 1 190 ? 22.125 23.760 -4.958 1.00 86.50 190 ASP A N 1
ATOM 1395 C CA . ASP A 1 190 ? 22.550 22.532 -4.269 1.00 86.50 190 ASP A CA 1
ATOM 1396 C C . ASP A 1 190 ? 22.216 22.556 -2.776 1.00 86.50 190 ASP A C 1
ATOM 1398 O O . ASP A 1 190 ? 21.673 21.577 -2.256 1.00 86.50 190 ASP A O 1
ATOM 1402 N N . GLN A 1 191 ? 22.507 23.676 -2.106 1.00 88.50 191 GLN A N 1
ATOM 1403 C CA . GLN A 1 191 ? 22.223 23.871 -0.682 1.00 88.50 191 GLN A CA 1
ATOM 1404 C C . GLN A 1 191 ? 20.719 23.819 -0.399 1.00 88.50 191 GLN A C 1
ATOM 1406 O O . GLN A 1 191 ? 20.289 23.176 0.557 1.00 88.50 191 GLN A O 1
ATOM 1411 N N . ILE A 1 192 ? 19.906 24.437 -1.261 1.00 89.88 192 ILE A N 1
ATOM 1412 C CA . ILE A 1 192 ? 18.442 24.426 -1.154 1.00 89.88 192 ILE A CA 1
ATOM 1413 C C . ILE A 1 192 ? 17.898 23.001 -1.307 1.00 89.88 192 ILE A C 1
ATOM 1415 O O . ILE A 1 192 ? 17.052 22.577 -0.520 1.00 89.88 192 ILE A O 1
ATOM 1419 N N . VAL A 1 193 ? 18.392 22.235 -2.285 1.00 89.56 193 VAL A N 1
ATOM 1420 C CA . VAL A 1 193 ? 17.972 20.839 -2.497 1.00 89.56 193 VAL A CA 1
ATOM 1421 C C . VAL A 1 193 ? 18.427 19.941 -1.347 1.00 89.56 193 VAL A C 1
ATOM 1423 O O . VAL A 1 193 ? 17.677 19.062 -0.926 1.00 89.56 193 VAL A O 1
ATOM 1426 N N . GLU A 1 194 ? 19.633 20.146 -0.817 1.00 88.75 194 GLU A N 1
ATOM 1427 C CA . GLU A 1 194 ? 20.140 19.399 0.337 1.00 88.75 194 GLU A CA 1
ATOM 1428 C C . GLU A 1 194 ? 19.306 19.660 1.596 1.00 88.75 194 GLU A C 1
ATOM 1430 O O . GLU A 1 194 ? 18.818 18.707 2.205 1.00 88.75 194 GLU A O 1
ATOM 1435 N N . ALA A 1 195 ? 19.031 20.925 1.912 1.00 90.38 195 ALA A N 1
ATOM 1436 C CA . ALA A 1 195 ? 18.157 21.300 3.020 1.00 90.38 195 ALA A CA 1
ATOM 1437 C C . ALA A 1 195 ? 16.720 20.772 2.832 1.00 90.38 195 ALA A C 1
ATOM 1439 O O . ALA A 1 195 ? 16.108 20.258 3.769 1.00 90.38 195 ALA A O 1
ATOM 1440 N N . ALA A 1 196 ? 16.184 20.810 1.606 1.00 90.12 196 ALA A N 1
ATOM 1441 C CA . ALA A 1 196 ? 14.878 20.229 1.290 1.00 90.12 196 ALA A CA 1
ATOM 1442 C C . ALA A 1 196 ? 14.844 18.705 1.507 1.00 90.12 196 ALA A C 1
ATOM 1444 O O . ALA A 1 196 ? 13.830 18.159 1.944 1.00 90.12 196 ALA A O 1
ATOM 1445 N N . LEU A 1 197 ? 15.945 18.000 1.228 1.00 88.56 197 LEU A N 1
ATOM 1446 C CA . LEU A 1 197 ? 16.039 16.557 1.433 1.00 88.56 197 LEU A CA 1
ATOM 1447 C C . LEU A 1 197 ? 15.995 16.177 2.914 1.00 88.56 197 LEU A C 1
ATOM 1449 O O . LEU A 1 197 ? 15.419 15.140 3.234 1.00 88.56 197 LEU A O 1
ATOM 1453 N N . GLU A 1 198 ? 16.558 16.977 3.816 1.00 88.62 198 GLU A N 1
ATOM 1454 C CA . GLU A 1 198 ? 16.532 16.687 5.257 1.00 88.62 198 GLU A CA 1
ATOM 1455 C C . GLU A 1 198 ? 15.113 16.704 5.839 1.00 88.62 198 GLU A C 1
ATOM 1457 O O . GLU A 1 198 ? 14.787 15.886 6.702 1.00 88.62 198 GLU A O 1
ATOM 1462 N N . LEU A 1 199 ? 14.247 17.569 5.309 1.00 87.44 199 LEU A N 1
ATOM 1463 C CA . LEU A 1 199 ? 12.867 17.745 5.772 1.00 87.44 199 LEU A CA 1
ATOM 1464 C C . LEU A 1 199 ? 11.895 16.682 5.236 1.00 87.44 199 LEU A C 1
ATOM 1466 O O . LEU A 1 199 ? 10.777 16.541 5.734 1.00 87.44 199 LEU A O 1
ATOM 1470 N N . VAL A 1 200 ? 12.295 15.937 4.207 1.00 86.19 200 VAL A N 1
ATOM 1471 C CA . VAL A 1 200 ? 11.410 15.063 3.436 1.00 86.19 200 VAL A CA 1
ATOM 1472 C C . VAL A 1 200 ? 11.566 13.584 3.852 1.00 86.19 200 VAL A C 1
ATOM 1474 O O . VAL A 1 200 ? 12.680 13.120 4.112 1.00 86.19 200 VAL A O 1
ATOM 1477 N N . PRO A 1 201 ? 10.480 12.780 3.889 1.00 84.69 201 PRO A N 1
ATOM 1478 C CA . PRO A 1 201 ? 10.565 11.355 4.216 1.00 84.69 201 PRO A CA 1
ATOM 1479 C C . PRO A 1 201 ? 11.412 10.539 3.225 1.00 84.69 201 PRO A C 1
ATOM 1481 O O . PRO A 1 201 ? 11.450 10.810 2.022 1.00 84.69 201 PRO A O 1
ATOM 1484 N N . ASP A 1 202 ? 12.012 9.444 3.702 1.00 82.62 202 ASP A N 1
ATOM 1485 C CA . ASP A 1 202 ? 12.928 8.603 2.909 1.00 82.62 202 ASP A CA 1
ATOM 1486 C C . ASP A 1 202 ? 12.306 7.996 1.643 1.00 82.62 202 ASP A C 1
ATOM 1488 O O . ASP A 1 202 ? 13.010 7.656 0.690 1.00 82.62 202 ASP A O 1
ATOM 1492 N N . ASP A 1 203 ? 10.983 7.849 1.600 1.00 82.88 203 ASP A N 1
ATOM 1493 C CA . ASP A 1 203 ? 10.282 7.326 0.428 1.00 82.88 203 ASP A CA 1
ATOM 1494 C C . ASP A 1 203 ? 10.248 8.309 -0.742 1.00 82.88 203 ASP A C 1
ATOM 1496 O O . ASP A 1 203 ? 10.254 7.884 -1.901 1.00 82.88 203 ASP A O 1
ATOM 1500 N N . VAL A 1 204 ? 10.260 9.609 -0.454 1.00 82.00 204 VAL A N 1
ATOM 1501 C CA . VAL A 1 204 ? 10.369 10.658 -1.470 1.00 82.00 204 VAL A CA 1
ATOM 1502 C C . VAL A 1 204 ? 11.835 10.830 -1.876 1.00 82.00 204 VAL A C 1
ATOM 1504 O O . VAL A 1 204 ? 12.113 10.890 -3.072 1.00 82.00 204 VAL A O 1
ATOM 1507 N N . LYS A 1 205 ? 12.789 10.746 -0.930 1.00 83.44 205 LYS A N 1
ATOM 1508 C CA . LYS A 1 205 ? 14.239 10.771 -1.229 1.00 83.44 205 LYS A CA 1
ATOM 1509 C C . LYS A 1 205 ? 14.647 9.727 -2.274 1.00 83.44 205 LYS A C 1
ATOM 1511 O O . LYS A 1 205 ? 15.468 10.009 -3.135 1.00 83.44 205 LYS A O 1
ATOM 1516 N N . LYS A 1 206 ? 14.045 8.531 -2.253 1.00 81.19 206 LYS A N 1
ATOM 1517 C CA . LYS A 1 206 ? 14.317 7.452 -3.230 1.00 81.19 206 LYS A CA 1
ATOM 1518 C C . LYS A 1 206 ? 13.873 7.766 -4.664 1.00 81.19 206 LYS A C 1
ATOM 1520 O O . LYS A 1 206 ? 14.270 7.044 -5.575 1.00 81.19 206 LYS A O 1
ATOM 1525 N N . LYS A 1 207 ? 13.001 8.758 -4.865 1.00 81.56 207 LYS A N 1
ATOM 1526 C CA . LYS A 1 207 ? 12.504 9.159 -6.191 1.00 81.56 207 LYS A CA 1
ATOM 1527 C C . LYS A 1 207 ? 13.388 10.214 -6.860 1.00 81.56 207 LYS A C 1
ATOM 1529 O O . LYS A 1 207 ? 13.181 10.480 -8.041 1.00 81.56 207 LYS A O 1
ATOM 1534 N N . ARG A 1 208 ? 14.335 10.808 -6.126 1.00 82.38 208 ARG A N 1
ATOM 1535 C CA . ARG A 1 208 ? 15.229 11.848 -6.644 1.00 82.38 208 ARG A CA 1
ATOM 1536 C C . ARG A 1 208 ? 16.191 11.289 -7.689 1.00 82.38 208 ARG A C 1
ATOM 1538 O O . ARG A 1 208 ? 16.543 10.106 -7.658 1.00 82.38 208 ARG A O 1
ATOM 1545 N N . LYS A 1 209 ? 16.642 12.157 -8.589 1.00 82.75 209 LYS A N 1
ATOM 1546 C CA . LYS A 1 209 ? 17.699 11.824 -9.546 1.00 82.75 209 LYS A CA 1
ATOM 1547 C C . LYS A 1 209 ? 19.082 11.924 -8.870 1.00 82.75 209 LYS A C 1
ATOM 1549 O O . LYS A 1 209 ? 19.236 12.742 -7.962 1.00 82.75 209 LYS A O 1
ATOM 1554 N N . PRO A 1 210 ? 20.073 11.102 -9.265 1.00 85.44 210 PRO A N 1
ATOM 1555 C CA . PRO A 1 210 ? 21.429 11.196 -8.720 1.00 85.44 210 PRO A CA 1
ATOM 1556 C C . PRO A 1 210 ? 22.059 12.563 -9.015 1.00 85.44 210 PRO A C 1
ATOM 1558 O O . PRO A 1 210 ? 21.940 13.060 -10.136 1.00 85.44 210 PRO A O 1
ATOM 1561 N N . ARG A 1 211 ? 22.745 13.149 -8.029 1.00 83.75 211 ARG A N 1
ATOM 1562 C CA . ARG A 1 211 ? 23.446 14.439 -8.147 1.00 83.75 211 ARG A CA 1
ATOM 1563 C C . ARG A 1 211 ? 24.938 14.241 -8.399 1.00 83.75 211 ARG A C 1
ATOM 1565 O O . ARG A 1 211 ? 25.487 13.179 -8.116 1.00 83.75 211 ARG A O 1
ATOM 1572 N N . LEU A 1 212 ? 25.614 15.300 -8.847 1.00 84.00 212 LEU A N 1
ATOM 1573 C CA . LEU A 1 212 ? 27.076 15.307 -8.989 1.00 84.00 212 LEU A CA 1
ATOM 1574 C C . LEU A 1 212 ? 27.789 15.032 -7.653 1.00 84.00 212 LEU A C 1
ATOM 1576 O O . LEU A 1 212 ? 28.813 14.359 -7.636 1.00 84.00 212 LEU A O 1
ATOM 1580 N N . SER A 1 213 ? 27.208 15.477 -6.535 1.00 81.88 213 SER A N 1
ATOM 1581 C CA . SER A 1 213 ? 27.715 15.216 -5.182 1.00 81.88 213 SER A CA 1
ATOM 1582 C C . SER A 1 213 ? 27.542 13.776 -4.698 1.00 81.88 213 SER A C 1
ATOM 1584 O O . SER A 1 213 ? 28.214 13.375 -3.752 1.00 81.88 213 SER A O 1
ATOM 1586 N N . ASP A 1 214 ? 26.686 12.979 -5.346 1.00 85.06 214 ASP A N 1
ATOM 1587 C CA . ASP A 1 214 ? 26.534 11.558 -5.023 1.00 85.06 214 ASP A CA 1
ATOM 1588 C C . ASP A 1 214 ? 27.657 10.705 -5.666 1.00 85.06 214 ASP A C 1
ATOM 1590 O O . ASP A 1 214 ? 27.791 9.520 -5.350 1.00 85.06 214 ASP A O 1
ATOM 1594 N N . ILE A 1 215 ? 28.477 11.287 -6.558 1.00 85.62 215 ILE A N 1
ATOM 1595 C CA . ILE A 1 215 ? 29.626 10.618 -7.180 1.00 85.62 215 ILE A CA 1
ATOM 1596 C C . ILE A 1 215 ? 30.804 10.634 -6.201 1.00 85.62 215 ILE A C 1
ATOM 1598 O O . ILE A 1 215 ? 31.353 11.679 -5.847 1.00 85.62 215 ILE A O 1
ATOM 1602 N N . THR A 1 216 ? 31.237 9.450 -5.779 1.00 83.12 216 THR A N 1
ATOM 1603 C CA . THR A 1 216 ? 32.390 9.297 -4.888 1.00 83.12 216 THR A CA 1
ATOM 1604 C C . THR A 1 216 ? 33.660 9.853 -5.538 1.00 83.12 216 THR A C 1
ATOM 1606 O O . THR A 1 216 ? 34.004 9.452 -6.646 1.00 83.12 216 THR A O 1
ATOM 1609 N N . GLY A 1 217 ? 34.375 10.741 -4.841 1.00 80.38 217 GLY A N 1
ATOM 1610 C CA . GLY A 1 217 ? 35.605 11.374 -5.342 1.00 80.38 217 GLY A CA 1
ATOM 1611 C C . GLY A 1 217 ? 35.396 12.723 -6.041 1.00 80.38 217 GLY A C 1
ATOM 1612 O O . GLY A 1 217 ? 36.374 13.400 -6.352 1.00 80.38 217 GLY A O 1
ATOM 1613 N N . VAL A 1 218 ? 34.145 13.156 -6.228 1.00 84.62 218 VAL A N 1
ATOM 1614 C CA . VAL A 1 218 ? 33.801 14.466 -6.797 1.00 84.62 218 VAL A CA 1
ATOM 1615 C C . VAL A 1 218 ? 33.443 15.443 -5.670 1.00 84.62 218 VAL A C 1
ATOM 1617 O O . VAL A 1 218 ? 32.377 15.361 -5.064 1.00 84.62 218 VAL A O 1
ATOM 1620 N N . GLY A 1 219 ? 34.354 16.370 -5.363 1.00 83.81 219 GLY A N 1
ATOM 1621 C CA . GLY A 1 219 ? 34.158 17.428 -4.366 1.00 83.81 219 GLY A CA 1
ATOM 1622 C C . GLY A 1 219 ? 33.630 18.735 -4.979 1.00 83.81 219 GLY A C 1
ATOM 1623 O O . GLY A 1 219 ? 33.559 18.842 -6.199 1.00 83.81 219 GLY A O 1
ATOM 1624 N N . PRO A 1 220 ? 33.318 19.766 -4.170 1.00 83.75 220 PRO A N 1
ATOM 1625 C CA . PRO A 1 220 ? 32.703 21.011 -4.656 1.00 83.75 220 PRO A CA 1
ATOM 1626 C C . PRO A 1 220 ? 33.481 21.677 -5.802 1.00 83.75 220 PRO A C 1
ATOM 1628 O O . PRO A 1 220 ? 32.910 22.011 -6.830 1.00 83.75 220 PRO A O 1
ATOM 1631 N N . LYS A 1 221 ? 34.815 21.744 -5.692 1.00 86.44 221 LYS A N 1
ATOM 1632 C CA . LYS A 1 221 ? 35.679 22.321 -6.738 1.00 86.44 221 LYS A CA 1
ATOM 1633 C C . LYS A 1 221 ? 35.614 21.561 -8.064 1.00 86.44 221 LYS A C 1
ATOM 1635 O O . LYS A 1 221 ? 35.592 22.178 -9.122 1.00 86.44 221 LYS A O 1
ATOM 1640 N N . THR A 1 222 ? 35.590 20.227 -8.020 1.00 85.56 222 THR A N 1
ATOM 1641 C CA . THR A 1 222 ? 35.459 19.422 -9.241 1.00 85.56 222 THR A CA 1
ATOM 1642 C C . THR A 1 222 ? 34.037 19.452 -9.792 1.00 85.56 222 THR A C 1
ATOM 1644 O O . THR A 1 222 ? 33.874 19.339 -11.000 1.00 85.56 222 THR A O 1
ATOM 1647 N N . GLN A 1 223 ? 33.013 19.670 -8.959 1.00 84.56 223 GLN A N 1
ATOM 1648 C CA . GLN A 1 223 ? 31.639 19.904 -9.425 1.00 84.56 223 GLN A CA 1
ATOM 1649 C C . GLN A 1 223 ? 31.534 21.215 -10.200 1.00 84.56 223 GLN A C 1
ATOM 1651 O O . GLN A 1 223 ? 30.960 21.223 -11.286 1.00 84.56 223 GLN A O 1
ATOM 1656 N N . ASP A 1 224 ? 32.130 22.291 -9.686 1.00 86.19 224 ASP A N 1
ATOM 1657 C CA . ASP A 1 224 ? 32.151 23.588 -10.364 1.00 86.19 224 ASP A CA 1
ATOM 1658 C C . ASP A 1 224 ? 32.902 23.500 -11.700 1.00 86.19 224 ASP A C 1
ATOM 1660 O O . ASP A 1 224 ? 32.413 23.988 -12.718 1.00 86.19 224 ASP A O 1
ATOM 1664 N N . ALA A 1 225 ? 34.034 22.786 -11.735 1.00 87.81 225 ALA A N 1
ATOM 1665 C CA . ALA A 1 225 ? 34.780 22.532 -12.968 1.00 87.81 225 ALA A CA 1
ATOM 1666 C C . ALA A 1 225 ? 33.982 21.679 -13.978 1.00 87.81 225 ALA A C 1
ATOM 1668 O O . ALA A 1 225 ? 33.945 21.993 -15.166 1.00 87.81 225 ALA A O 1
ATOM 1669 N N . LEU A 1 226 ? 33.282 20.633 -13.518 1.00 86.69 226 LEU A N 1
ATOM 1670 C CA . LEU A 1 226 ? 32.397 19.814 -14.360 1.00 86.69 226 LEU A CA 1
ATOM 1671 C C . LEU A 1 226 ? 31.229 20.634 -14.926 1.00 86.69 226 LEU A C 1
ATOM 1673 O O . LEU A 1 226 ? 30.878 20.479 -16.096 1.00 86.69 226 LEU A O 1
ATOM 1677 N N . ARG A 1 227 ? 30.648 21.532 -14.124 1.00 85.06 227 ARG A N 1
ATOM 1678 C CA . ARG A 1 227 ? 29.582 22.449 -14.552 1.00 85.06 227 ARG A CA 1
ATOM 1679 C C . ARG A 1 227 ? 30.077 23.463 -15.574 1.00 85.06 227 ARG A C 1
ATOM 1681 O O . ARG A 1 227 ? 29.403 23.650 -16.586 1.00 85.06 227 ARG A O 1
ATOM 1688 N N . ALA A 1 228 ? 31.249 24.058 -15.347 1.00 86.69 228 ALA A N 1
ATOM 1689 C CA . ALA A 1 228 ? 31.888 24.982 -16.283 1.00 86.69 228 ALA A CA 1
ATOM 1690 C C . ALA A 1 228 ? 32.189 24.309 -17.634 1.00 86.69 228 ALA A C 1
ATOM 1692 O O . ALA A 1 228 ? 31.992 24.917 -18.683 1.00 86.69 228 ALA A O 1
ATOM 1693 N N . ALA A 1 229 ? 32.563 23.025 -17.614 1.00 87.38 229 ALA A N 1
ATOM 1694 C CA . ALA A 1 229 ? 32.757 22.199 -18.807 1.00 87.38 229 ALA A CA 1
ATOM 1695 C C . ALA A 1 229 ? 31.443 21.736 -19.482 1.00 87.38 229 ALA A C 1
ATOM 1697 O O . ALA A 1 229 ? 31.482 21.054 -20.506 1.00 87.38 229 ALA A O 1
ATOM 1698 N N . GLY A 1 230 ? 30.274 22.086 -18.931 1.00 84.12 230 GLY A N 1
ATOM 1699 C CA . GLY A 1 230 ? 28.958 21.750 -19.483 1.00 84.12 230 GLY A CA 1
ATOM 1700 C C . GLY A 1 230 ? 28.370 20.414 -19.009 1.00 84.12 230 GLY A C 1
ATOM 1701 O O . GLY A 1 230 ? 27.242 20.080 -19.374 1.00 84.12 230 GLY A O 1
ATOM 1702 N N . TYR A 1 231 ? 29.064 19.666 -18.149 1.00 86.38 231 TYR A N 1
ATOM 1703 C CA . TYR A 1 231 ? 28.582 18.409 -17.566 1.00 86.38 231 TYR A CA 1
ATOM 1704 C C . TYR A 1 231 ? 27.728 18.661 -16.316 1.00 86.38 231 TYR A C 1
ATOM 1706 O O . TYR A 1 231 ? 28.102 18.331 -15.191 1.00 86.38 231 TYR A O 1
ATOM 1714 N N . LYS A 1 232 ? 26.541 19.244 -16.512 1.00 84.38 232 LYS A N 1
ATOM 1715 C CA . LYS A 1 232 ? 25.644 19.640 -15.410 1.00 84.38 232 LYS A CA 1
ATOM 1716 C C . LYS A 1 232 ? 24.969 18.460 -14.694 1.00 84.38 232 LYS A C 1
ATOM 1718 O O . LYS A 1 232 ? 24.567 18.596 -13.541 1.00 84.38 232 LYS A O 1
ATOM 1723 N N . THR A 1 233 ? 24.836 17.306 -15.358 1.00 84.69 233 THR A N 1
ATOM 1724 C CA . THR A 1 233 ? 24.036 16.166 -14.869 1.00 84.69 233 THR A CA 1
ATOM 1725 C C . THR A 1 233 ? 24.828 14.857 -14.850 1.00 84.69 233 THR A C 1
ATOM 1727 O O . THR A 1 233 ? 25.680 14.614 -15.708 1.00 84.69 233 THR A O 1
ATOM 1730 N N . VAL A 1 234 ? 24.490 13.949 -13.925 1.00 85.81 234 VAL A N 1
ATOM 1731 C CA . VAL A 1 234 ? 25.098 12.600 -13.855 1.00 85.81 234 VAL A CA 1
ATOM 1732 C C . VAL A 1 234 ? 24.839 11.808 -15.144 1.00 85.81 234 VAL A C 1
ATOM 1734 O O . VAL A 1 234 ? 25.675 11.015 -15.570 1.00 85.81 234 VAL A O 1
ATOM 1737 N N . SER A 1 235 ? 23.715 12.062 -15.822 1.00 85.06 235 SER A N 1
ATOM 1738 C CA . SER A 1 235 ? 23.424 11.498 -17.144 1.00 85.06 235 SER A CA 1
ATOM 1739 C C . SER A 1 235 ? 24.359 11.979 -18.247 1.00 85.06 235 SER A C 1
ATOM 1741 O O . SER A 1 235 ? 24.670 11.193 -19.138 1.00 85.06 235 SER A O 1
ATOM 1743 N N . MET A 1 236 ? 24.802 13.237 -18.215 1.00 85.06 236 MET A N 1
ATOM 1744 C CA . MET A 1 236 ? 25.767 13.746 -19.193 1.00 85.06 236 MET A CA 1
ATOM 1745 C C . MET A 1 236 ? 27.137 13.106 -18.968 1.00 85.06 236 MET A C 1
ATOM 1747 O O . MET A 1 236 ? 27.735 12.626 -19.922 1.00 85.06 236 MET A O 1
ATOM 1751 N N . ILE A 1 237 ? 27.567 12.982 -17.708 1.00 86.75 237 ILE A N 1
ATOM 1752 C CA . ILE A 1 237 ? 28.833 12.326 -17.340 1.00 86.75 237 ILE A CA 1
ATOM 1753 C C . ILE A 1 237 ? 28.829 10.841 -17.720 1.00 86.75 237 ILE A C 1
ATOM 1755 O O . ILE A 1 237 ? 29.785 10.344 -18.297 1.00 86.75 237 ILE A O 1
ATOM 1759 N N . ALA A 1 238 ? 27.738 10.120 -17.450 1.00 86.69 238 ALA A N 1
ATOM 1760 C CA . ALA A 1 238 ? 27.663 8.686 -17.730 1.00 86.69 238 ALA A CA 1
ATOM 1761 C C . ALA A 1 238 ? 27.710 8.331 -19.230 1.00 86.69 238 ALA A C 1
ATOM 1763 O O . ALA A 1 238 ? 28.009 7.180 -19.568 1.00 86.69 238 ALA A O 1
ATOM 1764 N N . ASN A 1 239 ? 27.359 9.282 -20.104 1.00 85.31 239 ASN A N 1
ATOM 1765 C CA . ASN A 1 239 ? 27.354 9.125 -21.561 1.00 85.31 239 ASN A CA 1
ATOM 1766 C C . ASN A 1 239 ? 28.563 9.774 -22.251 1.00 85.31 239 ASN A C 1
ATOM 1768 O O . ASN A 1 239 ? 28.716 9.580 -23.454 1.00 85.31 239 ASN A O 1
ATOM 1772 N N . ALA A 1 240 ? 29.367 10.550 -21.525 1.00 86.75 240 ALA A N 1
ATOM 1773 C CA . ALA A 1 240 ? 30.555 11.204 -22.050 1.00 86.75 240 ALA A CA 1
ATOM 1774 C C . ALA A 1 240 ? 31.760 10.253 -22.058 1.00 86.75 240 ALA A C 1
ATOM 1776 O O . ALA A 1 240 ? 31.820 9.294 -21.283 1.00 86.75 240 ALA A O 1
ATOM 1777 N N . ASP A 1 241 ? 32.719 10.540 -22.935 1.00 86.25 241 ASP A N 1
ATOM 1778 C CA . ASP A 1 241 ? 33.980 9.810 -23.004 1.00 86.25 241 ASP A CA 1
ATOM 1779 C C . ASP A 1 241 ? 34.936 10.315 -21.913 1.00 86.25 241 ASP A C 1
ATOM 1781 O O . ASP A 1 241 ? 35.083 11.522 -21.705 1.00 86.25 241 ASP A O 1
ATOM 1785 N N . SER A 1 242 ? 35.603 9.400 -21.202 1.00 85.94 242 SER A N 1
ATOM 1786 C CA . SER A 1 242 ? 36.462 9.755 -20.062 1.00 85.94 242 SER A CA 1
ATOM 1787 C C . SER A 1 242 ? 37.647 10.642 -20.454 1.00 85.94 242 SER A C 1
ATOM 1789 O O . SER A 1 242 ? 38.007 11.544 -19.699 1.00 85.94 242 SER A O 1
ATOM 1791 N N . ALA A 1 243 ? 38.179 10.470 -21.667 1.00 85.44 243 ALA A N 1
ATOM 1792 C CA . ALA A 1 243 ? 39.229 11.321 -22.223 1.00 85.44 243 ALA A CA 1
ATOM 1793 C C . ALA A 1 243 ? 38.767 12.776 -22.441 1.00 85.44 243 ALA A C 1
ATOM 1795 O O . ALA A 1 243 ? 39.511 13.709 -22.153 1.00 85.44 243 ALA A O 1
ATOM 1796 N N . GLU A 1 244 ? 37.520 12.992 -22.881 1.00 83.44 244 GLU A N 1
ATOM 1797 C CA . GLU A 1 244 ? 36.988 14.349 -23.067 1.00 83.44 244 GLU A CA 1
ATOM 1798 C C . GLU A 1 244 ? 36.755 15.070 -21.736 1.00 83.44 244 GLU A C 1
ATOM 1800 O O . GLU A 1 244 ? 36.833 16.296 -21.665 1.00 83.44 244 GLU A O 1
ATOM 1805 N N . ILE A 1 245 ? 36.437 14.322 -20.679 1.00 83.62 245 ILE A N 1
ATOM 1806 C CA . ILE A 1 245 ? 36.283 14.876 -19.332 1.00 83.62 245 ILE A CA 1
ATOM 1807 C C . ILE A 1 245 ? 37.652 15.282 -18.779 1.00 83.62 245 ILE A C 1
ATOM 1809 O O . ILE A 1 245 ? 37.767 16.370 -18.225 1.00 83.62 245 ILE A O 1
ATOM 1813 N N . ALA A 1 246 ? 38.683 14.453 -18.957 1.00 87.12 246 ALA A N 1
ATOM 1814 C CA . ALA A 1 246 ? 40.037 14.758 -18.494 1.00 87.12 246 ALA A CA 1
ATOM 1815 C C . ALA A 1 246 ? 40.639 16.003 -19.178 1.00 87.12 246 ALA A C 1
ATOM 1817 O O . ALA A 1 246 ? 41.362 16.765 -18.544 1.00 87.12 246 ALA A O 1
ATOM 1818 N N . GLU A 1 247 ? 40.307 16.247 -20.450 1.00 84.88 247 GLU A N 1
ATOM 1819 C CA . GLU A 1 247 ? 40.773 17.435 -21.178 1.00 84.88 247 GLU A CA 1
ATOM 1820 C C . GLU A 1 247 ? 40.003 18.709 -20.794 1.00 84.88 247 GLU A C 1
ATOM 1822 O O . GLU A 1 247 ? 40.598 19.769 -20.609 1.00 84.88 247 GLU A O 1
ATOM 1827 N N . LYS A 1 248 ? 38.671 18.620 -20.675 1.00 84.94 248 LYS A N 1
ATOM 1828 C CA . LYS A 1 248 ? 37.801 19.793 -20.471 1.00 84.94 248 LYS A CA 1
ATOM 1829 C C . LYS A 1 248 ? 37.667 20.214 -19.006 1.00 84.94 248 LYS A C 1
ATOM 1831 O O . LYS A 1 248 ? 37.238 21.335 -18.747 1.00 84.94 248 LYS A O 1
ATOM 1836 N N . VAL A 1 249 ? 37.967 19.331 -18.051 1.00 83.19 249 VAL A N 1
ATOM 1837 C CA . VAL A 1 249 ? 37.763 19.588 -16.619 1.00 83.19 249 VAL A CA 1
ATOM 1838 C C . VAL A 1 249 ? 39.098 19.827 -15.927 1.00 83.19 249 VAL A C 1
ATOM 1840 O O . VAL A 1 249 ? 39.891 18.911 -15.708 1.00 83.19 249 VAL A O 1
ATOM 1843 N N . GLU A 1 250 ? 39.319 21.071 -15.513 1.00 78.69 250 GLU A N 1
ATOM 1844 C CA . GLU A 1 250 ? 40.525 21.461 -14.788 1.00 78.69 250 GLU A CA 1
ATOM 1845 C C . GLU A 1 250 ? 40.685 20.654 -13.484 1.00 78.69 250 GLU A C 1
ATOM 1847 O O . GLU A 1 250 ? 39.816 20.650 -12.609 1.00 78.69 250 GLU A O 1
ATOM 1852 N N . GLY A 1 251 ? 41.821 19.964 -13.342 1.00 80.75 251 GLY A N 1
ATOM 1853 C CA . GLY A 1 251 ? 42.172 19.212 -12.131 1.00 80.75 251 GLY A CA 1
ATOM 1854 C C . GLY A 1 251 ? 41.673 17.762 -12.071 1.00 80.75 251 GLY A C 1
ATOM 1855 O O . GLY A 1 251 ? 41.838 17.120 -11.032 1.00 80.75 251 GLY A O 1
ATOM 1856 N N . VAL A 1 252 ? 41.107 17.221 -13.156 1.00 81.56 252 VAL A N 1
ATOM 1857 C CA . VAL A 1 252 ? 40.721 15.803 -13.267 1.00 81.56 252 VAL A CA 1
ATOM 1858 C C . VAL A 1 252 ? 41.680 15.081 -14.217 1.00 81.56 252 VAL A C 1
ATOM 1860 O O . VAL A 1 252 ? 41.729 15.386 -15.398 1.00 81.56 252 VAL A O 1
ATOM 1863 N N . GLY A 1 253 ? 42.450 14.114 -13.708 1.00 85.38 253 GLY A N 1
ATOM 1864 C CA . GLY A 1 253 ? 43.291 13.244 -14.545 1.00 85.38 253 GLY A CA 1
ATOM 1865 C C . GLY A 1 253 ? 42.525 12.043 -15.114 1.00 85.38 253 GLY A C 1
ATOM 1866 O O . GLY A 1 253 ? 41.457 11.705 -14.603 1.00 85.38 253 GLY A O 1
ATOM 1867 N N . ASP A 1 254 ? 43.107 11.352 -16.099 1.00 84.38 254 ASP A N 1
ATOM 1868 C CA . ASP A 1 254 ? 42.476 10.237 -16.836 1.00 84.38 254 ASP A CA 1
ATOM 1869 C C . ASP A 1 254 ? 41.876 9.159 -15.918 1.00 84.38 254 ASP A C 1
ATOM 1871 O O . ASP A 1 254 ? 40.702 8.812 -16.025 1.00 84.38 254 ASP A O 1
ATOM 1875 N N . ALA A 1 255 ? 42.645 8.697 -14.926 1.00 85.62 255 ALA A N 1
ATOM 1876 C CA . ALA A 1 255 ? 42.183 7.685 -13.974 1.00 85.62 255 ALA A CA 1
ATOM 1877 C C . ALA A 1 255 ? 41.019 8.182 -13.096 1.00 85.62 255 ALA A C 1
ATOM 1879 O O . ALA A 1 255 ? 40.147 7.410 -12.698 1.00 85.62 255 ALA A O 1
ATOM 1880 N N . THR A 1 256 ? 40.996 9.475 -12.769 1.00 85.38 256 THR A N 1
ATOM 1881 C CA . THR A 1 256 ? 39.903 10.074 -11.998 1.00 85.38 256 THR A CA 1
ATOM 1882 C C . THR A 1 256 ? 38.663 10.235 -12.873 1.00 85.38 256 THR A C 1
ATOM 1884 O O . THR A 1 256 ? 37.565 9.951 -12.404 1.00 85.38 256 THR A O 1
ATOM 1887 N N . ALA A 1 257 ? 38.827 10.605 -14.147 1.00 86.31 257 ALA A N 1
ATOM 1888 C CA . ALA A 1 257 ? 37.737 10.675 -15.115 1.00 86.31 257 ALA A CA 1
ATOM 1889 C C . ALA A 1 257 ? 37.083 9.301 -15.342 1.00 86.31 257 ALA A C 1
ATOM 1891 O O . ALA A 1 257 ? 35.857 9.201 -15.299 1.00 86.31 257 ALA A O 1
ATOM 1892 N N . ASP A 1 258 ? 37.875 8.233 -15.483 1.00 88.25 258 ASP A N 1
ATOM 1893 C CA . ASP A 1 258 ? 37.368 6.860 -15.615 1.00 88.25 258 ASP A CA 1
ATOM 1894 C C . ASP A 1 258 ? 36.520 6.441 -14.402 1.00 88.25 258 ASP A C 1
ATOM 1896 O O . ASP A 1 258 ? 35.389 5.970 -14.557 1.00 88.25 258 ASP A O 1
ATOM 1900 N N . ASN A 1 259 ? 37.021 6.690 -13.186 1.00 88.56 259 ASN A N 1
ATOM 1901 C CA . ASN A 1 259 ? 36.294 6.397 -11.947 1.00 88.56 259 ASN A CA 1
ATOM 1902 C C . ASN A 1 259 ? 34.982 7.194 -11.847 1.00 88.56 259 ASN A C 1
ATOM 1904 O O . ASN A 1 259 ? 33.956 6.662 -11.419 1.00 88.56 259 ASN A O 1
ATOM 1908 N N . ILE A 1 260 ? 34.991 8.464 -12.258 1.00 87.75 260 ILE A N 1
ATOM 1909 C CA . ILE A 1 260 ? 33.805 9.329 -12.263 1.00 87.75 260 ILE A CA 1
ATOM 1910 C C . ILE A 1 260 ? 32.737 8.780 -13.220 1.00 87.75 260 ILE A C 1
ATOM 1912 O O . ILE A 1 260 ? 31.566 8.688 -12.841 1.00 87.75 260 ILE A O 1
ATOM 1916 N N . VAL A 1 261 ? 33.127 8.371 -14.432 1.00 88.56 261 VAL A N 1
ATOM 1917 C CA . VAL A 1 261 ? 32.209 7.795 -15.429 1.00 88.56 261 VAL A CA 1
ATOM 1918 C C . VAL A 1 261 ? 31.659 6.446 -14.962 1.00 88.56 261 VAL A C 1
ATOM 1920 O O . VAL A 1 261 ? 30.455 6.202 -15.080 1.00 88.56 261 VAL A O 1
ATOM 1923 N N . GLU A 1 262 ? 32.491 5.576 -14.385 1.00 88.56 262 GLU A N 1
ATOM 1924 C CA . GLU A 1 262 ? 32.060 4.271 -13.870 1.00 88.56 262 GLU A CA 1
ATOM 1925 C C . GLU A 1 262 ? 31.040 4.416 -12.731 1.00 88.56 262 GLU A C 1
ATOM 1927 O O . GLU A 1 262 ? 29.960 3.811 -12.760 1.00 88.56 262 GLU A O 1
ATOM 1932 N N . VAL A 1 263 ? 31.336 5.276 -11.752 1.00 88.88 263 VAL A N 1
ATOM 1933 C CA . VAL A 1 263 ? 30.436 5.542 -10.626 1.00 88.88 263 VAL A CA 1
ATOM 1934 C C . VAL A 1 263 ? 29.136 6.179 -11.123 1.00 88.88 263 VAL A C 1
ATOM 1936 O O . VAL A 1 263 ? 28.057 5.724 -10.732 1.00 88.88 263 VAL A O 1
ATOM 1939 N N . ALA A 1 264 ? 29.197 7.139 -12.051 1.00 86.75 264 ALA A N 1
ATOM 1940 C CA . ALA A 1 264 ? 28.010 7.737 -12.667 1.00 86.75 264 ALA A CA 1
ATOM 1941 C C . ALA A 1 264 ? 27.130 6.695 -13.386 1.00 86.75 264 ALA A C 1
ATOM 1943 O O . ALA A 1 264 ? 25.903 6.707 -13.245 1.00 86.75 264 ALA A O 1
ATOM 1944 N N . GLN A 1 265 ? 27.734 5.740 -14.102 1.00 88.62 265 GLN A N 1
ATOM 1945 C CA . GLN A 1 265 ? 27.009 4.642 -14.748 1.00 88.62 265 GLN A CA 1
ATOM 1946 C C . GLN A 1 265 ? 26.355 3.683 -13.743 1.00 88.62 265 GLN A C 1
ATOM 1948 O O . GLN A 1 265 ? 25.296 3.127 -14.042 1.00 88.62 265 GLN A O 1
ATOM 1953 N N . SER A 1 266 ? 26.948 3.500 -12.559 1.00 88.25 266 SER A N 1
ATOM 1954 C CA . SER A 1 266 ? 26.392 2.655 -11.493 1.00 88.25 266 SER A CA 1
ATOM 1955 C C . SER A 1 266 ? 25.178 3.282 -10.790 1.00 88.25 266 SER A C 1
ATOM 1957 O O . SER A 1 266 ? 24.254 2.568 -10.391 1.00 88.25 266 SER A O 1
ATOM 1959 N N . LEU A 1 267 ? 25.159 4.615 -10.674 1.00 84.31 267 LEU A N 1
ATOM 1960 C CA . LEU A 1 267 ? 24.097 5.377 -10.013 1.00 84.31 267 LEU A CA 1
ATOM 1961 C C . LEU A 1 267 ? 22.829 5.488 -10.873 1.00 84.31 267 LEU A C 1
ATOM 1963 O O . LEU A 1 267 ? 21.727 5.645 -10.341 1.00 84.31 267 LEU A O 1
ATOM 1967 N N . LEU A 1 268 ? 22.957 5.384 -12.199 1.00 79.19 268 LEU A N 1
ATOM 1968 C CA . LEU A 1 268 ? 21.820 5.446 -13.111 1.00 79.19 268 LEU A CA 1
ATOM 1969 C C . LEU A 1 268 ? 21.138 4.075 -13.270 1.00 79.19 268 LEU A C 1
ATOM 1971 O O . LEU A 1 268 ? 21.789 3.063 -13.541 1.00 79.19 268 LEU A O 1
ATOM 1975 N N . PRO A 1 269 ? 19.796 4.001 -13.195 1.00 67.88 269 PRO A N 1
ATOM 1976 C CA . PRO A 1 269 ? 19.081 2.774 -13.515 1.00 67.88 269 PRO A CA 1
ATOM 1977 C C . PRO A 1 269 ? 19.293 2.419 -14.997 1.00 67.88 269 PRO A C 1
ATOM 1979 O O . PRO A 1 269 ? 19.003 3.210 -15.890 1.00 67.88 269 PRO A O 1
ATOM 1982 N N . THR A 1 270 ? 19.749 1.192 -15.264 1.00 56.44 270 THR A N 1
ATOM 1983 C CA . THR A 1 270 ? 20.279 0.658 -16.544 1.00 56.44 270 THR A CA 1
ATOM 1984 C C . THR A 1 270 ? 19.338 0.648 -17.769 1.00 56.44 270 THR A C 1
ATOM 1986 O O . THR A 1 270 ? 19.577 -0.072 -18.739 1.00 56.44 270 THR A O 1
ATOM 1989 N N . LYS A 1 271 ? 18.248 1.422 -17.789 1.00 44.25 271 LYS A N 1
ATOM 1990 C CA . LYS A 1 271 ? 17.204 1.372 -18.829 1.00 44.25 271 LYS A CA 1
ATOM 1991 C C . LYS A 1 271 ? 17.288 2.419 -19.944 1.00 44.25 271 LYS A C 1
ATOM 1993 O O . LYS A 1 271 ? 16.313 2.546 -20.678 1.00 44.25 271 LYS A O 1
ATOM 1998 N N . LEU A 1 272 ? 18.421 3.095 -20.143 1.00 37.25 272 LEU A N 1
ATOM 1999 C CA . LEU A 1 272 ? 18.565 4.099 -21.213 1.00 37.25 272 LEU A CA 1
ATOM 2000 C C . LEU A 1 272 ? 19.917 4.072 -21.965 1.00 37.25 272 LEU A C 1
ATOM 2002 O O . LEU A 1 272 ? 20.396 5.116 -22.381 1.00 37.25 272 LEU A O 1
ATOM 2006 N N . LYS A 1 273 ? 20.518 2.902 -22.241 1.00 34.84 273 LYS A N 1
ATOM 2007 C CA . LYS A 1 273 ? 21.553 2.806 -23.302 1.00 34.84 273 LYS A CA 1
ATOM 2008 C C . LYS A 1 273 ? 20.897 2.439 -24.646 1.00 34.84 273 LYS A C 1
ATOM 2010 O O . LYS A 1 273 ? 20.424 1.315 -24.824 1.00 34.84 273 LYS A O 1
ATOM 2015 N N . LYS A 1 274 ? 20.835 3.381 -25.600 1.00 30.06 274 LYS A N 1
ATOM 2016 C CA . LYS A 1 274 ? 20.405 3.137 -26.995 1.00 30.06 274 LYS A CA 1
ATOM 2017 C C . LYS A 1 274 ? 21.600 2.687 -27.867 1.00 30.06 274 LYS A C 1
ATOM 2019 O O . LYS A 1 274 ? 22.576 3.404 -27.995 1.00 30.06 274 LYS A O 1
ATOM 2024 N N . LYS A 1 275 ? 21.403 1.520 -28.508 1.00 35.44 275 LYS A N 1
ATOM 2025 C CA . LYS A 1 275 ? 21.913 0.976 -29.798 1.00 35.44 275 LYS A CA 1
ATOM 2026 C C . LYS A 1 275 ? 23.434 0.794 -30.055 1.00 35.44 275 LYS A C 1
ATOM 2028 O O . LYS A 1 275 ? 24.101 1.733 -30.457 1.00 35.44 275 LYS A O 1
ATOM 2033 N N . LYS A 1 276 ? 23.874 -0.483 -30.125 1.00 25.25 276 LYS A N 1
ATOM 2034 C CA . LYS A 1 276 ? 24.538 -1.117 -31.303 1.00 25.25 276 LYS A CA 1
ATOM 2035 C C . LYS A 1 276 ? 24.516 -2.674 -31.232 1.00 25.25 276 LYS A C 1
ATOM 2037 O O . LYS A 1 276 ? 24.835 -3.251 -30.204 1.00 25.25 276 LYS A O 1
ATOM 2042 N N . ALA A 1 277 ? 24.143 -3.293 -32.365 1.00 29.86 277 ALA A N 1
ATOM 2043 C CA . ALA A 1 277 ? 24.334 -4.682 -32.858 1.00 29.86 277 ALA A CA 1
ATOM 2044 C C . ALA A 1 277 ? 23.697 -5.930 -32.160 1.00 29.86 277 ALA A C 1
ATOM 2046 O O . ALA A 1 277 ? 23.598 -6.051 -30.948 1.00 29.86 277 ALA A O 1
ATOM 2047 N N . LYS A 1 278 ? 23.238 -6.882 -33.000 1.00 33.62 278 LYS A N 1
ATOM 2048 C CA . LYS A 1 278 ? 22.332 -8.037 -32.762 1.00 33.62 278 LYS A CA 1
ATOM 2049 C C . LYS A 1 278 ? 23.025 -9.327 -32.245 1.00 33.62 278 LYS A C 1
ATOM 2051 O O . LYS A 1 278 ? 23.960 -9.780 -32.896 1.00 33.62 278 LYS A O 1
ATOM 2056 N N . LYS A 1 279 ? 22.439 -10.038 -31.250 1.00 25.58 279 LYS A N 1
ATOM 2057 C CA . LYS A 1 279 ? 22.277 -11.530 -31.223 1.00 25.58 279 LYS A CA 1
ATOM 2058 C C . LYS A 1 279 ? 21.381 -12.062 -30.064 1.00 25.58 279 LYS A C 1
ATOM 2060 O O . LYS A 1 279 ? 21.738 -11.941 -28.903 1.00 25.58 279 LYS A O 1
ATOM 2065 N N . LYS A 1 280 ? 20.259 -12.700 -30.458 1.00 26.41 280 LYS A N 1
ATOM 2066 C CA . LYS A 1 280 ? 19.262 -13.597 -29.788 1.00 26.41 280 LYS A CA 1
ATOM 2067 C C . LYS A 1 280 ? 18.633 -13.219 -28.411 1.00 26.41 280 LYS A C 1
ATOM 2069 O O . LYS A 1 280 ? 19.341 -12.882 -27.470 1.00 26.41 280 LYS A O 1
ATOM 2074 N N . PRO A 1 281 ? 17.291 -13.342 -28.245 1.00 28.50 281 PRO A N 1
ATOM 2075 C CA . PRO A 1 281 ? 16.556 -12.748 -27.126 1.00 28.50 281 PRO A CA 1
ATOM 2076 C C . PRO A 1 281 ? 16.567 -13.639 -25.872 1.00 28.50 281 PRO A C 1
ATOM 2078 O O . PRO A 1 281 ? 16.107 -14.780 -25.900 1.00 28.50 281 PRO A O 1
ATOM 2081 N N . LYS A 1 282 ? 17.026 -13.101 -24.735 1.00 29.38 282 LYS A N 1
ATOM 2082 C CA . LYS A 1 282 ? 16.749 -13.649 -23.396 1.00 29.38 282 LYS A CA 1
ATOM 2083 C C . LYS A 1 282 ? 15.852 -12.677 -22.620 1.00 29.38 282 LYS A C 1
ATOM 2085 O O . LYS A 1 282 ? 16.028 -11.464 -22.664 1.00 29.38 282 LYS A O 1
ATOM 2090 N N . LYS A 1 283 ? 14.831 -13.260 -21.987 1.00 31.16 283 LYS A N 1
ATOM 2091 C CA . LYS A 1 283 ? 13.622 -12.653 -21.405 1.00 31.16 283 LYS A CA 1
ATOM 2092 C C . LYS A 1 283 ? 13.902 -11.453 -20.481 1.00 31.16 283 LYS A C 1
ATOM 2094 O O . LYS A 1 283 ? 14.672 -11.567 -19.533 1.00 31.16 283 LYS A O 1
ATOM 2099 N N . LYS A 1 284 ? 13.205 -10.332 -20.725 1.00 29.78 284 LYS A N 1
ATOM 2100 C CA . LYS A 1 284 ? 13.173 -9.140 -19.855 1.00 29.78 284 LYS A CA 1
ATOM 2101 C C . LYS A 1 284 ? 12.552 -9.479 -18.489 1.00 29.78 284 LYS A C 1
ATOM 2103 O O . LYS A 1 284 ? 11.466 -10.050 -18.428 1.00 29.78 284 LYS A O 1
ATOM 2108 N N . ALA A 1 285 ? 13.220 -9.074 -17.407 1.00 34.81 285 ALA A N 1
ATOM 2109 C CA . ALA A 1 285 ? 12.672 -9.055 -16.050 1.00 34.81 285 ALA A CA 1
ATOM 2110 C C . ALA A 1 285 ? 11.502 -8.045 -15.934 1.00 34.81 285 ALA A C 1
ATOM 2112 O O . ALA A 1 285 ? 11.534 -6.998 -16.593 1.00 34.81 285 ALA A O 1
ATOM 2113 N N . PRO A 1 286 ? 10.464 -8.331 -15.123 1.00 34.78 286 PRO A N 1
ATOM 2114 C CA . PRO A 1 286 ? 9.222 -7.562 -15.111 1.00 34.78 286 PRO A CA 1
ATOM 2115 C C . PRO A 1 286 ? 9.426 -6.144 -14.557 1.00 34.78 286 PRO A C 1
ATOM 2117 O O . PRO A 1 286 ? 9.965 -5.952 -13.467 1.00 34.78 286 PRO A O 1
ATOM 2120 N N . LYS A 1 287 ? 8.966 -5.142 -15.318 1.00 32.03 287 LYS A N 1
ATOM 2121 C CA . LYS A 1 287 ? 8.756 -3.765 -14.842 1.00 32.03 287 LYS A CA 1
ATOM 2122 C C . LYS A 1 287 ? 7.762 -3.790 -13.667 1.00 32.03 287 LYS A C 1
ATOM 2124 O O . LYS A 1 287 ? 6.814 -4.577 -13.690 1.00 32.03 287 LYS A O 1
ATOM 2129 N N . LYS A 1 288 ? 7.976 -2.937 -12.652 1.00 34.78 288 LYS A N 1
ATOM 2130 C CA . LYS A 1 288 ? 6.973 -2.638 -11.615 1.00 34.78 288 LYS A CA 1
ATOM 2131 C C . LYS A 1 288 ? 5.678 -2.265 -12.338 1.00 34.78 288 LYS A C 1
ATOM 2133 O O . LYS A 1 288 ? 5.669 -1.294 -13.083 1.00 34.78 288 LYS A O 1
ATOM 2138 N N . LYS A 1 289 ? 4.641 -3.085 -12.163 1.00 33.25 289 LYS A N 1
ATOM 2139 C CA . LYS A 1 289 ? 3.290 -2.787 -12.634 1.00 33.25 289 LYS A CA 1
ATOM 2140 C C . LYS A 1 289 ? 2.842 -1.511 -11.932 1.00 33.25 289 LYS A C 1
ATOM 2142 O O . LYS A 1 289 ? 2.742 -1.507 -10.704 1.00 33.25 289 LYS A O 1
ATOM 2147 N N . GLU A 1 290 ? 2.594 -0.463 -12.703 1.00 43.41 290 GLU A N 1
ATOM 2148 C CA . GLU A 1 290 ? 1.668 0.590 -12.300 1.00 43.41 290 GLU A CA 1
ATOM 2149 C C . GLU A 1 290 ? 0.374 -0.088 -11.832 1.00 43.41 290 GLU A C 1
ATOM 2151 O O . GLU A 1 290 ? -0.012 -1.147 -12.351 1.00 43.41 290 GLU A O 1
ATOM 2156 N N . LYS A 1 291 ? -0.227 0.430 -10.756 1.00 36.84 291 LYS A N 1
ATOM 2157 C CA . LYS A 1 291 ? -1.515 -0.083 -10.291 1.00 36.84 291 LYS A CA 1
ATOM 2158 C C . LYS A 1 291 ? -2.490 0.122 -11.443 1.00 36.84 291 LYS A C 1
ATOM 2160 O O . LYS A 1 291 ? -2.814 1.255 -11.767 1.00 36.84 291 LYS A O 1
ATOM 2165 N N . LYS A 1 292 ? -2.880 -0.984 -12.075 1.00 37.31 292 LYS A N 1
ATOM 2166 C CA . LYS A 1 292 ? -3.924 -0.999 -13.096 1.00 37.31 292 LYS A CA 1
ATOM 2167 C C . LYS A 1 292 ? -5.169 -0.306 -12.536 1.00 37.31 292 LYS A C 1
ATOM 2169 O O . LYS A 1 292 ? -5.402 -0.476 -11.333 1.00 37.31 292 LYS A O 1
ATOM 2174 N N . PRO A 1 293 ? -5.951 0.401 -13.367 1.00 39.50 293 PRO A N 1
ATOM 2175 C CA . PRO A 1 293 ? -7.248 0.902 -12.941 1.00 39.50 293 PRO A CA 1
ATOM 2176 C C . PRO A 1 293 ? -8.040 -0.275 -12.365 1.00 39.50 293 PRO A C 1
ATOM 2178 O O . PRO A 1 293 ? -8.189 -1.321 -13.006 1.00 39.50 293 PRO A O 1
ATOM 2181 N N . GLU A 1 294 ? -8.444 -0.161 -11.101 1.00 41.41 294 GLU A N 1
ATOM 2182 C CA . GLU A 1 294 ? -9.448 -1.063 -10.557 1.00 41.41 294 GLU A CA 1
ATOM 2183 C C . GLU A 1 294 ? -10.726 -0.726 -11.320 1.00 41.41 294 GLU A C 1
ATOM 2185 O O . GLU A 1 294 ? -11.295 0.337 -11.114 1.00 41.41 294 GLU A O 1
ATOM 2190 N N . PHE A 1 295 ? -11.125 -1.584 -12.263 1.00 47.38 295 PHE A N 1
ATOM 2191 C CA . PHE A 1 295 ? -12.438 -1.475 -12.888 1.00 47.38 295 PHE A CA 1
ATOM 2192 C C . PHE A 1 295 ? -13.478 -1.525 -11.762 1.00 47.38 295 PHE A C 1
ATOM 2194 O O . PHE A 1 295 ? -13.630 -2.555 -11.089 1.00 47.38 295 PHE A O 1
ATOM 2201 N N . GLU A 1 296 ? -14.134 -0.394 -11.509 1.00 41.56 296 GLU A N 1
ATOM 2202 C CA . GLU A 1 296 ? -15.219 -0.286 -10.543 1.00 41.56 296 GLU A CA 1
ATOM 2203 C C . GLU A 1 296 ? -16.438 -0.998 -11.126 1.00 41.56 296 GLU A C 1
ATOM 2205 O O . GLU A 1 296 ? -17.233 -0.441 -11.873 1.00 41.56 296 GLU A O 1
ATOM 2210 N N . PHE A 1 297 ? -16.546 -2.291 -10.836 1.00 49.06 297 PHE A N 1
ATOM 2211 C CA . PHE A 1 297 ? -17.704 -3.073 -11.240 1.00 49.06 297 PHE A CA 1
ATOM 2212 C C . PHE A 1 297 ? -18.917 -2.648 -10.405 1.00 49.06 297 PHE A C 1
ATOM 2214 O O . PHE A 1 297 ? -18.830 -2.617 -9.174 1.00 49.06 297 PHE A O 1
ATOM 2221 N N . ALA A 1 298 ? -20.057 -2.413 -11.055 1.00 44.53 298 ALA A N 1
ATOM 2222 C CA . ALA A 1 298 ? -21.337 -2.020 -10.451 1.00 44.53 298 ALA A CA 1
ATOM 2223 C C . ALA A 1 298 ? -22.016 -3.136 -9.614 1.00 44.53 298 ALA A C 1
ATOM 2225 O O . ALA A 1 298 ? -23.233 -3.172 -9.462 1.00 44.53 298 ALA A O 1
ATOM 2226 N N . GLY A 1 299 ? -21.239 -4.080 -9.075 1.00 46.81 299 GLY A N 1
ATOM 2227 C CA . GLY A 1 299 ? -21.728 -5.180 -8.250 1.00 46.81 299 GLY A CA 1
ATOM 2228 C C . GLY A 1 299 ? -21.812 -4.776 -6.778 1.00 46.81 299 GLY A C 1
ATOM 2229 O O . GLY A 1 299 ? -20.799 -4.449 -6.154 1.00 46.81 299 GLY A O 1
ATOM 2230 N N . GLY A 1 300 ? -23.016 -4.827 -6.204 1.00 52.38 300 GLY A N 1
ATOM 2231 C CA . GLY A 1 300 ? -23.255 -4.582 -4.779 1.00 52.38 300 GLY A CA 1
ATOM 2232 C C . GLY A 1 300 ? -22.419 -5.492 -3.865 1.00 52.38 300 GLY A C 1
ATOM 2233 O O . GLY A 1 300 ? -22.013 -6.586 -4.249 1.00 52.38 300 GLY A O 1
ATOM 2234 N N . LYS A 1 301 ? -22.132 -5.038 -2.635 1.00 57.03 301 LYS A N 1
ATOM 2235 C CA . LYS A 1 301 ? -21.352 -5.804 -1.640 1.00 57.03 301 LYS A CA 1
ATOM 2236 C C . LYS A 1 301 ? -22.011 -7.166 -1.378 1.00 57.03 301 LYS A C 1
ATOM 2238 O O . LYS A 1 301 ? -23.216 -7.219 -1.154 1.00 57.03 301 LYS A O 1
ATOM 2243 N N . ALA A 1 302 ? -21.210 -8.233 -1.320 1.00 62.31 302 ALA A N 1
ATOM 2244 C CA . ALA A 1 302 ? -21.702 -9.588 -1.067 1.00 62.31 302 ALA A CA 1
ATOM 2245 C C . ALA A 1 302 ? -22.561 -9.680 0.213 1.00 62.31 302 ALA A C 1
ATOM 2247 O O . ALA A 1 302 ? -22.184 -9.144 1.263 1.00 62.31 302 ALA A O 1
ATOM 2248 N N . ARG A 1 303 ? -23.685 -10.408 0.136 1.00 66.44 303 ARG A N 1
ATOM 2249 C CA . ARG A 1 303 ? -24.703 -10.593 1.196 1.00 66.44 303 ARG A CA 1
ATOM 2250 C C . ARG A 1 303 ? -24.255 -11.490 2.368 1.00 66.44 303 ARG A C 1
ATOM 2252 O O . ARG A 1 303 ? -25.041 -12.264 2.906 1.00 66.44 303 ARG A O 1
ATOM 2259 N N . HIS A 1 304 ? -22.994 -11.432 2.789 1.00 71.69 304 HIS A N 1
ATOM 2260 C CA . HIS A 1 304 ? -22.519 -12.205 3.942 1.00 71.69 304 HIS A CA 1
ATOM 2261 C C . HIS A 1 304 ? -22.459 -11.368 5.220 1.00 71.69 304 HIS A C 1
ATOM 2263 O O . HIS A 1 304 ? -22.178 -10.168 5.190 1.00 71.69 304 HIS A O 1
ATOM 2269 N N . ASP A 1 305 ? -22.652 -12.026 6.369 1.00 80.12 305 ASP A N 1
ATOM 2270 C CA . ASP A 1 305 ? -22.518 -11.390 7.678 1.00 80.12 305 ASP A CA 1
ATOM 2271 C C . ASP A 1 305 ? -21.100 -10.809 7.850 1.00 80.12 305 ASP A C 1
ATOM 2273 O O . ASP A 1 305 ? -20.088 -11.517 7.965 1.00 80.12 305 ASP A O 1
ATOM 2277 N N . GLN A 1 306 ? -21.026 -9.478 7.891 1.00 82.69 306 GLN A N 1
ATOM 2278 C CA . GLN A 1 306 ? -19.779 -8.728 8.025 1.00 82.69 306 GLN A CA 1
ATOM 2279 C C . GLN A 1 306 ? -19.013 -9.107 9.298 1.00 82.69 306 GLN A C 1
ATOM 2281 O O . GLN A 1 306 ? -17.775 -9.045 9.335 1.00 82.69 306 GLN A O 1
ATOM 2286 N N . ARG A 1 307 ? -19.720 -9.543 10.350 1.00 85.88 307 ARG A N 1
ATOM 2287 C CA . ARG A 1 307 ? -19.104 -10.012 11.593 1.00 85.88 307 ARG A CA 1
ATOM 2288 C C . ARG A 1 307 ? -18.255 -11.254 11.346 1.00 85.88 307 ARG A C 1
ATOM 2290 O O . ARG A 1 307 ? -17.113 -11.324 11.813 1.00 85.88 307 ARG A O 1
ATOM 2297 N N . LEU A 1 308 ? -18.788 -12.219 10.603 1.00 87.12 308 LEU A N 1
ATOM 2298 C CA . LEU A 1 308 ? -18.104 -13.464 10.274 1.00 87.12 308 LEU A CA 1
ATOM 2299 C C . LEU A 1 308 ? -16.876 -13.198 9.397 1.00 87.12 308 LEU A C 1
ATOM 2301 O O . LEU A 1 308 ? -15.786 -13.681 9.724 1.00 87.12 308 LEU A O 1
ATOM 2305 N N . LEU A 1 309 ? -16.998 -12.343 8.377 1.00 85.69 309 LEU A N 1
ATOM 2306 C CA . LEU A 1 309 ? -15.870 -11.911 7.540 1.00 85.69 309 LEU A CA 1
ATOM 2307 C C . LEU A 1 309 ? -14.747 -11.271 8.372 1.00 85.69 309 LEU A C 1
ATOM 2309 O O . LEU A 1 309 ? -13.573 -11.636 8.235 1.00 85.69 309 LEU A O 1
ATOM 2313 N N . ARG A 1 310 ? -15.093 -10.394 9.322 1.00 88.50 310 ARG A N 1
ATOM 2314 C CA . ARG A 1 310 ? -14.127 -9.776 10.245 1.00 88.50 310 ARG A CA 1
ATOM 2315 C C . ARG A 1 310 ? -13.430 -10.818 11.129 1.00 88.50 310 ARG A C 1
ATOM 2317 O O . ARG A 1 310 ? -12.211 -10.757 11.326 1.00 88.50 310 ARG A O 1
ATOM 2324 N N . ILE A 1 311 ? -14.172 -11.804 11.639 1.00 89.06 311 ILE A N 1
ATOM 2325 C CA . ILE A 1 311 ? -13.615 -12.917 12.425 1.00 89.06 311 ILE A CA 1
ATOM 2326 C C . ILE A 1 311 ? -12.662 -13.765 11.571 1.00 89.06 311 ILE A C 1
ATOM 2328 O O . ILE A 1 311 ? -11.567 -14.098 12.040 1.00 89.06 311 ILE A O 1
ATOM 2332 N N . ALA A 1 312 ? -13.024 -14.094 10.326 1.00 87.56 312 ALA A N 1
ATOM 2333 C CA . ALA A 1 312 ? -12.129 -14.797 9.404 1.00 87.56 312 ALA A CA 1
ATOM 2334 C C . ALA A 1 312 ? -10.858 -14.004 9.132 1.00 87.56 312 ALA A C 1
ATOM 2336 O O . ALA A 1 312 ? -9.776 -14.580 9.225 1.00 87.56 312 ALA A O 1
ATOM 2337 N N . ALA A 1 313 ? -10.962 -12.706 8.845 1.00 88.38 313 ALA A N 1
ATOM 2338 C CA . ALA A 1 313 ? -9.805 -11.853 8.597 1.00 88.38 313 ALA A CA 1
ATOM 2339 C C . ALA A 1 313 ? -8.848 -11.853 9.801 1.00 88.38 313 ALA A C 1
ATOM 2341 O O . ALA A 1 313 ? -7.642 -12.084 9.652 1.00 88.38 313 ALA A O 1
ATOM 2342 N N . ARG A 1 314 ? -9.385 -11.721 11.023 1.00 91.00 314 ARG A N 1
ATOM 2343 C CA . ARG A 1 314 ? -8.599 -11.801 12.265 1.00 91.00 314 ARG A CA 1
ATOM 2344 C C . ARG A 1 314 ? -7.951 -13.175 12.451 1.00 91.00 314 ARG A C 1
ATOM 2346 O O . ARG A 1 314 ? -6.775 -13.250 12.812 1.00 91.00 314 ARG A O 1
ATOM 2353 N N . LYS A 1 315 ? -8.682 -14.266 12.192 1.00 90.06 315 LYS A N 1
ATOM 2354 C CA . LYS A 1 315 ? -8.134 -15.633 12.240 1.00 90.06 315 LYS A CA 1
ATOM 2355 C C . LYS A 1 315 ? -7.042 -15.841 11.188 1.00 90.06 315 LYS A C 1
ATOM 2357 O O . LYS A 1 315 ? -6.002 -16.396 11.525 1.00 90.06 315 LYS A O 1
ATOM 2362 N N . LYS A 1 316 ? -7.231 -15.356 9.957 1.00 89.06 316 LYS A N 1
ATOM 2363 C CA . LYS A 1 316 ? -6.262 -15.434 8.850 1.00 89.06 316 LYS A CA 1
ATOM 2364 C C . LYS A 1 316 ? -4.969 -14.698 9.197 1.00 89.06 316 LYS A C 1
ATOM 2366 O O . LYS A 1 316 ? -3.902 -15.266 9.003 1.00 89.06 316 LYS A O 1
ATOM 2371 N N . LYS A 1 317 ? -5.052 -13.509 9.808 1.00 89.75 317 LYS A N 1
ATOM 2372 C CA . LYS A 1 317 ? -3.878 -12.744 10.276 1.00 89.75 317 LYS A CA 1
ATOM 2373 C C . LYS A 1 317 ? -3.069 -13.485 11.348 1.00 89.75 317 LYS A C 1
ATOM 2375 O O . LYS A 1 317 ? -1.851 -13.376 11.382 1.00 89.75 317 LYS A O 1
ATOM 2380 N N . ARG A 1 318 ? -3.738 -14.249 12.219 1.00 90.69 318 ARG A N 1
ATOM 2381 C CA . ARG A 1 318 ? -3.094 -15.059 13.273 1.00 90.69 318 ARG A CA 1
ATOM 2382 C C . ARG A 1 318 ? -2.703 -16.466 12.804 1.00 90.69 318 ARG A C 1
ATOM 2384 O O . ARG A 1 318 ? -2.070 -17.194 13.566 1.00 90.69 318 ARG A O 1
ATOM 2391 N N . LYS A 1 319 ? -3.103 -16.879 11.595 1.00 91.38 319 LYS A N 1
ATOM 2392 C CA . LYS A 1 319 ? -2.864 -18.227 11.074 1.00 91.38 319 LYS A CA 1
ATOM 2393 C C . LYS A 1 319 ? -1.375 -18.377 10.722 1.00 91.38 319 LYS A C 1
ATOM 2395 O O . LYS A 1 319 ? -0.859 -17.588 9.933 1.00 91.38 319 LYS A O 1
ATOM 2400 N N . PRO A 1 320 ? -0.677 -19.383 11.271 1.00 92.75 320 PRO A N 1
ATOM 2401 C CA . PRO A 1 320 ? 0.689 -19.699 10.870 1.00 92.75 320 PRO A CA 1
ATOM 2402 C C . PRO A 1 320 ? 0.759 -20.064 9.382 1.00 92.75 320 PRO A C 1
ATOM 2404 O O . PRO A 1 320 ? -0.207 -20.567 8.812 1.00 92.75 320 PRO A O 1
ATOM 2407 N N . LYS A 1 321 ? 1.929 -19.885 8.760 1.00 92.00 321 LYS A N 1
ATOM 2408 C CA . LYS A 1 321 ? 2.152 -20.250 7.347 1.00 92.00 321 LYS A CA 1
ATOM 2409 C C . LYS A 1 321 ? 2.102 -21.765 7.080 1.00 92.00 321 LYS A C 1
ATOM 2411 O O . LYS A 1 321 ? 2.043 -22.152 5.925 1.00 92.00 321 LYS A O 1
ATOM 2416 N N . PHE A 1 322 ? 2.123 -22.596 8.130 1.00 93.88 322 PHE A N 1
ATOM 2417 C CA . PHE A 1 322 ? 2.161 -24.065 8.055 1.00 93.88 322 PHE A CA 1
ATOM 2418 C C . PHE A 1 322 ? 3.243 -24.587 7.106 1.00 93.88 322 PHE A C 1
ATOM 2420 O O . PHE A 1 322 ? 2.972 -25.285 6.137 1.00 93.88 322 PHE A O 1
ATOM 2427 N N . ARG A 1 323 ? 4.490 -24.246 7.427 1.00 92.81 323 ARG A N 1
ATOM 2428 C CA . ARG A 1 323 ? 5.687 -24.693 6.710 1.00 92.81 323 ARG A CA 1
ATOM 2429 C C . ARG A 1 323 ? 6.187 -26.030 7.231 1.00 92.81 323 ARG A C 1
ATOM 2431 O O . ARG A 1 323 ? 6.042 -26.301 8.423 1.00 92.81 323 ARG A O 1
ATOM 2438 N N . HIS A 1 324 ? 6.848 -26.821 6.391 1.00 93.25 324 HIS A N 1
ATOM 2439 C CA . HIS A 1 324 ? 7.593 -27.985 6.875 1.00 93.25 324 HIS A CA 1
ATOM 2440 C C . HIS A 1 324 ? 8.692 -27.567 7.875 1.00 93.25 324 HIS A C 1
ATOM 2442 O O . HIS A 1 324 ? 9.355 -26.549 7.671 1.00 93.25 324 HIS A O 1
ATOM 2448 N N . GLU A 1 325 ? 8.925 -28.361 8.931 1.00 89.44 325 GLU A N 1
ATOM 2449 C CA . GLU A 1 325 ? 9.809 -28.009 10.064 1.00 89.44 325 GLU A CA 1
ATOM 2450 C C . GLU A 1 325 ? 11.196 -27.499 9.626 1.00 89.44 325 GLU A C 1
ATOM 2452 O O . GLU A 1 325 ? 11.701 -26.506 10.151 1.00 89.44 325 GLU A O 1
ATOM 2457 N N . GLN A 1 326 ? 11.790 -28.146 8.622 1.00 90.25 326 GLN A N 1
ATOM 2458 C CA . GLN A 1 326 ? 13.156 -27.890 8.148 1.00 90.25 326 GLN A CA 1
ATOM 2459 C C . GLN A 1 326 ? 13.223 -27.329 6.717 1.00 90.25 326 GLN A C 1
ATOM 2461 O O . GLN A 1 326 ? 14.310 -27.273 6.146 1.00 90.25 326 GLN A O 1
ATOM 2466 N N . ALA A 1 327 ? 12.103 -26.864 6.144 1.00 92.00 327 ALA A N 1
ATOM 2467 C CA . ALA A 1 327 ? 12.095 -26.279 4.791 1.00 92.00 327 ALA A CA 1
ATOM 2468 C C . ALA A 1 327 ? 13.029 -25.067 4.656 1.00 92.00 327 ALA A C 1
ATOM 2470 O O . ALA A 1 327 ? 13.687 -24.881 3.641 1.00 92.00 327 ALA A O 1
ATOM 2471 N N . HIS A 1 328 ? 13.142 -24.260 5.713 1.00 90.69 328 HIS A N 1
ATOM 2472 C CA . HIS A 1 328 ? 14.049 -23.111 5.741 1.00 90.69 328 HIS A CA 1
ATOM 2473 C C . HIS A 1 328 ? 15.535 -23.507 5.811 1.00 90.69 328 HIS A C 1
ATOM 2475 O O . HIS A 1 328 ? 16.392 -22.692 5.492 1.00 90.69 328 HIS A O 1
ATOM 2481 N N . ARG A 1 329 ? 15.847 -24.733 6.257 1.00 93.50 329 ARG A N 1
ATOM 2482 C CA . ARG A 1 329 ? 17.220 -25.209 6.473 1.00 93.50 329 ARG A CA 1
ATOM 2483 C C . ARG A 1 329 ? 17.794 -25.893 5.233 1.00 93.50 329 ARG A C 1
ATOM 2485 O O . ARG A 1 329 ? 18.984 -25.762 4.968 1.00 93.50 329 ARG A O 1
ATOM 2492 N N . TRP A 1 330 ? 16.977 -26.637 4.485 1.00 93.81 330 TRP A N 1
ATOM 2493 C CA . TRP A 1 330 ? 17.454 -27.446 3.362 1.00 93.81 330 TRP A CA 1
ATOM 2494 C C . TRP A 1 330 ? 16.639 -27.226 2.094 1.00 93.81 330 TRP A C 1
ATOM 2496 O O . TRP A 1 330 ? 15.439 -27.470 2.076 1.00 93.81 330 TRP A O 1
ATOM 2506 N N . LYS A 1 331 ? 17.323 -26.907 0.988 1.00 94.12 331 LYS A N 1
ATOM 2507 C CA . LYS A 1 331 ? 16.705 -26.709 -0.337 1.00 94.12 331 LYS A CA 1
ATOM 2508 C C . LYS A 1 331 ? 15.950 -27.942 -0.855 1.00 94.12 331 LYS A C 1
ATOM 2510 O O . LYS A 1 331 ? 14.952 -27.796 -1.548 1.00 94.12 331 LYS A O 1
ATOM 2515 N N . ARG A 1 332 ? 16.400 -29.152 -0.495 1.00 95.94 332 ARG A N 1
ATOM 2516 C CA . ARG A 1 332 ? 15.730 -30.418 -0.858 1.00 95.94 332 ARG A CA 1
ATOM 2517 C C . ARG A 1 332 ? 14.379 -30.621 -0.160 1.00 95.94 332 ARG A C 1
ATOM 2519 O O . ARG A 1 332 ? 13.616 -31.490 -0.561 1.00 95.94 332 ARG A O 1
ATOM 2526 N N . VAL A 1 333 ? 14.093 -29.864 0.903 1.00 94.19 333 VAL A N 1
ATOM 2527 C CA . VAL A 1 333 ? 12.833 -29.943 1.647 1.00 94.19 333 VAL A CA 1
ATOM 2528 C C . VAL A 1 333 ? 11.940 -28.781 1.227 1.00 94.19 333 VAL A C 1
ATOM 2530 O O . VAL A 1 333 ? 12.217 -27.628 1.536 1.00 94.19 333 VAL A O 1
ATOM 2533 N N . SER A 1 334 ? 10.843 -29.090 0.535 1.00 93.81 334 SER A N 1
ATOM 2534 C CA . SER A 1 334 ? 9.864 -28.087 0.101 1.00 93.81 334 SER A CA 1
ATOM 2535 C C . SER A 1 334 ? 9.118 -27.444 1.277 1.00 93.81 334 SER A C 1
ATOM 2537 O O . SER A 1 334 ? 8.923 -28.089 2.307 1.00 93.81 334 SER A O 1
ATOM 2539 N N . ASP A 1 335 ? 8.573 -26.238 1.080 1.00 94.38 335 ASP A N 1
ATOM 2540 C CA . ASP A 1 335 ? 7.749 -25.536 2.086 1.00 94.38 335 ASP A CA 1
ATOM 2541 C C . ASP A 1 335 ? 6.373 -26.197 2.331 1.00 94.38 335 ASP A C 1
ATOM 2543 O O . ASP A 1 335 ? 5.660 -25.823 3.261 1.00 94.38 335 ASP A O 1
ATOM 2547 N N . SER A 1 336 ? 6.004 -27.203 1.525 1.00 94.50 336 SER A N 1
ATOM 2548 C CA . SER A 1 336 ? 4.752 -27.953 1.658 1.00 94.50 336 SER A CA 1
ATOM 2549 C C . SER A 1 336 ? 4.648 -28.648 3.016 1.00 94.50 336 SER A C 1
ATOM 2551 O O . SER A 1 336 ? 5.543 -29.389 3.430 1.00 94.50 336 SER A O 1
ATOM 2553 N N . TRP A 1 337 ? 3.533 -28.429 3.715 1.00 94.25 337 TRP A N 1
ATOM 2554 C CA . TRP A 1 337 ? 3.295 -29.020 5.027 1.00 94.25 337 TRP A CA 1
ATOM 2555 C C . TRP A 1 337 ? 3.321 -30.554 4.974 1.00 94.25 337 TRP A C 1
ATOM 2557 O O . TRP A 1 337 ? 2.617 -31.186 4.184 1.00 94.25 337 TRP A O 1
ATOM 2567 N N . ARG A 1 338 ? 4.057 -31.169 5.903 1.00 93.19 338 ARG A N 1
ATOM 2568 C CA . ARG A 1 338 ? 3.941 -32.597 6.226 1.00 93.19 338 ARG A CA 1
ATOM 2569 C C . ARG A 1 338 ? 3.770 -32.745 7.728 1.00 93.19 338 ARG A C 1
ATOM 2571 O O . ARG A 1 338 ? 4.336 -31.982 8.509 1.00 93.19 338 ARG A O 1
ATOM 2578 N N . LYS A 1 339 ? 3.002 -33.755 8.138 1.00 93.38 339 LYS A N 1
ATOM 2579 C CA . LYS A 1 339 ? 2.889 -34.114 9.552 1.00 93.38 339 LYS A CA 1
ATOM 2580 C C . LYS A 1 339 ? 4.255 -34.593 10.042 1.00 93.38 339 LYS A C 1
ATOM 2582 O O . LYS A 1 339 ? 4.777 -35.579 9.529 1.00 93.38 339 LYS A O 1
ATOM 2587 N N . VAL A 1 340 ? 4.803 -33.899 11.033 1.00 94.25 340 VAL A N 1
ATOM 2588 C CA . VAL A 1 340 ? 6.087 -34.249 11.641 1.00 94.25 340 VAL A CA 1
ATOM 2589 C C . VAL A 1 340 ? 5.941 -35.538 12.451 1.00 94.25 340 VAL A C 1
ATOM 2591 O O . VAL A 1 340 ? 5.027 -35.652 13.270 1.00 94.25 340 VAL A O 1
ATOM 2594 N N . ARG A 1 341 ? 6.817 -36.515 12.191 1.00 93.38 341 ARG A N 1
ATOM 2595 C CA . ARG A 1 341 ? 6.751 -37.865 12.782 1.00 93.38 341 ARG A CA 1
ATOM 2596 C C . ARG A 1 341 ? 7.858 -38.167 13.795 1.00 93.38 341 ARG A C 1
ATOM 2598 O O . ARG A 1 341 ? 7.651 -39.034 14.632 1.00 93.38 341 ARG A O 1
ATOM 2605 N N . GLY A 1 342 ? 8.996 -37.471 13.725 1.00 94.00 342 GLY A N 1
ATOM 2606 C CA . GLY A 1 342 ? 10.162 -37.746 14.573 1.00 94.00 342 GLY A CA 1
ATOM 2607 C C . GLY A 1 342 ? 9.839 -37.640 16.063 1.00 94.00 342 GLY A C 1
ATOM 2608 O O . GLY A 1 342 ? 9.170 -36.690 16.478 1.00 94.00 342 GLY A O 1
ATOM 2609 N N . ILE A 1 343 ? 10.306 -38.613 16.849 1.00 93.12 343 ILE A N 1
ATOM 2610 C CA . ILE A 1 343 ? 9.997 -38.728 18.279 1.00 93.12 343 ILE A CA 1
ATOM 2611 C C . ILE A 1 343 ? 10.541 -37.504 19.029 1.00 93.12 343 ILE A C 1
ATOM 2613 O O . ILE A 1 343 ? 9.763 -36.827 19.697 1.00 93.12 343 ILE A O 1
ATOM 2617 N N . ASP A 1 344 ? 11.789 -37.119 18.763 1.00 94.06 344 ASP A N 1
ATOM 2618 C CA . ASP A 1 344 ? 12.467 -35.983 19.414 1.00 94.06 344 ASP A CA 1
ATOM 2619 C C . ASP A 1 344 ? 12.199 -34.627 18.741 1.00 94.06 344 ASP A C 1
ATOM 2621 O O . ASP A 1 344 ? 12.858 -33.620 19.019 1.00 94.06 344 ASP A O 1
ATOM 2625 N N . SER A 1 345 ? 11.257 -34.565 17.792 1.00 92.88 345 SER A N 1
ATOM 2626 C CA . SER A 1 345 ? 10.958 -33.298 17.127 1.00 92.88 345 SER A CA 1
ATOM 2627 C C . SER A 1 345 ? 10.267 -32.333 18.090 1.00 92.88 345 SER A C 1
ATOM 2629 O O . SER A 1 345 ? 9.116 -32.519 18.492 1.00 92.88 345 SER A O 1
ATOM 2631 N N . ALA A 1 346 ? 10.933 -31.209 18.343 1.00 93.00 346 ALA A N 1
ATOM 2632 C CA . ALA A 1 346 ? 10.379 -30.095 19.102 1.00 93.00 346 ALA A CA 1
ATOM 2633 C C . ALA A 1 346 ? 9.098 -29.517 18.466 1.00 93.00 346 ALA A C 1
ATOM 2635 O O . ALA A 1 346 ? 8.244 -28.977 19.170 1.00 93.00 346 ALA A O 1
ATOM 2636 N N . THR A 1 347 ? 8.939 -29.633 17.140 1.00 93.38 347 THR A N 1
ATOM 2637 C CA . THR A 1 347 ? 7.696 -29.256 16.448 1.00 93.38 347 THR A CA 1
ATOM 2638 C C . THR A 1 347 ? 6.567 -30.236 16.751 1.00 93.38 347 THR A C 1
ATOM 2640 O O . THR A 1 347 ? 5.426 -29.812 16.949 1.00 93.38 347 THR A O 1
ATOM 2643 N N . ARG A 1 348 ? 6.870 -31.542 16.834 1.00 94.06 348 ARG A N 1
ATOM 2644 C CA . ARG A 1 348 ? 5.897 -32.571 17.235 1.00 94.06 348 ARG A CA 1
ATOM 2645 C C . ARG A 1 348 ? 5.394 -32.330 18.659 1.00 94.06 348 ARG A C 1
ATOM 2647 O O . ARG A 1 348 ? 4.190 -32.382 18.896 1.00 94.06 348 ARG A O 1
ATOM 2654 N N . GLU A 1 349 ? 6.308 -31.977 19.557 1.00 93.31 349 GLU A N 1
ATOM 2655 C CA . GLU A 1 349 ? 6.032 -31.596 20.949 1.00 93.31 349 GLU A CA 1
ATOM 2656 C C . GLU A 1 349 ? 5.387 -30.207 21.099 1.00 93.31 349 GLU A C 1
ATOM 2658 O O . GLU A 1 349 ? 5.015 -29.814 22.201 1.00 93.31 349 GLU A O 1
ATOM 2663 N N . LYS A 1 350 ? 5.228 -29.451 20.001 1.00 93.12 350 LYS A N 1
ATOM 2664 C CA . LYS A 1 350 ? 4.642 -28.099 19.973 1.00 93.12 350 LYS A CA 1
ATOM 2665 C C . LYS A 1 350 ? 5.380 -27.088 20.866 1.00 93.12 350 LYS A C 1
ATOM 2667 O O . LYS A 1 350 ? 4.767 -26.155 21.388 1.00 93.12 350 LYS A O 1
ATOM 2672 N N . LYS A 1 351 ? 6.703 -27.230 21.009 1.00 93.94 351 LYS A N 1
ATOM 2673 C CA . LYS A 1 351 ? 7.546 -26.271 21.740 1.00 93.94 351 LYS A CA 1
ATOM 2674 C C . LYS A 1 351 ? 7.478 -24.878 21.095 1.00 93.94 351 LYS A C 1
ATOM 2676 O O . LYS A 1 351 ? 7.474 -24.735 19.869 1.00 93.94 351 LYS A O 1
ATOM 2681 N N . LYS A 1 352 ? 7.441 -23.828 21.925 1.00 92.50 352 LYS A N 1
ATOM 2682 C CA . LYS A 1 352 ? 7.400 -22.423 21.476 1.00 92.50 352 LYS A CA 1
ATOM 2683 C C . LYS A 1 352 ? 8.626 -22.102 20.605 1.00 92.50 352 LYS A C 1
ATOM 2685 O O . LYS A 1 352 ? 9.729 -22.550 20.892 1.00 92.50 352 LYS A O 1
ATOM 2690 N N . GLY A 1 353 ? 8.428 -21.328 19.537 1.00 90.12 353 GLY A N 1
ATOM 2691 C CA . GLY A 1 353 ? 9.485 -20.956 18.583 1.00 90.12 353 GLY A CA 1
ATOM 2692 C C . GLY A 1 353 ? 9.643 -21.917 17.399 1.00 90.12 353 GLY A C 1
ATOM 2693 O O . GLY A 1 353 ? 10.304 -21.577 16.420 1.00 90.12 353 GLY A O 1
ATOM 2694 N N . ARG A 1 354 ? 8.997 -23.089 17.434 1.00 92.12 354 ARG A N 1
ATOM 2695 C CA . ARG A 1 354 ? 8.907 -24.001 16.287 1.00 92.12 354 ARG A CA 1
ATOM 2696 C C . ARG A 1 354 ? 7.671 -23.710 15.422 1.00 92.12 354 ARG A C 1
ATOM 2698 O O . ARG A 1 354 ? 6.720 -23.093 15.912 1.00 92.12 354 ARG A O 1
ATOM 2705 N N . PRO A 1 355 ? 7.660 -24.122 14.137 1.00 91.69 355 PRO A N 1
ATOM 2706 C CA . PRO A 1 355 ? 6.474 -24.006 13.294 1.00 91.69 355 PRO A CA 1
ATOM 2707 C C . PRO A 1 355 ? 5.254 -24.653 13.955 1.00 91.69 355 PRO A C 1
ATOM 2709 O O . PRO A 1 355 ? 5.343 -25.730 14.533 1.00 91.69 355 PRO A O 1
ATOM 2712 N N . ALA A 1 356 ? 4.099 -23.999 13.882 1.00 92.25 356 ALA A N 1
ATOM 2713 C CA . ALA A 1 356 ? 2.890 -24.532 14.497 1.00 92.25 356 ALA A CA 1
ATOM 2714 C C . ALA A 1 356 ? 2.395 -25.791 13.770 1.00 92.25 356 ALA A C 1
ATOM 2716 O O . ALA A 1 356 ? 2.320 -25.816 12.540 1.00 92.25 356 ALA A O 1
ATOM 2717 N N . MET A 1 357 ? 1.978 -26.803 14.535 1.00 92.06 357 MET A N 1
ATOM 2718 C CA . MET A 1 357 ? 1.328 -27.995 13.992 1.00 92.06 357 MET A CA 1
ATOM 2719 C C . MET A 1 357 ? -0.092 -27.681 13.509 1.00 92.06 357 MET A C 1
ATOM 2721 O O . MET A 1 357 ? -0.868 -27.042 14.221 1.00 92.06 357 MET A O 1
ATOM 2725 N N . VAL A 1 358 ? -0.452 -28.161 12.315 1.00 95.06 358 VAL A N 1
ATOM 2726 C CA . VAL A 1 358 ? -1.826 -28.055 11.800 1.00 95.06 358 VAL A CA 1
ATOM 2727 C C . VAL A 1 358 ? -2.804 -28.751 12.753 1.00 95.06 358 VAL A C 1
ATOM 2729 O O . VAL A 1 358 ? -2.603 -29.899 13.143 1.00 95.06 358 VAL A O 1
ATOM 2732 N N . SER A 1 359 ? -3.882 -28.053 13.106 1.00 92.44 359 SER A N 1
ATOM 2733 C CA . SER A 1 359 ? -4.969 -28.551 13.953 1.00 92.44 359 SER A CA 1
ATOM 2734 C C . SER A 1 359 ? -6.322 -27.997 13.487 1.00 92.44 359 SER A C 1
ATOM 2736 O O . SER A 1 359 ? -6.384 -26.991 12.772 1.00 92.44 359 SER A O 1
ATOM 2738 N N . ALA A 1 360 ? -7.423 -28.633 13.903 1.00 93.88 360 ALA A N 1
ATOM 2739 C CA . ALA A 1 360 ? -8.778 -28.205 13.541 1.00 93.88 360 ALA A CA 1
ATOM 2740 C C . ALA A 1 360 ? -9.135 -26.798 14.068 1.00 93.88 360 ALA A C 1
ATOM 2742 O O . ALA A 1 360 ? -9.944 -26.106 13.451 1.00 93.88 360 ALA A O 1
ATOM 2743 N N . GLY A 1 361 ? -8.487 -26.332 15.144 1.00 91.44 361 GLY A N 1
ATOM 2744 C CA . GLY A 1 361 ? -8.735 -25.012 15.739 1.00 91.44 361 GLY A CA 1
ATOM 2745 C C . GLY A 1 361 ? -8.401 -23.830 14.819 1.00 91.44 361 GLY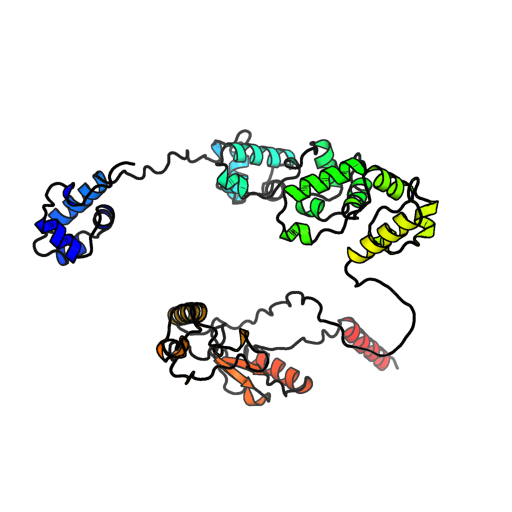 A C 1
ATOM 2746 O O . GLY A 1 361 ? -8.968 -22.748 14.963 1.00 91.44 361 GLY A O 1
ATOM 2747 N N . TYR A 1 362 ? -7.542 -24.038 13.816 1.00 92.31 362 TYR A N 1
ATOM 2748 C CA . TYR A 1 362 ? -7.201 -23.013 12.823 1.00 92.31 362 TYR A CA 1
ATOM 2749 C C . TYR A 1 362 ? -8.244 -22.848 11.710 1.00 92.31 362 TYR A C 1
ATOM 2751 O O . TYR A 1 362 ? -8.055 -22.023 10.811 1.00 92.31 362 TYR A O 1
ATOM 2759 N N . ARG A 1 363 ? -9.334 -23.626 11.727 1.00 92.31 363 ARG A N 1
ATOM 2760 C CA . ARG A 1 363 ? -10.400 -23.518 10.728 1.00 92.31 363 ARG A CA 1
ATOM 2761 C C . ARG A 1 363 ? -11.148 -22.183 10.858 1.00 92.31 363 ARG A C 1
ATOM 2763 O O . ARG A 1 363 ? -11.421 -21.679 11.956 1.00 92.31 363 ARG A O 1
ATOM 2770 N N . THR A 1 364 ? -11.489 -21.614 9.706 1.00 91.88 364 THR A N 1
ATOM 2771 C CA . THR A 1 364 ? -12.451 -20.512 9.584 1.00 91.88 364 THR A CA 1
ATOM 2772 C C . THR A 1 364 ? -13.880 -21.036 9.792 1.00 91.88 364 THR A C 1
ATOM 2774 O O . THR A 1 364 ? -14.099 -22.243 9.619 1.00 91.88 364 THR A O 1
ATOM 2777 N N . PRO A 1 365 ? -14.840 -20.178 10.191 1.00 91.50 365 PRO A N 1
ATOM 2778 C CA . PRO A 1 365 ? -16.267 -20.522 10.241 1.00 91.50 365 PRO A CA 1
ATOM 2779 C C . PRO A 1 365 ? -16.747 -21.169 8.935 1.00 91.50 365 PRO A C 1
ATOM 2781 O O . PRO A 1 365 ? -16.177 -20.890 7.884 1.00 91.50 365 PRO A O 1
ATOM 2784 N N . LYS A 1 366 ? -17.732 -22.073 9.014 1.00 90.94 366 LYS A N 1
ATOM 2785 C CA . LYS A 1 366 ? -18.157 -22.906 7.875 1.00 90.94 366 LYS A CA 1
ATOM 2786 C C . LYS A 1 366 ? -18.723 -22.063 6.727 1.00 90.94 366 LYS A C 1
ATOM 2788 O O . LYS A 1 366 ? -18.297 -22.278 5.605 1.00 90.94 366 LYS A O 1
ATOM 2793 N N . GLU A 1 367 ? -19.577 -21.091 7.038 1.00 88.56 367 GLU A N 1
ATOM 2794 C CA . GLU A 1 367 ? -20.278 -20.236 6.063 1.00 88.56 367 GLU A CA 1
ATOM 2795 C C . GLU A 1 367 ? -19.339 -19.407 5.183 1.00 88.56 367 GLU A C 1
ATOM 2797 O O . GLU A 1 367 ? -19.566 -19.268 3.994 1.00 88.56 367 GLU A O 1
ATOM 2802 N N . ILE A 1 368 ? -18.241 -18.899 5.747 1.00 88.19 368 ILE A N 1
ATOM 2803 C CA . ILE A 1 368 ? -17.296 -18.025 5.027 1.00 88.19 368 ILE A CA 1
ATOM 2804 C C . ILE A 1 368 ? -16.047 -18.757 4.528 1.00 88.19 368 ILE A C 1
ATOM 2806 O O . ILE A 1 368 ? -15.064 -18.146 4.100 1.00 88.19 368 ILE A O 1
ATOM 2810 N N . ARG A 1 369 ? -15.991 -20.079 4.698 1.00 89.88 369 ARG A N 1
ATOM 2811 C CA . ARG A 1 369 ? -14.812 -20.862 4.335 1.00 89.88 369 ARG A CA 1
ATOM 2812 C C . ARG A 1 369 ? -14.801 -21.074 2.827 1.00 89.88 369 ARG A C 1
ATOM 2814 O O . ARG A 1 369 ? -15.601 -21.842 2.326 1.00 89.88 369 ARG A O 1
ATOM 2821 N N . GLY A 1 370 ? -13.811 -20.492 2.157 1.00 87.25 370 GLY A N 1
ATOM 2822 C CA . GLY A 1 370 ? -13.643 -20.628 0.706 1.00 87.25 370 GLY A CA 1
ATOM 2823 C C . GLY A 1 370 ? -14.029 -19.373 -0.073 1.00 87.25 370 GLY A C 1
ATOM 2824 O O . GLY A 1 370 ? -13.673 -19.284 -1.238 1.00 87.25 370 GLY A O 1
ATOM 2825 N N . LEU A 1 371 ? -14.647 -18.382 0.579 1.00 91.25 371 LEU A N 1
ATOM 2826 C CA . LEU A 1 371 ? -14.959 -17.096 -0.043 1.00 91.25 371 LEU A CA 1
ATOM 2827 C C . LEU A 1 371 ? -13.691 -16.319 -0.434 1.00 91.25 371 LEU A C 1
ATOM 2829 O O . LEU A 1 371 ? -12.671 -16.346 0.275 1.00 91.25 371 LEU A O 1
ATOM 2833 N N . HIS A 1 372 ? -13.788 -15.569 -1.532 1.00 90.50 372 HIS A N 1
ATOM 2834 C CA . HIS A 1 372 ? -12.782 -14.601 -1.955 1.00 90.50 372 HIS A CA 1
ATOM 2835 C C . HIS A 1 372 ? -12.678 -13.461 -0.920 1.00 90.50 372 HIS A C 1
ATOM 2837 O O . HIS A 1 372 ? -13.646 -13.172 -0.215 1.00 90.50 372 HIS A O 1
ATOM 2843 N N . PRO A 1 373 ? -11.537 -12.753 -0.790 1.00 85.50 373 PRO A N 1
ATOM 2844 C CA . PRO A 1 373 ? -11.425 -11.600 0.106 1.00 85.50 373 PRO A CA 1
ATOM 2845 C C . PRO A 1 373 ? -12.455 -10.485 -0.120 1.00 85.50 373 PRO A C 1
ATOM 2847 O O . PRO A 1 373 ? -12.715 -9.741 0.821 1.00 85.50 373 PRO A O 1
ATOM 2850 N N . SER A 1 374 ? -13.041 -10.375 -1.318 1.00 83.50 374 SER A N 1
ATOM 2851 C CA . SER A 1 374 ? -14.157 -9.449 -1.584 1.00 83.50 374 SER A CA 1
ATOM 2852 C C . SER A 1 374 ? -15.506 -9.933 -1.039 1.00 83.50 374 SER A C 1
ATOM 2854 O O . SER A 1 374 ? -16.461 -9.168 -1.042 1.00 83.50 374 SER A O 1
ATOM 2856 N N . GLY A 1 375 ? -15.583 -11.169 -0.544 1.00 85.88 375 GLY A N 1
ATOM 2857 C CA . GLY A 1 375 ? -16.771 -11.749 0.074 1.00 85.88 375 GLY A CA 1
ATOM 2858 C C . GLY A 1 375 ? -17.582 -12.666 -0.835 1.00 85.88 375 GLY A C 1
ATOM 2859 O O . GLY A 1 375 ? -18.434 -13.358 -0.310 1.00 85.88 375 GLY A O 1
ATOM 2860 N N . TYR A 1 376 ? -17.306 -12.729 -2.137 1.00 89.69 376 TYR A N 1
ATOM 2861 C CA . TYR A 1 376 ? -18.045 -13.598 -3.061 1.00 89.69 376 TYR A CA 1
ATOM 2862 C C . TYR A 1 376 ? -17.541 -15.042 -3.030 1.00 89.69 376 TYR A C 1
ATOM 2864 O O . TYR A 1 376 ? -16.368 -15.308 -2.734 1.00 89.69 376 TYR A O 1
ATOM 2872 N N . GLU A 1 377 ? -18.419 -15.968 -3.391 1.00 91.50 377 GLU A N 1
ATOM 2873 C CA . GLU A 1 377 ? -18.069 -17.349 -3.696 1.00 91.50 377 GLU A CA 1
ATOM 2874 C C . GLU A 1 377 ? -17.407 -17.432 -5.079 1.00 91.50 377 GLU A C 1
ATOM 2876 O O . GLU A 1 377 ? -17.919 -16.897 -6.060 1.00 91.50 377 GLU A O 1
ATOM 2881 N N . GLU A 1 378 ? -16.231 -18.061 -5.160 1.00 92.50 378 GLU A N 1
ATOM 2882 C CA . GLU A 1 378 ? -15.499 -18.190 -6.423 1.00 92.50 378 GLU A CA 1
ATOM 2883 C C . GLU A 1 378 ? -16.063 -19.349 -7.254 1.00 92.50 378 GLU A C 1
ATOM 2885 O O . GLU A 1 378 ? -15.929 -20.508 -6.861 1.00 92.50 378 GLU A O 1
ATOM 2890 N N . VAL A 1 379 ? -16.602 -19.051 -8.437 1.00 94.56 379 VAL A N 1
ATOM 2891 C CA . VAL A 1 379 ? -17.037 -20.061 -9.412 1.00 94.56 379 VAL A CA 1
ATOM 2892 C C . VAL A 1 379 ? -16.031 -20.130 -10.557 1.00 94.56 379 VAL A C 1
ATOM 2894 O O . VAL A 1 379 ? -15.690 -19.119 -11.172 1.00 94.56 379 VAL A O 1
ATOM 2897 N N . LEU A 1 380 ? -15.511 -21.329 -10.830 1.00 95.00 380 LEU A N 1
ATOM 2898 C CA . LEU A 1 380 ? -14.568 -21.562 -11.924 1.00 95.00 380 LEU A CA 1
ATOM 2899 C C . LEU A 1 380 ? -15.334 -21.796 -13.234 1.00 95.00 380 LEU A C 1
ATOM 2901 O O . LEU A 1 380 ? -16.089 -22.757 -13.333 1.00 95.00 380 LEU A O 1
ATOM 2905 N N . VAL A 1 381 ? -15.097 -20.950 -14.236 1.00 95.25 381 VAL A N 1
ATOM 2906 C CA . VAL A 1 381 ? -15.829 -20.941 -15.518 1.00 95.25 381 VAL A CA 1
ATOM 2907 C C . VAL A 1 381 ? -14.871 -21.220 -16.674 1.00 95.25 381 VAL A C 1
ATOM 2909 O O . VAL A 1 381 ? -13.754 -20.687 -16.716 1.00 95.25 381 VAL A O 1
ATOM 2912 N N . HIS A 1 382 ? -15.307 -22.046 -17.629 1.00 94.81 382 HIS A N 1
ATOM 2913 C CA . HIS A 1 382 ? -14.528 -22.399 -18.821 1.00 94.81 382 HIS A CA 1
ATOM 2914 C C . HIS A 1 382 ? -15.209 -22.009 -20.138 1.00 94.81 382 HIS A C 1
ATOM 2916 O O . HIS A 1 382 ? -14.522 -21.853 -21.151 1.00 94.81 382 HIS A O 1
ATOM 2922 N N . ARG A 1 383 ? -16.539 -21.879 -20.141 1.00 95.00 383 ARG A N 1
ATOM 2923 C CA . ARG A 1 383 ? -17.369 -21.585 -21.315 1.00 95.00 383 ARG A CA 1
ATOM 2924 C C . ARG A 1 383 ? -18.395 -20.498 -20.979 1.00 95.00 383 ARG A C 1
ATOM 2926 O O . ARG A 1 383 ? -18.807 -20.418 -19.825 1.00 95.00 383 ARG A O 1
ATOM 2933 N N . PRO A 1 384 ? -18.893 -19.740 -21.972 1.00 92.75 384 PRO A N 1
ATOM 2934 C CA . PRO A 1 384 ? -19.961 -18.762 -21.746 1.00 92.75 384 PRO A CA 1
ATOM 2935 C C . PRO A 1 384 ? -21.265 -19.409 -21.246 1.00 92.75 384 PRO A C 1
ATOM 2937 O O . PRO A 1 384 ? -22.034 -18.772 -20.539 1.00 92.75 384 PRO A O 1
ATOM 2940 N N . ALA A 1 385 ? -21.518 -20.683 -21.556 1.00 94.25 385 ALA A N 1
ATOM 2941 C CA . ALA A 1 385 ? -22.668 -21.424 -21.025 1.00 94.25 385 ALA A CA 1
ATOM 2942 C C . ALA A 1 385 ? -22.564 -21.728 -19.517 1.00 94.25 385 ALA A C 1
ATOM 2944 O O . ALA A 1 385 ? -23.577 -21.916 -18.858 1.00 94.25 385 ALA A O 1
ATOM 2945 N N . ASP A 1 386 ? -21.354 -21.753 -18.940 1.00 93.00 386 ASP A N 1
ATOM 2946 C CA . ASP A 1 386 ? -21.186 -22.021 -17.503 1.00 93.00 386 ASP A CA 1
ATOM 2947 C C . ASP A 1 386 ? -21.567 -20.790 -16.640 1.00 93.00 386 ASP A C 1
ATOM 2949 O O . ASP A 1 386 ? -21.488 -20.849 -15.415 1.00 93.00 386 ASP A O 1
ATOM 2953 N N . LEU A 1 387 ? -21.941 -19.671 -17.276 1.00 90.12 387 LEU A N 1
ATOM 2954 C CA . LEU A 1 387 ? -22.422 -18.448 -16.624 1.00 90.12 387 LEU A CA 1
ATOM 2955 C C . LEU A 1 387 ? -23.921 -18.486 -16.309 1.00 90.12 387 LEU A C 1
ATOM 2957 O O . LEU A 1 387 ? -24.397 -17.706 -15.487 1.00 90.12 387 LEU A O 1
ATOM 2961 N N . ASP A 1 388 ? -24.664 -19.374 -16.967 1.00 90.75 388 ASP A N 1
ATOM 2962 C CA . ASP A 1 388 ? -26.114 -19.431 -16.842 1.00 90.75 388 ASP A CA 1
ATOM 2963 C C . ASP A 1 388 ? -26.510 -19.943 -15.445 1.00 90.75 388 ASP A C 1
ATOM 2965 O O . ASP A 1 388 ? -26.068 -21.005 -15.006 1.00 90.75 388 ASP A O 1
ATOM 2969 N N . GLY A 1 389 ? -27.352 -19.184 -14.736 1.00 88.81 389 GLY A N 1
ATOM 2970 C CA . GLY A 1 389 ? -27.848 -19.540 -13.399 1.00 88.81 389 GLY A CA 1
ATOM 2971 C C . GLY A 1 389 ? -26.956 -19.120 -12.223 1.00 88.81 389 GLY A C 1
ATOM 2972 O O . GLY A 1 389 ? -27.218 -19.547 -11.098 1.00 88.81 389 GLY A O 1
ATOM 2973 N N . LEU A 1 390 ? -25.926 -18.299 -12.455 1.00 90.12 390 LEU A N 1
ATOM 2974 C CA . LEU A 1 390 ? -25.117 -17.707 -11.384 1.00 90.12 390 LEU A CA 1
ATOM 2975 C C . LEU A 1 390 ? -25.791 -16.462 -10.791 1.00 90.12 390 LEU A C 1
ATOM 2977 O O . LEU A 1 390 ? -26.398 -15.674 -11.513 1.00 90.12 390 LEU A O 1
ATOM 2981 N N . ASP A 1 391 ? -25.651 -16.274 -9.476 1.00 89.00 391 ASP A N 1
ATOM 2982 C CA . ASP A 1 391 ? -26.198 -15.115 -8.757 1.00 89.00 391 ASP A CA 1
ATOM 2983 C C . ASP A 1 391 ? -25.135 -13.999 -8.617 1.00 89.00 391 ASP A C 1
ATOM 2985 O O . ASP A 1 391 ? -24.130 -14.215 -7.924 1.00 89.00 391 ASP A O 1
ATOM 2989 N N . PRO A 1 392 ? -25.343 -12.804 -9.211 1.00 84.94 392 PRO A N 1
ATOM 2990 C CA . PRO A 1 392 ? -24.401 -11.682 -9.156 1.00 84.94 392 PRO A CA 1
ATOM 2991 C C . PRO A 1 392 ? -24.065 -11.169 -7.755 1.00 84.94 392 PRO A C 1
ATOM 2993 O O . PRO A 1 392 ? -22.990 -10.604 -7.540 1.00 84.94 392 PRO A O 1
ATOM 2996 N N . GLU A 1 393 ? -24.961 -11.341 -6.78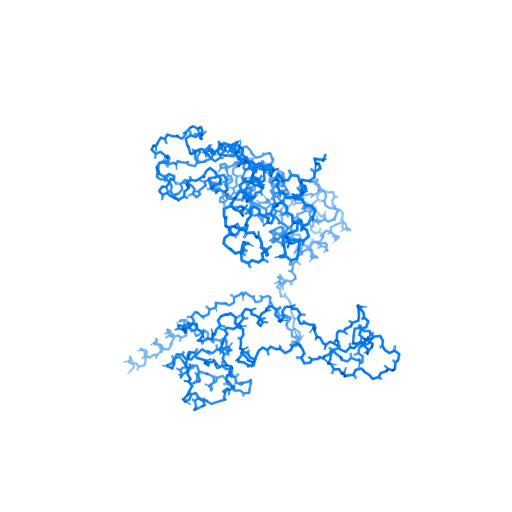3 1.00 84.69 393 GLU A N 1
ATOM 2997 C CA . GLU A 1 393 ? -24.753 -10.803 -5.436 1.00 84.69 393 GLU A CA 1
ATOM 2998 C C . GLU A 1 393 ? -23.914 -11.727 -4.545 1.00 84.69 393 GLU A C 1
ATOM 3000 O O . GLU A 1 393 ? -23.275 -11.267 -3.593 1.00 84.69 393 GLU A O 1
ATOM 3005 N N . VAL A 1 394 ? -23.919 -13.032 -4.826 1.00 86.56 394 VAL A N 1
ATOM 3006 C CA . VAL A 1 394 ? -23.246 -14.050 -4.004 1.00 86.56 394 VAL A CA 1
ATOM 3007 C C . VAL A 1 394 ? -21.977 -14.555 -4.680 1.00 86.56 394 VAL A C 1
ATOM 3009 O O . VAL A 1 394 ? -20.966 -14.784 -4.008 1.00 86.56 394 VAL A O 1
ATOM 3012 N N . GLN A 1 395 ? -21.997 -14.707 -6.002 1.00 90.88 395 GLN A N 1
ATOM 3013 C CA . GLN A 1 395 ? -20.958 -15.400 -6.752 1.00 90.88 395 GLN A CA 1
ATOM 3014 C C . GLN A 1 395 ? -20.120 -14.435 -7.590 1.00 90.88 395 GLN A C 1
ATOM 3016 O O . GLN A 1 395 ? -20.591 -13.430 -8.113 1.00 90.88 395 GLN A O 1
ATOM 3021 N N . ALA A 1 396 ? -18.836 -14.756 -7.715 1.00 91.94 396 ALA A N 1
ATOM 3022 C CA . ALA A 1 396 ? -17.913 -14.088 -8.616 1.00 91.94 396 ALA A CA 1
ATOM 3023 C C . ALA A 1 396 ? -17.186 -15.130 -9.461 1.00 91.94 396 ALA A C 1
ATOM 3025 O O . ALA A 1 396 ? -16.830 -16.217 -8.996 1.00 91.94 396 ALA A O 1
ATOM 3026 N N . ILE A 1 397 ? -16.916 -14.775 -10.708 1.00 93.94 397 ILE A N 1
ATOM 3027 C CA . ILE A 1 397 ? -16.359 -15.690 -11.692 1.00 93.94 397 ILE A CA 1
ATOM 3028 C C . ILE A 1 397 ? -14.837 -15.627 -11.662 1.00 93.94 397 ILE A C 1
ATOM 3030 O O . ILE A 1 397 ? -14.227 -14.555 -11.685 1.00 93.94 397 ILE A O 1
ATOM 3034 N N . ARG A 1 398 ? -14.199 -16.794 -11.705 1.00 94.62 398 ARG A N 1
ATOM 3035 C CA . ARG A 1 398 ? -12.803 -16.940 -12.106 1.00 94.62 398 ARG A CA 1
ATOM 3036 C C . ARG A 1 398 ? -12.741 -17.707 -13.419 1.00 94.62 398 ARG A C 1
ATOM 3038 O O . ARG A 1 398 ? -13.097 -18.879 -13.481 1.00 94.62 398 ARG A O 1
ATOM 3045 N N . ILE A 1 399 ? -12.211 -17.071 -14.456 1.00 95.12 399 ILE A N 1
ATOM 3046 C CA . ILE A 1 399 ? -12.008 -17.712 -15.754 1.00 95.12 399 ILE A CA 1
ATOM 3047 C C . ILE A 1 399 ? -10.822 -18.676 -15.652 1.00 95.12 399 ILE A C 1
ATOM 3049 O O . ILE A 1 399 ? -9.741 -18.285 -15.192 1.00 95.12 399 ILE A O 1
ATOM 3053 N N . GLY A 1 400 ? -11.004 -19.922 -16.089 1.00 94.88 400 GLY A N 1
ATOM 3054 C CA . GLY A 1 400 ? -9.948 -20.932 -16.111 1.00 94.88 400 GLY A CA 1
ATOM 3055 C C . GLY A 1 400 ? -8.713 -20.490 -16.906 1.00 94.88 400 GLY A C 1
ATOM 3056 O O . GLY A 1 400 ? -8.813 -19.849 -17.950 1.00 94.88 400 GLY A O 1
ATOM 3057 N N . GLY A 1 401 ? -7.518 -20.861 -16.434 1.00 92.62 401 GLY A N 1
ATOM 3058 C CA . GLY A 1 401 ? -6.255 -20.488 -17.092 1.00 92.62 401 GLY A CA 1
ATOM 3059 C C . GLY A 1 401 ? -6.033 -21.134 -18.467 1.00 92.62 401 GLY A C 1
ATOM 3060 O O . GLY A 1 401 ? -5.161 -20.695 -19.205 1.00 92.62 401 GLY A O 1
ATOM 3061 N N . THR A 1 402 ? -6.811 -22.163 -18.808 1.00 94.25 402 THR A N 1
ATOM 3062 C CA . THR A 1 402 ? -6.784 -22.859 -20.104 1.00 94.25 402 THR A CA 1
ATOM 3063 C C . THR A 1 402 ? -7.640 -22.184 -21.180 1.00 94.25 402 THR A C 1
ATOM 3065 O O . THR A 1 402 ? -7.573 -22.582 -22.340 1.00 94.25 402 THR A O 1
ATOM 3068 N N . VAL A 1 403 ? -8.459 -21.190 -20.819 1.00 94.19 403 VAL A N 1
ATOM 3069 C CA . VAL A 1 403 ? -9.348 -20.494 -21.759 1.00 94.19 403 VAL A CA 1
ATOM 3070 C C . VAL A 1 403 ? -8.541 -19.459 -22.552 1.00 94.19 403 VAL A C 1
ATOM 3072 O O . VAL A 1 403 ? -7.932 -18.565 -21.965 1.00 94.19 403 VAL A O 1
ATOM 3075 N N . GLY A 1 404 ? -8.525 -19.589 -23.881 1.00 90.94 404 GLY A N 1
ATOM 3076 C CA . GLY A 1 404 ? -7.849 -18.654 -24.792 1.00 90.94 404 GLY A CA 1
ATOM 3077 C C . GLY A 1 404 ? -8.609 -17.336 -24.985 1.00 90.94 404 GLY A C 1
ATOM 3078 O O . GLY A 1 404 ? -9.803 -17.279 -24.709 1.00 90.94 404 GLY A O 1
ATOM 3079 N N . MET A 1 405 ? -7.931 -16.294 -25.485 1.00 89.00 405 MET A N 1
ATOM 3080 C CA . MET A 1 405 ? -8.434 -14.907 -25.476 1.00 89.00 405 MET A CA 1
ATOM 3081 C C . MET A 1 405 ? -9.802 -14.725 -26.144 1.00 89.00 405 MET A C 1
ATOM 3083 O O . MET A 1 405 ? -10.676 -14.126 -25.535 1.00 89.00 405 MET A O 1
ATOM 3087 N N . LYS A 1 406 ? -10.024 -15.337 -27.313 1.00 89.56 406 LYS A N 1
ATOM 3088 C CA . LYS A 1 406 ? -11.310 -15.264 -28.026 1.00 89.56 406 LYS A CA 1
ATOM 3089 C C . LYS A 1 406 ? -12.494 -15.684 -27.145 1.00 89.56 406 LYS A C 1
ATOM 3091 O O . LYS A 1 406 ? -13.410 -14.917 -26.916 1.00 89.56 406 LYS A O 1
ATOM 3096 N N . LYS A 1 407 ? -12.406 -16.867 -26.523 1.00 91.81 407 LYS A N 1
ATOM 3097 C CA . LYS A 1 407 ? -13.441 -17.344 -25.585 1.00 91.81 407 LYS A CA 1
ATOM 3098 C C . LYS A 1 407 ? -13.509 -16.519 -24.303 1.00 91.81 407 LYS A C 1
ATOM 3100 O O . LYS A 1 407 ? -14.516 -16.563 -23.610 1.00 91.81 407 LYS A O 1
ATOM 3105 N N . ARG A 1 408 ? -12.418 -15.847 -23.920 1.00 92.31 408 ARG A N 1
ATOM 3106 C CA . ARG A 1 408 ? -12.420 -14.964 -22.751 1.00 92.31 408 ARG A CA 1
ATOM 3107 C C . ARG A 1 408 ? -13.232 -13.705 -23.030 1.00 92.31 408 ARG A C 1
ATOM 3109 O O . ARG A 1 408 ? -13.959 -13.329 -22.128 1.00 92.31 408 ARG A O 1
ATOM 3116 N N . GLN A 1 409 ? -13.130 -13.117 -24.223 1.00 89.50 409 GLN A N 1
ATOM 3117 C CA . GLN A 1 409 ? -13.974 -11.992 -24.647 1.00 89.50 409 GLN A CA 1
ATOM 3118 C C . GLN A 1 409 ? -15.452 -12.390 -24.584 1.00 89.50 409 GLN A C 1
ATOM 3120 O O . GLN A 1 409 ? -16.179 -11.807 -23.794 1.00 89.50 409 GLN A O 1
ATOM 3125 N N . ASP A 1 410 ? -15.831 -13.517 -25.202 1.00 91.06 410 ASP A N 1
ATOM 3126 C CA . ASP A 1 410 ? -17.213 -14.028 -25.134 1.00 91.06 410 ASP A CA 1
ATOM 3127 C C . ASP A 1 410 ? -17.735 -14.200 -23.687 1.00 91.06 410 ASP A C 1
ATOM 3129 O O . ASP A 1 410 ? -18.913 -14.000 -23.392 1.00 91.06 410 ASP A O 1
ATOM 3133 N N . ILE A 1 411 ? -16.862 -14.626 -22.763 1.00 91.94 411 ILE A N 1
ATOM 3134 C CA . ILE A 1 411 ? -17.197 -14.789 -21.340 1.00 91.94 411 ILE A CA 1
ATOM 3135 C C . ILE A 1 411 ? -17.307 -13.435 -20.632 1.00 91.94 411 ILE A C 1
ATOM 3137 O O . ILE A 1 411 ? -18.145 -13.309 -19.745 1.00 91.94 411 ILE A O 1
ATOM 3141 N N . LEU A 1 412 ? -16.463 -12.460 -20.975 1.00 90.06 412 LEU A N 1
ATOM 3142 C CA . LEU A 1 412 ? -16.505 -11.114 -20.404 1.00 90.06 412 LEU A CA 1
ATOM 3143 C C . LEU A 1 412 ? -17.784 -10.397 -20.831 1.00 90.06 412 LEU A C 1
ATOM 3145 O O . LEU A 1 412 ? -18.545 -9.994 -19.961 1.00 90.06 412 LEU A O 1
ATOM 3149 N N . ASP A 1 413 ? -18.085 -10.376 -22.128 1.00 88.12 413 ASP A N 1
ATOM 3150 C CA . ASP A 1 413 ? -19.266 -9.700 -22.676 1.00 88.12 413 ASP A CA 1
ATOM 3151 C C . ASP A 1 413 ? -20.562 -10.262 -22.067 1.00 88.12 413 ASP A C 1
ATOM 3153 O O . ASP A 1 413 ? -21.471 -9.533 -21.648 1.00 88.12 413 ASP A O 1
ATOM 3157 N N . LYS A 1 414 ? -20.636 -11.595 -21.933 1.00 89.19 414 LYS A N 1
ATOM 3158 C CA . LYS A 1 414 ? -21.773 -12.261 -21.288 1.00 89.19 414 LYS A CA 1
ATOM 3159 C C . LYS A 1 414 ? -21.813 -12.020 -19.774 1.00 89.19 414 LYS A C 1
ATOM 3161 O O . LYS A 1 414 ? -22.902 -11.876 -19.220 1.00 89.19 414 LYS A O 1
ATOM 3166 N N . ALA A 1 415 ? -20.665 -11.971 -19.095 1.00 88.69 415 ALA A N 1
ATOM 3167 C CA . ALA A 1 415 ? -20.606 -11.665 -17.665 1.00 88.69 415 ALA A CA 1
ATOM 3168 C C . ALA A 1 415 ? -21.040 -10.222 -17.372 1.00 88.69 415 ALA A C 1
ATOM 3170 O O . ALA A 1 415 ? -21.773 -10.011 -16.408 1.00 88.69 415 ALA A O 1
ATOM 3171 N N . ASP A 1 416 ? -20.662 -9.268 -18.222 1.00 86.56 416 ASP A N 1
ATOM 3172 C CA . ASP A 1 416 ? -21.053 -7.861 -18.111 1.00 86.56 416 ASP A CA 1
ATOM 3173 C C . ASP A 1 416 ? -22.562 -7.696 -18.313 1.00 86.56 416 ASP A C 1
ATOM 3175 O O . ASP A 1 416 ? -23.225 -7.046 -17.505 1.00 86.56 416 ASP A O 1
ATOM 3179 N N . THR A 1 417 ? -23.136 -8.399 -19.296 1.00 86.25 417 THR A N 1
ATOM 3180 C CA . THR A 1 417 ? -24.594 -8.448 -19.519 1.00 86.25 417 THR A CA 1
ATOM 3181 C C . THR A 1 417 ? -25.357 -8.975 -18.294 1.00 86.25 417 THR A C 1
ATOM 3183 O O . THR A 1 417 ? -26.462 -8.526 -17.996 1.00 86.25 417 THR A O 1
ATOM 3186 N N . MET A 1 418 ? -24.773 -9.933 -17.568 1.00 83.75 418 MET A N 1
ATOM 3187 C CA . MET A 1 418 ? -25.353 -10.536 -16.360 1.00 83.75 418 MET A CA 1
ATOM 3188 C C . MET A 1 418 ? -24.928 -9.834 -15.060 1.00 83.75 418 MET A C 1
ATOM 3190 O O . MET A 1 418 ? -25.288 -10.296 -13.978 1.00 83.75 418 MET A O 1
ATOM 3194 N N . PHE A 1 419 ? -24.154 -8.745 -15.142 1.00 84.94 419 PHE A N 1
ATOM 3195 C CA . PHE A 1 419 ? -23.574 -8.026 -14.001 1.00 84.94 419 PHE A CA 1
ATOM 3196 C C . PHE A 1 419 ? -22.747 -8.911 -13.048 1.00 84.94 419 PHE A C 1
ATOM 3198 O O . PHE A 1 419 ? -22.605 -8.615 -11.858 1.00 84.94 419 PHE A O 1
ATOM 3205 N N . LEU A 1 420 ? -22.155 -9.992 -13.561 1.00 87.62 420 LEU A N 1
ATOM 3206 C CA . LEU A 1 420 ? -21.329 -10.908 -12.784 1.00 87.62 420 LEU A CA 1
ATOM 3207 C C . LEU A 1 420 ? -19.891 -10.394 -12.678 1.00 87.62 420 LEU A C 1
ATOM 3209 O O . LEU A 1 420 ? -19.208 -10.147 -13.670 1.00 87.62 420 LEU A O 1
ATOM 3213 N N . ARG A 1 421 ? -19.367 -10.321 -11.451 1.00 87.56 421 ARG A N 1
ATOM 3214 C CA . ARG A 1 421 ? -17.997 -9.851 -11.217 1.00 87.56 421 ARG A CA 1
ATOM 3215 C C . ARG A 1 421 ? -16.960 -10.880 -11.666 1.00 87.56 421 ARG A C 1
ATOM 3217 O O . ARG A 1 421 ? -16.861 -11.963 -11.085 1.00 87.56 421 ARG A O 1
ATOM 3224 N N . VAL A 1 422 ? -16.078 -10.495 -12.588 1.00 91.38 422 VAL A N 1
ATOM 3225 C CA . VAL A 1 422 ? -14.934 -11.320 -13.011 1.00 91.38 422 VAL A CA 1
ATOM 3226 C C . VAL A 1 422 ? -13.678 -10.988 -12.190 1.00 91.38 422 VAL A C 1
ATOM 3228 O O . VAL A 1 422 ? -13.200 -9.857 -12.161 1.00 91.38 422 VAL A O 1
ATOM 3231 N N . LEU A 1 423 ? -13.102 -11.982 -11.503 1.00 91.50 423 LEU A N 1
ATOM 3232 C CA . LEU A 1 423 ? -11.937 -11.814 -10.614 1.00 91.50 423 LEU A CA 1
ATOM 3233 C C . LEU A 1 423 ? -10.607 -11.676 -11.364 1.00 91.50 423 LEU A C 1
ATOM 3235 O O . LEU A 1 423 ? -9.634 -11.134 -10.838 1.00 91.50 423 LEU A O 1
ATOM 3239 N N . ASN A 1 424 ? -10.536 -12.220 -12.574 1.00 91.62 424 ASN A N 1
ATOM 3240 C CA . ASN A 1 424 ? -9.357 -12.199 -13.428 1.00 91.62 424 ASN A CA 1
ATOM 3241 C C . ASN A 1 424 ? -9.746 -11.797 -14.858 1.00 91.62 424 ASN A C 1
ATOM 3243 O O . ASN A 1 424 ? -9.646 -12.644 -15.746 1.00 91.62 424 ASN A O 1
ATOM 3247 N N . PRO A 1 425 ? -10.174 -10.542 -15.095 1.00 82.94 425 PRO A N 1
ATOM 3248 C CA . PRO A 1 425 ? -10.715 -10.124 -16.390 1.00 82.94 425 PRO A CA 1
ATOM 3249 C C . PRO A 1 425 ? -9.691 -10.283 -17.526 1.00 82.94 425 PRO A C 1
ATOM 3251 O O . PRO A 1 425 ? -9.987 -10.840 -18.576 1.00 82.94 425 PRO A O 1
ATOM 3254 N N . GLY A 1 426 ? -8.419 -9.996 -17.264 1.00 79.12 426 GLY A N 1
ATOM 3255 C CA . GLY A 1 426 ? -7.375 -9.962 -18.292 1.00 79.12 426 GLY A CA 1
ATOM 3256 C C . GLY A 1 426 ? -6.856 -8.537 -18.425 1.00 79.12 426 GLY A C 1
ATOM 3257 O O . GLY A 1 426 ? -7.153 -7.698 -17.581 1.00 79.12 426 GLY A O 1
ATOM 3258 N N . VAL A 1 427 ? -6.002 -8.275 -19.404 1.00 68.31 427 VAL A N 1
ATOM 3259 C CA . VAL A 1 427 ? -5.790 -6.908 -19.897 1.00 68.31 427 VAL A CA 1
ATOM 3260 C C . VAL A 1 427 ? -6.546 -6.893 -21.214 1.00 68.31 427 VAL A C 1
ATOM 3262 O O . VAL A 1 427 ? -6.202 -7.745 -22.038 1.00 68.31 427 VAL A O 1
ATOM 3265 N N . PRO A 1 428 ? -7.589 -6.068 -21.385 1.00 56.69 428 PRO A N 1
ATOM 3266 C CA . PRO A 1 428 ? -8.094 -5.826 -22.725 1.00 56.69 428 PRO A CA 1
ATOM 3267 C C . PRO A 1 428 ? -6.931 -5.257 -23.544 1.00 56.69 428 PRO A C 1
ATOM 3269 O O . PRO A 1 428 ? -6.185 -4.416 -23.040 1.00 56.69 428 PRO A O 1
ATOM 3272 N N . GLU A 1 429 ? -6.701 -5.780 -24.749 1.00 49.94 429 GLU A N 1
ATOM 3273 C CA . GLU A 1 429 ? -5.989 -4.984 -25.747 1.00 49.94 429 GLU A CA 1
ATOM 3274 C C . GLU A 1 429 ? -6.863 -3.746 -25.930 1.00 49.94 429 GLU A C 1
ATOM 3276 O O . GLU A 1 429 ? -8.003 -3.858 -26.374 1.00 49.94 429 GLU A O 1
ATOM 3281 N N . GLU A 1 430 ? -6.389 -2.606 -25.429 1.00 50.41 430 GLU A N 1
ATOM 3282 C CA . GLU A 1 430 ? -6.908 -1.312 -25.847 1.00 50.41 430 GLU A CA 1
ATOM 3283 C C . GLU A 1 430 ? -6.686 -1.295 -27.356 1.00 50.41 430 GLU A C 1
ATOM 3285 O O . GLU A 1 430 ? -5.549 -1.171 -27.811 1.00 50.41 430 GLU A O 1
ATOM 3290 N N . VAL A 1 431 ? -7.748 -1.561 -28.115 1.00 47.16 431 VAL A N 1
ATOM 3291 C CA . VAL A 1 431 ? -7.796 -1.170 -29.519 1.00 47.16 431 VAL A CA 1
ATOM 3292 C C . VAL A 1 431 ? -7.630 0.338 -29.459 1.00 47.16 431 VAL A C 1
ATOM 3294 O O . VAL A 1 431 ? -8.445 1.019 -28.830 1.00 47.16 431 VAL A O 1
ATOM 3297 N N . MET A 1 432 ? -6.491 0.829 -29.941 1.00 42.34 432 MET A N 1
ATOM 3298 C CA . MET A 1 432 ? -6.220 2.258 -29.930 1.00 42.34 432 MET A CA 1
ATOM 3299 C C . MET A 1 432 ? -7.320 2.913 -30.764 1.00 42.34 432 MET A C 1
ATOM 3301 O O . MET A 1 432 ? -7.727 2.354 -31.778 1.00 42.34 432 MET A O 1
ATOM 3305 N N . GLU A 1 433 ? -7.814 4.084 -30.358 1.00 49.31 433 GLU A N 1
ATOM 3306 C CA . GLU A 1 433 ? -8.816 4.826 -31.145 1.00 49.31 433 GLU A CA 1
ATOM 3307 C C . GLU A 1 433 ? -8.349 5.022 -32.604 1.00 49.31 433 GLU A C 1
ATOM 3309 O O . GLU A 1 433 ? -9.167 5.049 -33.515 1.00 49.31 433 GLU A O 1
ATOM 3314 N N . GLU A 1 434 ? -7.031 5.034 -32.827 1.00 49.78 434 GLU A N 1
ATOM 3315 C CA . GLU A 1 434 ? -6.356 5.034 -34.130 1.00 49.78 434 GLU A CA 1
ATOM 3316 C C . GLU A 1 434 ? -6.752 3.846 -35.037 1.00 49.78 434 GLU A C 1
ATOM 3318 O O . GLU A 1 434 ? -7.013 4.059 -36.217 1.00 49.78 434 GLU A O 1
ATOM 3323 N N . ASP A 1 435 ? -6.885 2.627 -34.499 1.00 47.44 435 ASP A N 1
ATOM 3324 C CA . ASP A 1 435 ? -7.242 1.428 -35.281 1.00 47.44 435 ASP A CA 1
ATOM 3325 C C . ASP A 1 435 ? -8.723 1.454 -35.724 1.00 47.44 435 ASP A C 1
ATOM 3327 O O . ASP A 1 435 ? -9.085 0.912 -36.766 1.00 47.44 435 ASP A O 1
ATOM 3331 N N . LEU A 1 436 ? -9.588 2.107 -34.936 1.00 50.88 436 LEU A N 1
ATOM 3332 C CA . LEU A 1 436 ? -11.009 2.309 -35.251 1.00 50.88 436 LEU A CA 1
ATOM 3333 C C . LEU A 1 436 ? -11.221 3.378 -36.329 1.00 50.88 436 LEU A C 1
ATOM 3335 O O . LEU A 1 436 ? -12.169 3.272 -37.103 1.00 50.88 436 LEU A O 1
ATOM 3339 N N . PHE A 1 437 ? -10.359 4.399 -36.373 1.00 49.00 437 PHE A N 1
ATOM 3340 C CA . PHE A 1 437 ? -10.389 5.421 -37.419 1.00 49.00 437 PHE A CA 1
ATOM 3341 C C . PHE A 1 437 ? -9.892 4.869 -38.763 1.00 49.00 437 PHE A C 1
ATOM 3343 O O . PHE A 1 437 ? -10.543 5.125 -39.770 1.00 49.00 437 PHE A O 1
ATOM 3350 N N . GLU A 1 438 ? -8.836 4.044 -38.788 1.00 53.47 438 GLU A N 1
ATOM 3351 C CA . GLU A 1 438 ? -8.347 3.399 -40.024 1.00 53.47 438 GLU A CA 1
ATOM 3352 C C . GLU A 1 438 ? -9.381 2.437 -40.651 1.00 53.47 438 GLU A C 1
ATOM 3354 O O . GLU A 1 438 ? -9.521 2.389 -41.874 1.00 53.47 438 GLU A O 1
ATOM 3359 N N . GLU A 1 439 ? -10.146 1.691 -39.841 1.00 52.06 439 GLU A N 1
ATOM 3360 C CA . GLU A 1 439 ? -11.225 0.821 -40.345 1.00 52.06 439 GLU A CA 1
ATOM 3361 C C . GLU A 1 439 ? -12.429 1.603 -40.899 1.00 52.06 439 GLU A C 1
ATOM 3363 O O . GLU A 1 439 ? -13.103 1.118 -41.810 1.00 52.06 439 GLU A O 1
ATOM 3368 N N . LEU A 1 440 ? -12.707 2.799 -40.370 1.00 56.44 440 LEU A N 1
ATOM 3369 C CA . LEU A 1 440 ? -13.795 3.663 -40.842 1.00 56.44 440 LEU A CA 1
ATOM 3370 C C . LEU A 1 440 ? -13.410 4.416 -42.122 1.00 56.44 440 LEU A C 1
ATOM 3372 O O . LEU A 1 440 ? -14.210 4.483 -43.052 1.00 56.44 440 LEU A O 1
ATOM 3376 N N . GLU A 1 441 ? -12.175 4.914 -42.193 1.00 53.12 441 GLU A N 1
ATOM 3377 C CA . GLU A 1 441 ? -11.632 5.618 -43.363 1.00 53.12 441 GLU A CA 1
ATOM 3378 C C . GLU A 1 441 ? -11.530 4.663 -44.572 1.00 53.12 441 GLU A C 1
ATOM 3380 O O . GLU A 1 441 ? -11.948 4.998 -45.677 1.00 53.12 441 GLU A O 1
ATOM 3385 N N . GLY A 1 442 ? -11.133 3.403 -44.347 1.00 53.78 442 GLY A N 1
ATOM 3386 C CA . GLY A 1 442 ? -11.122 2.371 -45.392 1.00 53.78 442 GLY A CA 1
ATOM 3387 C C . GLY A 1 442 ? -12.507 1.894 -45.867 1.00 53.78 442 GLY A C 1
ATOM 3388 O O . GLY A 1 442 ? -12.605 1.270 -46.925 1.00 53.78 442 GLY A O 1
ATOM 3389 N N . LEU A 1 443 ? -13.579 2.157 -45.109 1.00 55.00 443 LEU A N 1
ATOM 3390 C CA . LEU A 1 443 ? -14.963 1.903 -45.532 1.00 55.00 443 LEU A CA 1
ATOM 3391 C C . LEU A 1 443 ? -15.523 3.062 -46.366 1.00 55.00 443 LEU A C 1
ATOM 3393 O O . LEU A 1 443 ? -16.221 2.804 -47.346 1.00 55.00 443 LEU A O 1
ATOM 3397 N N . GLU A 1 444 ? -15.184 4.308 -46.023 1.00 54.31 444 GLU A N 1
ATOM 3398 C CA . GLU A 1 444 ? -15.538 5.489 -46.825 1.00 54.31 444 GLU A CA 1
ATOM 3399 C C . GLU A 1 444 ? -14.855 5.465 -48.203 1.00 54.31 444 GLU A C 1
ATOM 3401 O O . GLU A 1 444 ? -15.490 5.793 -49.207 1.00 54.31 444 GLU A O 1
ATOM 3406 N N . ASP A 1 445 ? -13.618 4.968 -48.286 1.00 52.53 445 ASP A N 1
ATOM 3407 C CA . ASP A 1 445 ? -12.907 4.790 -49.559 1.00 52.53 445 ASP A CA 1
ATOM 3408 C C . ASP A 1 445 ? -13.529 3.701 -50.461 1.00 52.53 445 ASP A C 1
ATOM 3410 O O . ASP A 1 445 ? -13.400 3.768 -51.683 1.00 52.53 445 ASP A O 1
ATOM 3414 N N . MET A 1 446 ? -14.238 2.714 -49.895 1.00 52.62 446 MET A N 1
ATOM 3415 C CA . MET A 1 446 ? -14.940 1.671 -50.665 1.00 52.62 446 MET A CA 1
ATOM 3416 C C . MET A 1 446 ? -16.345 2.076 -51.130 1.00 52.62 446 MET A C 1
ATOM 3418 O O . MET A 1 446 ? -16.858 1.469 -52.066 1.00 52.62 446 MET A O 1
ATOM 3422 N N . GLU A 1 447 ? -16.988 3.061 -50.497 1.00 51.47 447 GLU A N 1
ATOM 3423 C CA . GLU A 1 447 ? -18.255 3.635 -50.988 1.00 51.47 447 GLU A CA 1
ATOM 3424 C C . GLU A 1 447 ? -18.034 4.733 -52.049 1.00 51.47 447 GLU A C 1
ATOM 3426 O O . GLU A 1 447 ? -18.993 5.186 -52.679 1.00 51.47 447 GLU A O 1
ATOM 3431 N N . ALA A 1 448 ? -16.779 5.150 -52.259 1.00 54.25 448 ALA A N 1
ATOM 3432 C CA . ALA A 1 448 ? -16.376 6.183 -53.214 1.00 54.25 448 ALA A CA 1
ATOM 3433 C C . ALA A 1 448 ? -15.859 5.649 -54.573 1.00 54.25 448 ALA A C 1
ATOM 3435 O O . ALA A 1 448 ? -15.649 6.457 -55.486 1.00 54.25 448 ALA A O 1
ATOM 3436 N N . GLU A 1 449 ? -15.688 4.330 -54.730 1.00 41.03 449 GLU A N 1
ATOM 3437 C CA . GLU A 1 449 ? -15.477 3.631 -56.019 1.00 41.03 449 GLU A CA 1
ATOM 3438 C C . GLU A 1 449 ? -16.782 3.021 -56.552 1.00 41.03 449 GLU A C 1
ATOM 3440 O O . GLU A 1 449 ? -16.988 3.075 -57.792 1.00 41.03 449 GLU A O 1
#